Protein AF-0000000083950748 (afdb_homodimer)

Radius of gyration: 31.18 Å; Cα contacts (8 Å, |Δi|>4): 547; chains: 2; bounding box: 60×79×88 Å

Sequence (422 aa):
MTDAKAKLNPPFDEQIIREYLLDNPEFFCRHPELLLAMRLPHGERGTVSLVERRQELLRSRVQQLEEEITALLGMASRNEKIFRFNTQLSLKLLDCEDMGELRQVLCAELKEAFNFSHVRLITVHDIDSELSAIWRKRLQHGYYFGRLTKEESKRLFGSEVGSVSLARLSEQNGQVIFAIASADVTHFHPEMDNMLLDQLRQLLDHLLPKLMTDAKAKLNPPFDEQIIREYLLDNPEFFCRHPELLLAMRLPHGERGTVSLVERRQELLRSRVQQLEEEITALLGMASRNEKIFRFNTQLSLKLLDCEDMGELRQVLCAELKEAFNFSHVRLITVHDIDSELSAIWRKRLQHGYYFGRLTKEESKRLFGSEVGSVSLARLSEQNGQVIFAIASADVTHFHPEMDNMLLDQLRQLLDHLLPKL

Foldseek 3Di:
DPPCPPPPPPDVVVVVVVVVCVVPVCVCVVVVVCVLVDDDDQPDDDVSVVVNVVSVVVNVVVVVVVVVVVVVVVVVVVVVVLQVLLVVLLVVLVPDDDDVRNQVSVFVSCCVPPVWPDWDKDADDPVPPLSVCCCVPQCVVFKHKAADDQVNCCVVPVGHFQIKIWGFADCVLPTIITIITHNHNPPTDRVDDCVSVVVVRVSCNVCHVVD/DPPCPPPPPPPVPVVVVVVVCVVPVCVCVVVVVVQQVDDDPDDDGGNVVVVVVVVVVVVVVVVVVVVVVVVVVVVVVVVVVLQVLLVVLLVVLVPDDDPVRNQVSVFVSCCVPPVWPDWDKAADDPVPPLSVCCCVPQCVVFKHKAADDQVNCCVVPVGHFQIKIWGFADCVLPTIITIITHNHNPPTDRVDDCVSVVVVRVSCNVCHVVD

Structure (mmCIF, N/CA/C/O backbone):
data_AF-0000000083950748-model_v1
#
loop_
_entity.id
_entity.type
_entity.pdbx_description
1 polymer 'DUF484 domain-containing protein'
#
loop_
_atom_site.group_PDB
_atom_site.id
_atom_site.type_symbol
_atom_site.label_atom_id
_atom_site.label_alt_id
_atom_site.label_comp_id
_atom_site.label_asym_id
_atom_site.label_entity_id
_atom_site.label_seq_id
_atom_site.pdbx_PDB_ins_code
_atom_site.Cartn_x
_atom_site.Cartn_y
_atom_site.Cartn_z
_atom_site.occupancy
_atom_site.B_iso_or_equiv
_atom_site.auth_seq_id
_atom_site.auth_comp_id
_atom_site.auth_asym_id
_atom_site.auth_atom_id
_atom_site.pdbx_PDB_model_num
ATOM 1 N N . MET A 1 1 ? -29.422 10.805 31.781 1 26.92 1 MET A N 1
ATOM 2 C CA . MET A 1 1 ? -28.25 11.219 32.562 1 26.92 1 MET A CA 1
ATOM 3 C C . MET A 1 1 ? -27.578 12.43 31.938 1 26.92 1 MET A C 1
ATOM 5 O O . MET A 1 1 ? -27.125 12.367 30.797 1 26.92 1 MET A O 1
ATOM 9 N N . THR A 1 2 ? -28.062 13.758 32.25 1 29.84 2 THR A N 1
ATOM 10 C CA . THR A 1 2 ? -27.828 15.133 31.844 1 29.84 2 THR A CA 1
ATOM 11 C C . THR A 1 2 ? -26.344 15.492 31.969 1 29.84 2 THR A C 1
ATOM 13 O O . THR A 1 2 ? -25.781 15.469 33.062 1 29.84 2 THR A O 1
ATOM 16 N N . ASP A 1 3 ? -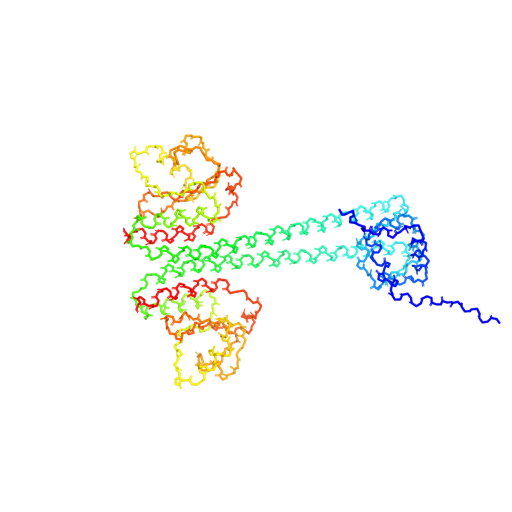25.469 15.055 31.125 1 33.56 3 ASP A N 1
ATOM 17 C CA . ASP A 1 3 ? -24.016 15.094 31.188 1 33.56 3 ASP A CA 1
ATOM 18 C C . ASP A 1 3 ? -23.516 16.516 31.469 1 33.56 3 ASP A C 1
ATOM 20 O O . ASP A 1 3 ? -23.766 17.438 30.703 1 33.56 3 ASP A O 1
ATOM 24 N N . ALA A 1 4 ? -23.453 16.906 32.75 1 35.28 4 ALA A N 1
ATOM 25 C CA . ALA A 1 4 ? -23.031 18.078 33.531 1 35.28 4 ALA A CA 1
ATOM 26 C C . ALA A 1 4 ? -21.672 18.578 33.062 1 35.28 4 ALA A C 1
ATOM 28 O O . ALA A 1 4 ? -20.641 18.156 33.594 1 35.28 4 ALA A O 1
ATOM 29 N N . LYS A 1 5 ? -21.391 18.609 31.891 1 39.53 5 LYS A N 1
ATOM 30 C CA . LYS A 1 5 ? -20.234 19.422 31.578 1 39.53 5 LYS A CA 1
ATOM 31 C C . LYS A 1 5 ? -20.297 20.781 32.281 1 39.53 5 LYS A C 1
ATOM 33 O O . LYS A 1 5 ? -21.219 21.562 32.031 1 39.53 5 LYS A O 1
ATOM 38 N N . ALA A 1 6 ? -19.984 20.984 33.469 1 39.38 6 ALA A N 1
ATOM 39 C CA . ALA A 1 6 ? -19.812 22.156 34.344 1 39.38 6 ALA A CA 1
ATOM 40 C C . ALA A 1 6 ? -19.25 23.344 33.562 1 39.38 6 ALA A C 1
ATOM 42 O O . ALA A 1 6 ? -18.109 23.297 33.125 1 39.38 6 ALA A O 1
ATOM 43 N N . LYS A 1 7 ? -19.984 24.078 32.938 1 38.91 7 LYS A N 1
ATOM 44 C CA . LYS A 1 7 ? -19.828 25.391 32.344 1 38.91 7 LYS A CA 1
ATOM 45 C C . LYS A 1 7 ? -19.109 26.359 33.281 1 38.91 7 LYS A C 1
ATOM 47 O O . LYS A 1 7 ? -19.672 26.734 34.312 1 38.91 7 LYS A O 1
ATOM 52 N N . LEU A 1 8 ? -17.797 26.219 33.594 1 39.53 8 LEU A N 1
ATOM 53 C CA . LEU A 1 8 ? -17.188 27.297 34.344 1 39.53 8 LEU A CA 1
ATOM 54 C C . LEU A 1 8 ? -17.859 28.641 34.031 1 39.53 8 LEU A C 1
ATOM 56 O O . LEU A 1 8 ? -18.094 28.953 32.875 1 39.53 8 LEU A O 1
ATOM 60 N N . ASN A 1 9 ? -18.719 29.172 34.781 1 42.97 9 ASN A N 1
ATOM 61 C CA . ASN A 1 9 ? -19.422 30.453 34.75 1 42.97 9 ASN A CA 1
ATOM 62 C C . ASN A 1 9 ? -18.531 31.578 34.219 1 42.97 9 ASN A C 1
ATOM 64 O O . ASN A 1 9 ? -17.5 31.891 34.812 1 42.97 9 ASN A O 1
ATOM 68 N N . PRO A 1 10 ? -18.562 32.125 32.969 1 44.28 10 PRO A N 1
ATOM 69 C CA . PRO A 1 10 ? -17.781 32.875 32 1 44.28 10 PRO A CA 1
ATOM 70 C C . PRO A 1 10 ? -17.219 34.188 32.562 1 44.28 10 PRO A C 1
ATOM 72 O O . PRO A 1 10 ? -16.297 34.75 32 1 44.28 10 PRO A O 1
ATOM 75 N N . PRO A 1 11 ? -18.125 34.875 33.406 1 47.94 11 PRO A N 1
ATOM 76 C CA . PRO A 1 11 ? -17.781 36.312 33.562 1 47.94 11 PRO A CA 1
ATOM 77 C C . PRO A 1 11 ? -16.469 36.531 34.312 1 47.94 11 PRO A C 1
ATOM 79 O O . PRO A 1 11 ? -15.695 37.406 33.938 1 47.94 11 PRO A O 1
ATOM 82 N N . PHE A 1 12 ? -16.438 36.031 35.469 1 50.5 12 PHE A N 1
ATOM 83 C CA . PHE A 1 12 ? -15.336 36.156 36.438 1 50.5 12 PHE A CA 1
ATOM 84 C C . PHE A 1 12 ? -14.031 35.688 35.812 1 50.5 12 PHE A C 1
ATOM 86 O O . PHE A 1 12 ? -12.969 36.281 36.062 1 50.5 12 PHE A O 1
ATOM 93 N N . ASP A 1 13 ? -14.195 34.906 34.75 1 65.25 13 ASP A N 1
ATOM 94 C CA . ASP A 1 13 ? -13.055 34.156 34.219 1 65.25 13 ASP A CA 1
ATOM 95 C C . ASP A 1 13 ? -12.305 35 33.188 1 65.25 13 ASP A C 1
ATOM 97 O O . ASP A 1 13 ? -11.07 35.031 33.188 1 65.25 13 ASP A O 1
ATOM 101 N N . GLU A 1 14 ? -13.047 35.812 32.594 1 72.25 14 GLU A N 1
ATOM 102 C CA . GLU A 1 14 ? -12.383 36.594 31.547 1 72.25 14 GLU A CA 1
ATOM 103 C C . GLU A 1 14 ? -11.547 37.719 32.156 1 72.25 14 GLU A C 1
ATOM 105 O O . GLU A 1 14 ? -10.461 38.031 31.656 1 72.25 14 GLU A O 1
ATOM 110 N N . GLN A 1 15 ? -12.188 38.25 33.312 1 72 15 GLN A N 1
ATOM 111 C CA . GLN A 1 15 ? -11.469 39.344 33.969 1 72 15 GLN A CA 1
ATOM 112 C C . GLN A 1 15 ? -10.18 38.844 34.594 1 72 15 GLN A C 1
ATOM 114 O O . GLN A 1 15 ? -9.156 39.531 34.562 1 72 15 GLN A O 1
ATOM 119 N N . ILE A 1 16 ? -10.266 37.719 35.094 1 74.81 16 ILE A N 1
ATOM 120 C CA . ILE A 1 16 ? -9.078 37.125 35.719 1 74.81 16 ILE A CA 1
ATOM 121 C C . ILE A 1 16 ? -8.023 36.875 34.625 1 74.81 16 ILE A C 1
ATOM 123 O O . ILE A 1 16 ? -6.84 37.125 34.844 1 74.81 16 ILE A O 1
ATOM 127 N N . ILE A 1 17 ? -8.469 36.406 33.469 1 79.06 17 ILE A N 1
ATOM 128 C CA . ILE A 1 17 ? -7.555 36.125 32.375 1 79.06 17 ILE A CA 1
ATOM 129 C C . ILE A 1 17 ? -6.949 37.438 31.859 1 79.06 17 ILE A C 1
ATOM 131 O O . ILE A 1 17 ? -5.746 37.5 31.609 1 79.06 17 ILE A O 1
ATOM 135 N N . ARG A 1 18 ? -7.871 38.406 31.734 1 75.38 18 ARG A N 1
ATOM 136 C CA . ARG A 1 18 ? -7.398 39.688 31.297 1 75.38 18 ARG A CA 1
ATOM 137 C C . ARG A 1 18 ? -6.297 40.219 32.219 1 75.38 18 ARG A C 1
ATOM 139 O O . ARG A 1 18 ? -5.238 40.656 31.75 1 75.38 18 ARG A O 1
ATOM 146 N N . GLU A 1 19 ? -6.469 40.188 33.562 1 74.62 19 GLU A N 1
ATOM 147 C CA . GLU A 1 19 ? -5.508 40.688 34.562 1 74.62 19 GLU A CA 1
ATOM 148 C C . GLU A 1 19 ? -4.219 39.875 34.531 1 74.62 19 GLU A C 1
ATOM 150 O O . GLU A 1 19 ? -3.123 40.438 34.594 1 74.62 19 GLU A O 1
ATOM 155 N N . TYR A 1 20 ? -4.426 38.688 34.375 1 80.25 20 TYR A N 1
ATOM 156 C CA . TYR A 1 20 ? -3.254 37.844 34.312 1 80.25 20 TYR A CA 1
ATOM 157 C C . TYR A 1 20 ? -2.383 38.156 33.125 1 80.25 20 TYR A C 1
ATOM 159 O O . TYR A 1 20 ? -1.16 38.281 33.219 1 80.25 20 TYR A O 1
ATOM 167 N N . LEU A 1 21 ? -3.01 38.312 31.906 1 76.81 21 LEU A N 1
ATOM 168 C CA . LEU A 1 21 ? -2.26 38.594 30.688 1 76.81 21 LEU A CA 1
ATOM 169 C C . LEU A 1 21 ? -1.592 39.969 30.75 1 76.81 21 LEU A C 1
ATOM 171 O O . LEU A 1 21 ? -0.496 40.156 30.219 1 76.81 21 LEU A O 1
ATOM 175 N N . LEU A 1 22 ? -2.26 40.875 31.453 1 70.56 22 LEU A N 1
ATOM 176 C CA . LEU A 1 22 ? -1.671 42.219 31.641 1 70.56 22 LEU A CA 1
ATOM 177 C C . LEU A 1 22 ? -0.431 42.125 32.531 1 70.56 22 LEU A C 1
ATOM 179 O O . LEU A 1 22 ? 0.548 42.844 32.281 1 70.56 22 LEU A O 1
ATOM 183 N N . ASP A 1 23 ? -0.513 41.125 33.5 1 74.06 23 ASP A N 1
ATOM 184 C CA . ASP A 1 23 ? 0.587 40.969 34.438 1 74.06 23 ASP A CA 1
ATOM 185 C C . ASP A 1 23 ? 1.697 40.094 33.844 1 74.06 23 ASP A C 1
ATOM 187 O O . ASP A 1 23 ? 2.826 40.125 34.344 1 74.06 23 ASP A O 1
ATOM 191 N N . ASN A 1 24 ? 1.333 39.406 32.812 1 76 24 ASN A N 1
ATOM 192 C CA . ASN A 1 24 ? 2.275 38.469 32.188 1 76 24 ASN A CA 1
ATOM 193 C C . ASN A 1 24 ? 2.359 38.688 30.672 1 76 24 ASN A C 1
ATOM 195 O O . ASN A 1 24 ? 1.954 37.844 29.891 1 76 24 ASN A O 1
ATOM 199 N N . PRO A 1 25 ? 2.967 39.812 30.234 1 68.56 25 PRO A N 1
ATOM 200 C CA . PRO A 1 25 ? 2.988 40.188 28.812 1 68.56 25 PRO A CA 1
ATOM 201 C C . PRO A 1 25 ? 3.768 39.188 27.953 1 68.56 25 PRO A C 1
ATOM 203 O O . PRO A 1 25 ? 3.58 39.125 26.734 1 68.56 25 PRO A O 1
ATOM 206 N N . GLU A 1 26 ? 4.637 38.375 28.531 1 69.62 26 GLU A N 1
ATOM 207 C CA . GLU A 1 26 ? 5.461 37.438 27.781 1 69.62 26 GLU A CA 1
ATOM 208 C C . GLU A 1 26 ? 4.754 36.094 27.625 1 69.62 26 GLU A C 1
ATOM 210 O O . GLU A 1 26 ? 5.344 35.125 27.125 1 69.62 26 GLU A O 1
ATOM 215 N N . PHE A 1 27 ? 3.52 36.062 28.016 1 74.75 27 PHE A N 1
ATOM 216 C CA . PHE A 1 27 ? 2.76 34.812 27.969 1 74.75 27 PHE A CA 1
ATOM 217 C C . PHE A 1 27 ? 2.832 34.188 26.594 1 74.75 27 PHE A C 1
ATOM 219 O O . PHE A 1 27 ? 3.074 32.969 26.469 1 74.75 27 PHE A O 1
ATOM 226 N N . PHE A 1 28 ? 2.75 35 25.656 1 71 28 PHE A N 1
ATOM 227 C CA . PHE A 1 28 ? 2.688 34.438 24.297 1 71 28 PHE A CA 1
ATOM 228 C C . PHE A 1 28 ? 4.082 34.094 23.781 1 71 28 PHE A C 1
ATOM 230 O O . PHE A 1 28 ? 4.23 33.375 22.812 1 71 28 PHE A O 1
ATOM 237 N N . CYS A 1 29 ? 5.012 34.688 24.438 1 67.69 29 CYS A N 1
ATOM 238 C CA . CYS A 1 29 ? 6.363 34.219 24.156 1 67.69 29 CYS A CA 1
ATOM 239 C C . CYS A 1 29 ? 6.555 32.781 24.594 1 67.69 29 CYS A C 1
ATOM 241 O O . CYS A 1 29 ? 7.277 32 23.953 1 67.69 29 CYS A O 1
ATOM 243 N N . ARG A 1 30 ? 5.781 32.438 25.672 1 75 30 ARG A N 1
ATOM 244 C CA . ARG A 1 30 ? 5.902 31.094 26.234 1 75 30 ARG A CA 1
ATOM 245 C C . ARG A 1 30 ? 4.949 30.141 25.531 1 75 30 ARG A C 1
ATOM 247 O O . ARG A 1 30 ? 5.191 28.922 25.5 1 75 30 ARG A O 1
ATOM 254 N N . HIS A 1 31 ? 3.836 30.75 24.984 1 74.5 31 HIS A N 1
ATOM 255 C CA . HIS A 1 31 ? 2.842 29.906 24.312 1 74.5 31 HIS A CA 1
ATOM 256 C C . HIS A 1 31 ? 2.52 30.453 22.922 1 74.5 31 HIS A C 1
ATOM 258 O O . HIS A 1 31 ? 1.378 30.828 22.656 1 74.5 31 HIS A O 1
ATOM 264 N N . PRO A 1 32 ? 3.512 30.453 22.047 1 69.25 32 PRO A N 1
ATOM 265 C CA . PRO A 1 32 ? 3.318 31.047 20.719 1 69.25 32 PRO A CA 1
ATOM 266 C C . PRO A 1 32 ? 2.244 30.344 19.906 1 69.25 32 PRO A C 1
ATOM 268 O O . PRO A 1 32 ? 1.606 30.969 19.047 1 69.25 32 PRO A O 1
ATOM 271 N N . GLU A 1 33 ? 1.953 29.094 20.234 1 70.06 33 GLU A N 1
ATOM 272 C CA . GLU A 1 33 ? 0.99 28.312 19.469 1 70.06 33 GLU A CA 1
ATOM 273 C C . GLU A 1 33 ? -0.422 28.875 19.625 1 70.06 33 GLU A C 1
ATOM 275 O O . GLU A 1 33 ? -1.277 28.656 18.766 1 70.06 33 GLU A O 1
ATOM 280 N N . LEU A 1 34 ? -0.626 29.562 20.719 1 68.94 34 LEU A N 1
ATOM 281 C CA . LEU A 1 34 ? -1.95 30.125 20.969 1 68.94 34 LEU A CA 1
ATOM 282 C C . LEU A 1 34 ? -2.254 31.25 19.984 1 68.94 34 LEU A C 1
ATOM 284 O O . LEU A 1 34 ? -3.42 31.531 19.719 1 68.94 34 LEU A O 1
ATOM 288 N N . LEU A 1 35 ? -1.238 31.891 19.469 1 66.31 35 LEU A N 1
ATOM 289 C CA . LEU A 1 35 ? -1.433 32.969 18.516 1 66.31 35 LEU A CA 1
ATOM 290 C C . LEU A 1 35 ? -2.1 32.469 17.234 1 66.31 35 LEU A C 1
ATOM 292 O O . LEU A 1 35 ? -2.836 33.188 16.578 1 66.31 35 LEU A O 1
ATOM 296 N N . LEU A 1 36 ? -1.868 31.266 17.062 1 64.25 36 LEU A N 1
ATOM 297 C CA . LEU A 1 36 ? -2.445 30.656 15.875 1 64.25 36 LEU A CA 1
ATOM 298 C C . LEU A 1 36 ? -3.955 30.5 16.016 1 64.25 36 LEU A C 1
ATOM 300 O O . LEU A 1 36 ? -4.688 30.562 15.031 1 64.25 36 LEU A O 1
ATOM 304 N N . ALA A 1 37 ? -4.281 30.453 17.312 1 63.62 37 ALA A N 1
ATOM 305 C CA . ALA A 1 37 ? -5.691 30.156 17.578 1 63.62 37 ALA A CA 1
ATOM 306 C C . ALA A 1 37 ? -6.477 31.438 17.828 1 63.62 37 ALA A C 1
ATOM 308 O O . ALA A 1 37 ? -7.703 31.453 17.703 1 63.62 37 ALA A O 1
ATOM 309 N N . MET A 1 38 ? -5.879 32.531 18.109 1 62.75 38 MET A N 1
ATOM 310 C CA . MET A 1 38 ? -6.547 33.75 18.578 1 62.75 38 MET A CA 1
ATOM 311 C C . MET A 1 38 ? -7.008 34.594 17.391 1 62.75 38 MET A C 1
ATOM 313 O O . MET A 1 38 ? -6.363 34.594 16.344 1 62.75 38 MET A O 1
ATOM 317 N N . ARG A 1 39 ? -8.172 35.188 17.531 1 61.44 39 ARG A N 1
ATOM 318 C CA . ARG A 1 39 ? -8.648 36.188 16.578 1 61.44 39 ARG A CA 1
ATOM 319 C C . ARG A 1 39 ? -8.312 37.594 17.062 1 61.44 39 ARG A C 1
ATOM 321 O O . ARG A 1 39 ? -8.656 37.969 18.188 1 61.44 39 ARG A O 1
ATOM 328 N N . LEU A 1 40 ? -7.379 38.312 16.453 1 59.91 40 LEU A N 1
ATOM 329 C CA . LEU A 1 40 ? -6.945 39.656 16.875 1 59.91 40 LEU A CA 1
ATOM 330 C C . LEU A 1 40 ? -7.707 40.719 16.109 1 59.91 40 LEU A C 1
ATOM 332 O O . LEU A 1 40 ? -7.949 40.594 14.906 1 59.91 40 LEU A O 1
ATOM 336 N N . PRO A 1 41 ? -8.445 41.688 17 1 50.38 41 PRO A N 1
ATOM 337 C CA . PRO A 1 41 ? -9.109 42.812 16.344 1 50.38 41 PRO A CA 1
ATOM 338 C C . PRO A 1 41 ? -8.148 43.656 15.523 1 50.38 41 PRO A C 1
ATOM 340 O O . PRO A 1 41 ? -6.977 43.812 15.883 1 50.38 41 PRO A O 1
ATOM 343 N N . HIS A 1 42 ? -8.281 43.719 14.234 1 49.03 42 HIS A N 1
ATOM 344 C CA . HIS A 1 42 ? -7.531 44.531 13.289 1 49.03 42 HIS A CA 1
ATOM 345 C C . HIS A 1 42 ? -7.684 46.031 13.594 1 49.03 42 HIS A C 1
ATOM 347 O O . HIS A 1 42 ? -8.766 46.469 13.984 1 49.03 42 HIS A O 1
ATOM 353 N N . GLY A 1 43 ? -6.703 46.625 14.156 1 43.31 43 GLY A N 1
ATOM 354 C CA . GLY A 1 43 ? -6.762 48.094 14.273 1 43.31 43 GLY A CA 1
ATOM 355 C C . GLY A 1 43 ? -7.328 48.75 13.039 1 43.31 43 GLY A C 1
ATOM 356 O O . GLY A 1 43 ? -7.941 48.125 12.195 1 43.31 43 GLY A O 1
ATOM 357 N N . GLU A 1 44 ? -6.531 49.969 12.625 1 44.84 44 GLU A N 1
ATOM 358 C CA . GLU A 1 44 ? -6.93 51 11.664 1 44.84 44 GLU A CA 1
ATOM 359 C C . GLU A 1 44 ? -7.191 50.406 10.289 1 44.84 44 GLU A C 1
ATOM 361 O O . GLU A 1 44 ? -6.656 49.344 9.961 1 44.84 44 GLU A O 1
ATOM 366 N N . ARG A 1 45 ? -7.902 51.188 9.289 1 46.84 45 ARG A N 1
ATOM 367 C CA . ARG A 1 45 ? -8.75 50.969 8.125 1 46.84 45 ARG A CA 1
ATOM 368 C C . ARG A 1 45 ? -8.07 50.031 7.125 1 46.84 45 ARG A C 1
ATOM 370 O O . ARG A 1 45 ? -8.656 49.062 6.684 1 46.84 45 ARG A O 1
ATOM 377 N N . GLY A 1 46 ? -7.008 50.5 6.309 1 45.81 46 GLY A N 1
ATOM 378 C CA . GLY A 1 46 ? -6.516 49.969 5.055 1 45.81 46 GLY A CA 1
ATOM 379 C C . GLY A 1 46 ? -5.586 48.781 5.242 1 45.81 46 GLY A C 1
ATOM 380 O O . GLY A 1 46 ? -5.793 47.719 4.645 1 45.81 46 GLY A O 1
ATOM 381 N N . THR A 1 47 ? -4.492 48.969 5.805 1 46.03 47 THR A N 1
ATOM 382 C CA . THR A 1 47 ? -3.416 48 5.984 1 46.03 47 THR A CA 1
ATOM 383 C C . THR A 1 47 ? -3.887 46.812 6.828 1 46.03 47 THR A C 1
ATOM 385 O O . THR A 1 47 ? -3.496 45.656 6.578 1 46.03 47 THR A O 1
ATOM 388 N N . VAL A 1 48 ? -4.664 47.094 7.766 1 52.12 48 VAL A N 1
ATOM 389 C CA . VAL A 1 48 ? -5.152 46.094 8.703 1 52.12 48 VAL A CA 1
ATOM 390 C C . VAL A 1 48 ? -5.996 45.062 7.957 1 52.12 48 VAL A C 1
ATOM 392 O O . VAL A 1 48 ? -5.879 43.844 8.211 1 52.12 48 VAL A O 1
ATOM 395 N N . SER A 1 49 ? -6.691 45.812 6.91 1 57.34 49 SER A N 1
ATOM 396 C CA . SER A 1 49 ? -7.547 44.938 6.113 1 57.34 49 SER A CA 1
ATOM 397 C C . SER A 1 49 ? -6.719 43.906 5.344 1 57.34 49 SER A C 1
ATOM 399 O O . SER A 1 49 ? -7.07 42.75 5.301 1 57.34 49 SER A O 1
ATOM 401 N N . LEU A 1 50 ? -5.512 44.375 5.086 1 58.16 50 LEU A N 1
ATOM 402 C CA . LEU A 1 50 ? -4.668 43.5 4.289 1 58.16 50 LEU A CA 1
ATOM 403 C C . LEU A 1 50 ? -4.078 42.375 5.148 1 58.16 50 LEU A C 1
ATOM 405 O O . LEU A 1 50 ? -4.016 41.219 4.723 1 58.16 50 LEU A O 1
ATOM 409 N N . VAL A 1 51 ? -3.699 42.812 6.32 1 63.56 51 VAL A N 1
ATOM 410 C CA . VAL A 1 51 ? -3.072 41.844 7.219 1 63.56 51 VAL A CA 1
ATOM 411 C C . VAL A 1 51 ? -4.098 40.812 7.66 1 63.56 51 VAL A C 1
ATOM 413 O O . VAL A 1 51 ? -3.795 39.594 7.719 1 63.56 51 VAL A O 1
ATOM 416 N N . GLU A 1 52 ? -5.191 41.25 7.891 1 67.69 52 GLU A N 1
ATOM 417 C CA . GLU A 1 52 ? -6.281 40.375 8.281 1 67.69 52 GLU A CA 1
ATOM 418 C C . GLU A 1 52 ? -6.652 39.406 7.145 1 67.69 52 GLU A C 1
ATOM 420 O O . GLU A 1 52 ? -6.891 38.219 7.379 1 67.69 52 GLU A O 1
ATOM 425 N N . ARG A 1 53 ? -6.641 40 6.031 1 68.5 53 ARG A N 1
ATOM 426 C CA . ARG A 1 53 ? -6.973 39.188 4.867 1 68.5 53 ARG A CA 1
ATOM 427 C C . ARG A 1 53 ? -5.906 38.125 4.625 1 68.5 53 ARG A C 1
ATOM 429 O O . ARG A 1 53 ? -6.23 36.969 4.309 1 68.5 53 ARG A O 1
ATOM 436 N N . ARG A 1 54 ? -4.688 38.5 4.852 1 70.62 54 ARG A N 1
ATOM 437 C CA . ARG A 1 54 ? -3.598 37.531 4.684 1 70.62 54 ARG A CA 1
ATOM 438 C C . ARG A 1 54 ? -3.674 36.438 5.73 1 70.62 54 ARG A C 1
ATOM 440 O O . ARG A 1 54 ? -3.434 35.281 5.422 1 70.62 54 ARG A O 1
ATOM 447 N N . GLN A 1 55 ? -4.09 36.812 6.945 1 77.75 55 GLN A N 1
ATOM 448 C CA . GLN A 1 55 ? -4.215 35.812 8.008 1 77.75 55 GLN A CA 1
ATOM 449 C C . GLN A 1 55 ? -5.344 34.844 7.715 1 77.75 55 GLN A C 1
ATOM 451 O O . GLN A 1 55 ? -5.203 33.656 7.945 1 77.75 55 GLN A O 1
ATOM 456 N N . GLU A 1 56 ? -6.332 35.438 7.246 1 79.81 56 GLU A N 1
ATOM 457 C CA . GLU A 1 56 ? -7.461 34.594 6.895 1 79.81 56 GLU A CA 1
ATOM 458 C C . GLU A 1 56 ? -7.094 33.625 5.773 1 79.81 56 GLU A C 1
ATOM 460 O O . GLU A 1 56 ? -7.473 32.438 5.812 1 79.81 56 GLU A O 1
ATOM 465 N N . LEU A 1 57 ? -6.328 34.125 4.902 1 78.31 57 LEU A N 1
ATOM 466 C CA . LEU A 1 57 ? -5.891 33.312 3.791 1 78.31 57 LEU A CA 1
ATOM 467 C C . LEU A 1 57 ? -4.957 32.188 4.273 1 78.31 57 LEU A C 1
ATOM 469 O O . LEU A 1 57 ? -5.066 31.047 3.838 1 78.31 57 LEU A O 1
ATOM 473 N N . LEU A 1 58 ? -4.137 32.531 5.191 1 82.38 58 LEU A N 1
ATOM 474 C CA . LEU A 1 58 ? -3.207 31.547 5.73 1 82.38 58 LEU A CA 1
ATOM 475 C C . LEU A 1 58 ? -3.945 30.484 6.539 1 82.38 58 LEU A C 1
ATOM 477 O O . LEU A 1 58 ? -3.621 29.297 6.457 1 82.38 58 LEU A O 1
ATOM 481 N N . ARG A 1 59 ? -4.906 30.844 7.281 1 85.31 59 ARG A N 1
ATOM 482 C CA . ARG A 1 59 ? -5.707 29.891 8.055 1 85.31 59 ARG A CA 1
ATOM 483 C C . ARG A 1 59 ? -6.453 28.938 7.137 1 85.31 59 ARG A C 1
ATOM 485 O O . ARG A 1 59 ? -6.5 27.719 7.398 1 85.31 59 ARG A O 1
ATOM 492 N N . SER A 1 60 ? -6.949 29.531 6.164 1 87.12 60 SER A N 1
ATOM 493 C CA . SER A 1 60 ? -7.652 28.703 5.188 1 87.12 60 SER A CA 1
ATOM 494 C C . SER A 1 60 ? -6.711 27.703 4.539 1 87.12 60 SER A C 1
ATOM 496 O O . SER A 1 60 ? -7.086 26.547 4.328 1 87.12 60 SER A O 1
ATOM 498 N N . ARG A 1 61 ? -5.586 28.172 4.242 1 88.5 61 ARG A N 1
ATOM 499 C CA . ARG A 1 61 ? -4.594 27.281 3.637 1 88.5 61 ARG A CA 1
ATOM 500 C C . ARG A 1 61 ? -4.211 26.156 4.59 1 88.5 61 ARG A C 1
ATOM 502 O O . ARG A 1 61 ? -4.074 25 4.172 1 88.5 61 ARG A O 1
ATOM 509 N N . VAL A 1 62 ? -4.008 26.469 5.824 1 92.06 62 VAL A N 1
ATOM 510 C CA . VAL A 1 62 ? -3.695 25.469 6.84 1 92.06 62 VAL A CA 1
ATOM 511 C C . VAL A 1 62 ? -4.812 24.438 6.898 1 92.06 62 VAL A C 1
ATOM 513 O O . VAL A 1 62 ? -4.547 23.234 6.887 1 92.06 62 VAL A O 1
ATOM 516 N N . GLN A 1 63 ? -5.996 24.906 6.918 1 94.5 63 GLN A N 1
ATOM 517 C CA . GLN A 1 63 ? -7.141 24 6.969 1 94.5 63 GLN A CA 1
ATOM 518 C C . GLN A 1 63 ? -7.184 23.094 5.742 1 94.5 63 GLN A C 1
ATOM 520 O O . GLN A 1 63 ? -7.418 21.891 5.863 1 94.5 63 GLN A O 1
ATOM 525 N N . GLN A 1 64 ? -6.941 23.641 4.672 1 94.31 64 GLN A N 1
ATOM 526 C CA . GLN A 1 64 ? -6.938 22.891 3.422 1 94.31 64 GLN A CA 1
ATOM 527 C C . GLN A 1 64 ? -5.859 21.812 3.436 1 94.31 64 GLN A C 1
ATOM 529 O O . GLN A 1 64 ? -6.113 20.672 3.045 1 94.31 64 GLN A O 1
ATOM 534 N N . LEU A 1 65 ? -4.707 22.188 3.857 1 94.75 65 LEU A N 1
ATOM 535 C CA . LEU A 1 65 ? -3.59 21.25 3.887 1 94.75 65 LEU A CA 1
ATOM 536 C C . LEU A 1 65 ? -3.846 20.141 4.895 1 94.75 65 LEU A C 1
ATOM 538 O O . LEU A 1 65 ? -3.514 18.984 4.641 1 94.75 65 LEU A O 1
ATOM 542 N N . GLU A 1 66 ? -4.469 20.422 5.973 1 96.19 66 GLU A N 1
ATOM 543 C CA . GLU A 1 66 ? -4.82 19.406 6.965 1 96.19 66 GLU A CA 1
ATOM 544 C C . GLU A 1 66 ? -5.844 18.422 6.414 1 96.19 66 GLU A C 1
ATOM 546 O O . GLU A 1 66 ? -5.754 17.219 6.668 1 96.19 66 GLU A O 1
ATOM 551 N N . GLU A 1 67 ? -6.754 18.953 5.715 1 95.94 67 GLU A N 1
ATOM 552 C CA . GLU A 1 67 ? -7.742 18.078 5.074 1 95.94 67 GLU A CA 1
ATOM 553 C C . GLU A 1 67 ? -7.086 17.172 4.043 1 95.94 67 GLU A C 1
ATOM 555 O O . GLU A 1 67 ? -7.43 15.984 3.943 1 95.94 67 GLU A O 1
ATOM 560 N N . GLU A 1 68 ? -6.207 17.734 3.338 1 94.56 68 GLU A N 1
ATOM 561 C CA . GLU A 1 68 ? -5.488 16.953 2.334 1 94.56 68 GLU A CA 1
ATOM 562 C C . GLU A 1 68 ? -4.68 15.836 2.98 1 94.56 68 GLU A C 1
ATOM 564 O O . GLU A 1 68 ? -4.66 14.711 2.479 1 94.56 68 GLU A O 1
ATOM 569 N N . ILE A 1 69 ? -4.039 16.125 4.043 1 96.5 69 ILE A N 1
ATOM 570 C CA . ILE A 1 69 ? -3.266 15.125 4.762 1 96.5 69 ILE A CA 1
ATOM 571 C C . ILE A 1 69 ? -4.191 14.016 5.266 1 96.5 69 ILE A C 1
ATOM 573 O O . ILE A 1 69 ? -3.883 12.836 5.137 1 96.5 69 ILE A O 1
ATOM 577 N N . THR A 1 70 ? -5.305 14.43 5.789 1 95.69 70 THR A N 1
ATOM 578 C CA . THR A 1 70 ? -6.277 13.461 6.285 1 95.69 70 THR A CA 1
ATOM 579 C C . THR A 1 70 ? -6.746 12.547 5.156 1 95.69 70 THR A C 1
ATOM 581 O O . THR A 1 70 ? -6.84 11.328 5.34 1 95.69 70 THR A O 1
ATOM 584 N N . ALA A 1 71 ? -6.957 13.172 4.07 1 93.12 71 ALA A N 1
ATOM 585 C CA . ALA A 1 71 ? -7.391 12.398 2.91 1 93.12 71 ALA A CA 1
ATOM 586 C C . ALA A 1 71 ? -6.301 11.43 2.463 1 93.12 71 ALA A C 1
ATOM 588 O O . ALA A 1 71 ? -6.582 10.266 2.16 1 93.12 71 ALA A O 1
ATOM 589 N N . LEU A 1 72 ? -5.109 11.883 2.447 1 93.56 72 LEU A N 1
ATOM 590 C CA . LEU A 1 72 ? -3.98 11.055 2.031 1 93.56 72 LEU A CA 1
ATOM 591 C C . LEU A 1 72 ? -3.771 9.891 2.996 1 93.56 72 LEU A C 1
ATOM 593 O O . LEU A 1 72 ? -3.531 8.758 2.57 1 93.56 72 LEU A O 1
ATOM 597 N N . LEU A 1 73 ? -3.881 10.18 4.246 1 94.19 73 LEU A N 1
ATOM 598 C CA . LEU A 1 73 ? -3.729 9.133 5.25 1 94.19 73 LEU A CA 1
ATOM 599 C C . LEU A 1 73 ? -4.855 8.109 5.145 1 94.19 73 LEU A C 1
ATOM 601 O O . LEU A 1 73 ? -4.629 6.914 5.312 1 94.19 73 LEU A O 1
ATOM 605 N N . GLY A 1 74 ? -6.055 8.602 4.934 1 92.81 74 GLY A N 1
ATOM 606 C CA . GLY A 1 74 ? -7.176 7.707 4.707 1 92.81 74 GLY A CA 1
ATOM 607 C C . GLY A 1 74 ? -6.977 6.789 3.516 1 92.81 74 GLY A C 1
ATOM 608 O O . GLY A 1 74 ? -7.242 5.59 3.6 1 92.81 74 GLY A O 1
ATOM 609 N N . MET A 1 75 ? -6.488 7.277 2.457 1 90.25 75 MET A N 1
ATOM 610 C CA . MET A 1 75 ? -6.207 6.5 1.253 1 90.25 75 MET A CA 1
ATOM 611 C C . MET A 1 75 ? -5.125 5.457 1.519 1 90.25 75 MET A C 1
ATOM 613 O O . MET A 1 75 ? -5.246 4.309 1.092 1 90.25 75 MET A O 1
ATOM 617 N N . ALA A 1 76 ? -4.125 5.91 2.176 1 90.88 76 ALA A N 1
ATOM 618 C CA . ALA A 1 76 ? -3.031 5 2.51 1 90.88 76 ALA A CA 1
ATOM 619 C C . ALA A 1 76 ? -3.533 3.822 3.342 1 90.88 76 ALA A C 1
ATOM 621 O O . ALA A 1 76 ? -3.164 2.674 3.088 1 90.88 76 ALA A O 1
ATOM 622 N N . SER A 1 77 ? -4.348 4.113 4.285 1 92.06 77 SER A N 1
ATOM 623 C CA . SER A 1 77 ? -4.91 3.084 5.148 1 92.06 77 SER A CA 1
ATOM 624 C C . SER A 1 77 ? -5.789 2.119 4.359 1 92.06 77 SER A C 1
ATOM 626 O O . SER A 1 77 ? -5.707 0.903 4.543 1 92.06 77 SER A O 1
ATOM 628 N N . ARG A 1 78 ? -6.566 2.615 3.553 1 90.44 78 ARG A N 1
ATOM 629 C CA . ARG A 1 78 ? -7.43 1.788 2.713 1 90.44 78 ARG A CA 1
ATOM 630 C C . ARG A 1 78 ? -6.605 0.899 1.789 1 90.44 78 ARG A C 1
ATOM 632 O O . ARG A 1 78 ? -6.887 -0.293 1.65 1 90.44 78 ARG A O 1
ATOM 639 N N . ASN A 1 79 ? -5.617 1.474 1.187 1 90.06 79 ASN A N 1
ATOM 640 C CA . ASN A 1 79 ? -4.738 0.711 0.307 1 90.06 79 ASN A CA 1
ATOM 641 C C . ASN A 1 79 ? -4.051 -0.43 1.053 1 90.06 79 ASN A C 1
ATOM 643 O O . ASN A 1 79 ? -3.902 -1.528 0.514 1 90.06 79 ASN A O 1
ATOM 647 N N . GLU A 1 80 ? -3.678 -0.11 2.229 1 90.5 80 GLU A N 1
ATOM 648 C CA . GLU A 1 80 ? -3.037 -1.136 3.047 1 90.5 80 GLU A CA 1
ATOM 649 C C . GLU A 1 80 ? -3.986 -2.301 3.314 1 90.5 80 GLU A C 1
ATOM 651 O O . GLU A 1 80 ? -3.588 -3.463 3.234 1 90.5 80 GLU A O 1
ATOM 656 N N . LYS A 1 81 ? -5.152 -2.02 3.617 1 93.06 81 LYS A N 1
ATOM 657 C CA . LYS A 1 81 ? -6.152 -3.047 3.881 1 93.06 81 LYS A CA 1
ATOM 658 C C . LYS A 1 81 ? -6.395 -3.91 2.645 1 93.06 81 LYS A C 1
ATOM 660 O O . LYS A 1 81 ? -6.445 -5.137 2.74 1 93.06 81 LYS A O 1
ATOM 665 N N . ILE A 1 82 ? -6.551 -3.305 1.539 1 93.19 82 ILE A N 1
ATOM 666 C CA . ILE A 1 82 ? -6.781 -4.023 0.291 1 93.19 82 ILE A CA 1
ATOM 667 C C . ILE A 1 82 ? -5.574 -4.902 -0.03 1 93.19 82 ILE A C 1
ATOM 669 O O . ILE A 1 82 ? -5.73 -6.062 -0.423 1 93.19 82 ILE A O 1
ATOM 673 N N . PHE A 1 83 ? -4.465 -4.355 0.216 1 92.69 83 PHE A N 1
ATOM 674 C CA . PHE A 1 83 ? -3.229 -5.086 -0.037 1 92.69 83 PHE A CA 1
ATOM 675 C C . PHE A 1 83 ? -3.166 -6.352 0.811 1 92.69 83 PHE A C 1
ATOM 677 O O . PHE A 1 83 ? -2.859 -7.43 0.302 1 92.69 83 PHE A O 1
ATOM 684 N N . ARG A 1 84 ? -3.371 -6.223 2.021 1 92.5 84 ARG A N 1
ATOM 685 C CA . ARG A 1 84 ? -3.342 -7.367 2.924 1 92.5 84 ARG A CA 1
ATOM 686 C C . ARG A 1 84 ? -4.379 -8.414 2.518 1 92.5 84 ARG A C 1
ATOM 688 O O . ARG A 1 84 ? -4.086 -9.609 2.492 1 92.5 84 ARG A O 1
ATOM 695 N N . PHE A 1 85 ? -5.531 -7.965 2.23 1 96.19 85 PHE A N 1
ATOM 696 C CA . PHE A 1 85 ? -6.586 -8.859 1.774 1 96.19 85 PHE A CA 1
ATOM 697 C C . PHE A 1 85 ? -6.16 -9.602 0.513 1 96.19 85 PHE A C 1
ATOM 699 O O . PHE A 1 85 ? -6.297 -10.828 0.429 1 96.19 85 PHE A O 1
ATOM 706 N N . ASN A 1 86 ? -5.629 -8.812 -0.472 1 95.62 86 ASN A N 1
ATOM 707 C CA . ASN A 1 86 ? -5.211 -9.406 -1.737 1 95.62 86 ASN A CA 1
ATOM 708 C C . ASN A 1 86 ? -4.137 -10.469 -1.529 1 95.62 86 ASN A C 1
ATOM 710 O O . ASN A 1 86 ? -4.133 -11.492 -2.217 1 95.62 86 ASN A O 1
ATOM 714 N N . THR A 1 87 ? -3.305 -10.188 -0.626 1 93.44 87 THR A N 1
ATOM 715 C CA . THR A 1 87 ? -2.242 -11.141 -0.331 1 93.44 87 THR A CA 1
ATOM 716 C C . THR A 1 87 ? -2.824 -12.453 0.189 1 93.44 87 THR A C 1
ATOM 718 O O . THR A 1 87 ? -2.479 -13.531 -0.302 1 93.44 87 THR A O 1
ATOM 721 N N . GLN A 1 88 ? -3.73 -12.344 1.098 1 95.81 88 GLN A N 1
ATOM 722 C CA . GLN A 1 88 ? -4.359 -13.531 1.659 1 95.81 88 GLN A CA 1
ATOM 723 C C . GLN A 1 88 ? -5.199 -14.258 0.612 1 95.81 88 GLN A C 1
ATOM 725 O O . GLN A 1 88 ? -5.18 -15.484 0.534 1 95.81 88 GLN A O 1
ATOM 730 N N . LEU A 1 89 ? -5.898 -13.523 -0.123 1 97.06 89 LEU A N 1
ATOM 731 C CA . LEU A 1 89 ? -6.707 -14.109 -1.188 1 97.06 89 LEU A CA 1
ATOM 732 C C . LEU A 1 89 ? -5.828 -14.852 -2.191 1 97.06 89 LEU A C 1
ATOM 734 O O . LEU A 1 89 ? -6.176 -15.953 -2.633 1 97.06 89 LEU A O 1
ATOM 738 N N . SER A 1 90 ? -4.746 -14.242 -2.533 1 96.44 90 SER A N 1
ATOM 739 C CA . SER A 1 90 ? -3.82 -14.852 -3.482 1 96.44 90 SER A CA 1
ATOM 740 C C . SER A 1 90 ? -3.359 -16.219 -3.002 1 96.44 90 SER A C 1
ATOM 742 O O . SER A 1 90 ? -3.303 -17.172 -3.785 1 96.44 90 SER A O 1
ATOM 744 N N . LEU A 1 91 ? -3.068 -16.359 -1.774 1 95.12 91 LEU A N 1
ATOM 745 C CA . LEU A 1 91 ? -2.615 -17.625 -1.218 1 95.12 91 LEU A CA 1
ATOM 746 C C . LEU A 1 91 ? -3.725 -18.672 -1.273 1 95.12 91 LEU A C 1
ATOM 748 O O . LEU A 1 91 ? -3.469 -19.828 -1.576 1 95.12 91 LEU A O 1
ATOM 752 N N . LYS A 1 92 ? -4.918 -18.266 -1.003 1 96.75 92 LYS A N 1
ATOM 753 C CA . LYS A 1 92 ? -6.055 -19.172 -1.085 1 96.75 92 LYS A CA 1
ATOM 754 C C . LYS A 1 92 ? -6.281 -19.641 -2.518 1 96.75 92 LYS A C 1
ATOM 756 O O . LYS A 1 92 ? -6.582 -20.812 -2.752 1 96.75 92 LYS A O 1
ATOM 761 N N . LEU A 1 93 ? -6.133 -18.703 -3.432 1 96.62 93 LEU A N 1
ATOM 762 C CA . LEU A 1 93 ? -6.332 -19.031 -4.84 1 96.62 93 LEU A CA 1
ATOM 763 C C . LEU A 1 93 ? -5.277 -20.016 -5.324 1 96.62 93 LEU A C 1
ATOM 765 O O . LEU A 1 93 ? -5.57 -20.906 -6.137 1 96.62 93 LEU A O 1
ATOM 769 N N . LEU A 1 94 ? -4.121 -19.906 -4.801 1 94.5 94 LEU A N 1
ATOM 770 C CA . LEU A 1 94 ? -3.021 -20.781 -5.184 1 94.5 94 LEU A CA 1
ATOM 771 C C . LEU A 1 94 ? -3.285 -22.219 -4.73 1 94.5 94 LEU A C 1
ATOM 773 O O . LEU A 1 94 ? -2.746 -23.172 -5.305 1 94.5 94 LEU A O 1
ATOM 777 N N . ASP A 1 95 ? -4.129 -22.375 -3.779 1 94.06 95 ASP A N 1
ATOM 778 C CA . ASP A 1 95 ? -4.402 -23.688 -3.215 1 94.06 95 ASP A CA 1
ATOM 779 C C . ASP A 1 95 ? -5.586 -24.359 -3.912 1 94.06 95 ASP A C 1
ATOM 781 O O . ASP A 1 95 ? -5.895 -25.516 -3.652 1 94.06 95 ASP A O 1
ATOM 785 N N . CYS A 1 96 ? -6.188 -23.609 -4.73 1 95.38 96 CYS A N 1
ATOM 786 C CA . CYS A 1 96 ? -7.352 -24.156 -5.414 1 95.38 96 CYS A CA 1
ATOM 787 C C . CYS A 1 96 ? -6.941 -25.234 -6.41 1 95.38 96 CYS A C 1
ATOM 789 O O . CYS A 1 96 ? -5.922 -25.094 -7.094 1 95.38 96 CYS A O 1
ATOM 791 N N . GLU A 1 97 ? -7.801 -26.266 -6.574 1 93.69 97 GLU A N 1
ATOM 792 C CA . GLU A 1 97 ? -7.441 -27.438 -7.371 1 93.69 97 GLU A CA 1
ATOM 793 C C . GLU A 1 97 ? -8.047 -27.375 -8.766 1 93.69 97 GLU A C 1
ATOM 795 O O . GLU A 1 97 ? -7.574 -28.031 -9.695 1 93.69 97 GLU A O 1
ATOM 800 N N . ASP A 1 98 ? -9.141 -26.625 -8.859 1 93.94 98 ASP A N 1
ATOM 801 C CA . ASP A 1 98 ? -9.797 -26.516 -10.164 1 93.94 98 ASP A CA 1
ATOM 802 C C . ASP A 1 98 ? -10.5 -25.172 -10.312 1 93.94 98 ASP A C 1
ATOM 804 O O . ASP A 1 98 ? -10.555 -24.375 -9.367 1 93.94 98 ASP A O 1
ATOM 808 N N . MET A 1 99 ? -11.016 -24.984 -11.469 1 91.31 99 MET A N 1
ATOM 809 C CA . MET A 1 99 ? -11.617 -23.719 -11.844 1 91.31 99 MET A CA 1
ATOM 810 C C . MET A 1 99 ? -12.852 -23.422 -10.992 1 91.31 99 MET A C 1
ATOM 812 O O . MET A 1 99 ? -13.117 -22.281 -10.641 1 91.31 99 MET A O 1
ATOM 816 N N . GLY A 1 100 ? -13.57 -24.5 -10.789 1 94.06 100 GLY A N 1
ATOM 817 C CA . GLY A 1 100 ? -14.75 -24.312 -9.961 1 94.06 100 GLY A CA 1
ATOM 818 C C . GLY A 1 100 ? -14.438 -23.812 -8.57 1 94.06 100 GLY A C 1
ATOM 819 O O . GLY A 1 100 ? -15.062 -22.859 -8.086 1 94.06 100 GLY A O 1
ATOM 820 N N . GLU A 1 101 ? -13.492 -24.406 -7.957 1 96 101 GLU A N 1
ATOM 821 C CA . GLU A 1 101 ? -13.055 -23.984 -6.629 1 96 101 GLU A CA 1
ATOM 822 C C . GLU A 1 101 ? -12.5 -22.562 -6.648 1 96 101 GLU A C 1
ATOM 824 O O . GLU A 1 101 ? -12.766 -21.766 -5.746 1 96 101 GLU A O 1
ATOM 829 N N . LEU A 1 102 ? -11.695 -22.297 -7.621 1 96.31 102 LEU A N 1
ATOM 830 C CA . LEU A 1 102 ? -11.109 -20.969 -7.758 1 96.31 102 LEU A CA 1
ATOM 831 C C . LEU A 1 102 ? -12.195 -19.906 -7.836 1 96.31 102 LEU A C 1
ATOM 833 O O . LEU A 1 102 ? -12.125 -18.891 -7.133 1 96.31 102 LEU A O 1
ATOM 837 N N . ARG A 1 103 ? -13.164 -20.141 -8.641 1 95.19 103 ARG A N 1
ATOM 838 C CA . ARG A 1 103 ? -14.266 -19.188 -8.805 1 95.19 103 ARG A CA 1
ATOM 839 C C . ARG A 1 103 ? -15.016 -19 -7.488 1 95.19 103 ARG A C 1
ATOM 841 O O . ARG A 1 103 ? -15.383 -17.875 -7.137 1 95.19 103 ARG A O 1
ATOM 848 N N . GLN A 1 104 ? -15.234 -20.047 -6.867 1 96.75 104 GLN A N 1
ATOM 849 C CA . GLN A 1 104 ? -15.969 -20 -5.609 1 96.75 104 GLN A CA 1
ATOM 850 C C . GLN A 1 104 ? -15.219 -19.188 -4.559 1 96.75 104 GLN A C 1
ATOM 852 O O . GLN A 1 104 ? -15.797 -18.328 -3.9 1 96.75 104 GLN A O 1
ATOM 857 N N . VAL A 1 105 ? -13.945 -19.484 -4.418 1 97.38 105 VAL A N 1
ATOM 858 C CA . VAL A 1 105 ? -13.117 -18.781 -3.443 1 97.38 105 VAL A CA 1
ATOM 859 C C . VAL A 1 105 ? -13.039 -17.297 -3.805 1 97.38 105 VAL A C 1
ATOM 861 O O . VAL A 1 105 ? -13.219 -16.422 -2.945 1 97.38 105 VAL A O 1
ATOM 864 N N . LEU A 1 106 ? -12.789 -17.031 -5.031 1 97.19 106 LEU A N 1
ATOM 865 C CA . LEU A 1 106 ? -12.695 -15.664 -5.527 1 97.19 106 LEU A CA 1
ATOM 866 C C . LEU A 1 106 ? -13.961 -14.883 -5.215 1 97.19 106 LEU A C 1
ATOM 868 O O . LEU A 1 106 ? -13.898 -13.789 -4.645 1 97.19 106 LEU A O 1
ATOM 872 N N . CYS A 1 107 ? -15.086 -15.438 -5.527 1 96.81 107 CYS A N 1
ATOM 873 C CA . CYS A 1 107 ? -16.391 -14.805 -5.328 1 96.81 107 CYS A CA 1
ATOM 874 C C . CYS A 1 107 ? -16.688 -14.625 -3.844 1 96.81 107 CYS A C 1
ATOM 876 O O . CYS A 1 107 ? -17.031 -13.531 -3.402 1 96.81 107 CYS A O 1
ATOM 878 N N . ALA A 1 108 ? -16.516 -15.664 -3.137 1 97.38 108 ALA A N 1
ATOM 879 C CA . ALA A 1 108 ? -16.859 -15.641 -1.716 1 97.38 108 ALA A CA 1
ATOM 880 C C . ALA A 1 108 ? -15.992 -14.633 -0.958 1 97.38 108 ALA A C 1
ATOM 882 O O . ALA A 1 108 ? -16.516 -13.828 -0.187 1 97.38 108 ALA A O 1
ATOM 883 N N . GLU A 1 109 ? -14.711 -14.656 -1.203 1 97.44 109 GLU A N 1
ATOM 884 C CA . GLU A 1 109 ? -13.789 -13.797 -0.468 1 97.44 109 GLU A CA 1
ATOM 885 C C . GLU A 1 109 ? -14.023 -12.328 -0.792 1 97.44 109 GLU A C 1
ATOM 887 O O . GLU A 1 109 ? -14.062 -11.484 0.108 1 97.44 109 GLU A O 1
ATOM 892 N N . LEU A 1 110 ? -14.172 -11.977 -2.002 1 97 110 LEU A N 1
ATOM 893 C CA . LEU A 1 110 ? -14.352 -10.586 -2.412 1 97 110 LEU A CA 1
ATOM 894 C C . LEU A 1 110 ? -15.695 -10.055 -1.944 1 97 110 LEU A C 1
ATOM 896 O O . LEU A 1 110 ? -15.789 -8.914 -1.487 1 97 110 LEU A O 1
ATOM 900 N N . LYS A 1 111 ? -16.688 -10.852 -2.055 1 96.88 111 LYS A N 1
ATOM 901 C CA . LYS A 1 111 ? -18 -10.43 -1.595 1 96.88 111 LYS A CA 1
ATOM 902 C C . LYS A 1 111 ? -18.016 -10.188 -0.088 1 96.88 111 LYS A C 1
ATOM 904 O O . LYS A 1 111 ? -18.562 -9.195 0.385 1 96.88 111 LYS A O 1
ATOM 909 N N . GLU A 1 112 ? -17.406 -11.055 0.573 1 95.88 112 GLU A N 1
ATOM 910 C CA . GLU A 1 112 ? -17.375 -10.961 2.029 1 95.88 112 GLU A CA 1
ATOM 911 C C . GLU A 1 112 ? -16.562 -9.766 2.494 1 95.88 112 GLU A C 1
ATOM 913 O O . GLU A 1 112 ? -16.984 -9.023 3.389 1 95.88 112 GLU A O 1
ATOM 918 N N . ALA A 1 113 ? -15.477 -9.5 1.899 1 95 113 ALA A N 1
ATOM 919 C CA . ALA A 1 113 ? -14.547 -8.477 2.367 1 95 113 ALA A CA 1
ATOM 920 C C . ALA A 1 113 ? -15.031 -7.078 1.981 1 95 113 ALA A C 1
ATOM 922 O O . ALA A 1 113 ? -14.852 -6.125 2.742 1 95 113 ALA A O 1
ATOM 923 N N . PHE A 1 114 ? -15.672 -6.906 0.837 1 94.62 114 PHE A N 1
ATOM 924 C CA . PHE A 1 114 ? -15.93 -5.562 0.338 1 94.62 114 PHE A CA 1
ATOM 925 C C . PHE A 1 114 ? -17.422 -5.375 0.033 1 94.62 114 PHE A C 1
ATOM 927 O O . PHE A 1 114 ? -17.828 -4.328 -0.47 1 94.62 114 PHE A O 1
ATOM 934 N N . ASN A 1 115 ? -18.188 -6.379 0.244 1 94.62 115 ASN A N 1
ATOM 935 C CA . ASN A 1 115 ? -19.625 -6.348 0.042 1 94.62 115 ASN A CA 1
ATOM 936 C C . ASN A 1 115 ? -19.984 -6.102 -1.421 1 94.62 115 ASN A C 1
ATOM 938 O O . ASN A 1 115 ? -20.859 -5.285 -1.721 1 94.62 115 ASN A O 1
ATOM 942 N N . PHE A 1 116 ? -19.281 -6.723 -2.23 1 96.88 116 PHE A N 1
ATOM 943 C CA . PHE A 1 116 ? -19.594 -6.637 -3.65 1 96.88 116 PHE A CA 1
ATOM 944 C C . PHE A 1 116 ? -20.844 -7.441 -3.98 1 96.88 116 PHE A C 1
ATOM 946 O O . PHE A 1 116 ? -21.062 -8.523 -3.424 1 96.88 116 PHE A O 1
ATOM 953 N N . SER A 1 117 ? -21.656 -6.949 -4.859 1 96.69 117 SER A N 1
ATOM 954 C CA . SER A 1 117 ? -22.891 -7.633 -5.234 1 96.69 117 SER A CA 1
ATOM 955 C C . SER A 1 117 ? -22.609 -8.82 -6.156 1 96.69 117 SER A C 1
ATOM 957 O O . SER A 1 117 ? -23.234 -9.867 -6.039 1 96.69 117 SER A O 1
ATOM 959 N N . HIS A 1 118 ? -21.656 -8.641 -7.094 1 97.38 118 HIS A N 1
ATOM 960 C CA . HIS A 1 118 ? -21.328 -9.688 -8.047 1 97.38 118 HIS A CA 1
ATOM 961 C C . HIS A 1 118 ? -19.828 -9.758 -8.281 1 97.38 118 HIS A C 1
ATOM 963 O O . HIS A 1 118 ? -19.141 -8.734 -8.281 1 97.38 118 HIS A O 1
ATOM 969 N N . VAL A 1 119 ? -19.344 -10.898 -8.414 1 97.56 119 VAL A N 1
ATOM 970 C CA . VAL A 1 119 ? -17.984 -11.203 -8.875 1 97.56 119 VAL A CA 1
ATOM 971 C C . VAL A 1 119 ? -18.031 -12.328 -9.914 1 97.56 119 VAL A C 1
ATOM 973 O O . VAL A 1 119 ? -18.547 -13.414 -9.633 1 97.56 119 VAL A O 1
ATOM 976 N N . ARG A 1 120 ? -17.5 -12.047 -11.125 1 95.5 120 ARG A N 1
ATOM 977 C CA . ARG A 1 120 ? -17.641 -13.039 -12.188 1 95.5 120 ARG A CA 1
ATOM 978 C C . ARG A 1 120 ? -16.406 -13.078 -13.078 1 95.5 120 ARG A C 1
ATOM 980 O O . ARG A 1 120 ? -15.75 -12.055 -13.281 1 95.5 120 ARG A O 1
ATOM 987 N N . LEU A 1 121 ? -16.109 -14.242 -13.508 1 94.31 121 LEU A N 1
ATOM 988 C CA . LEU A 1 121 ? -15.195 -14.461 -14.625 1 94.31 121 LEU A CA 1
ATOM 989 C C . LEU A 1 121 ? -15.977 -14.852 -15.883 1 94.31 121 LEU A C 1
ATOM 991 O O . LEU A 1 121 ? -16.531 -15.945 -15.953 1 94.31 121 LEU A O 1
ATOM 995 N N . ILE A 1 122 ? -15.906 -13.945 -16.844 1 92.62 122 ILE A N 1
ATOM 996 C CA . ILE A 1 122 ? -16.781 -14.133 -18 1 92.62 122 ILE A CA 1
ATOM 997 C C . ILE A 1 122 ? -15.953 -14.375 -19.25 1 92.62 122 ILE A C 1
ATOM 999 O O . ILE A 1 122 ? -15.109 -13.547 -19.609 1 92.62 122 ILE A O 1
ATOM 1003 N N . THR A 1 123 ? -16.234 -15.445 -19.875 1 89.44 123 THR A N 1
ATOM 1004 C CA . THR A 1 123 ? -15.586 -15.727 -21.156 1 89.44 123 THR A CA 1
ATOM 1005 C C . THR A 1 123 ? -16.328 -15.047 -22.297 1 89.44 123 THR A C 1
ATOM 1007 O O . THR A 1 123 ? -17.547 -15.18 -22.438 1 89.44 123 THR A O 1
ATOM 1010 N N . VAL A 1 124 ? -15.539 -14.344 -23.016 1 88.06 124 VAL A N 1
ATOM 1011 C CA . VAL A 1 124 ? -16.125 -13.625 -24.141 1 88.06 124 VAL A CA 1
ATOM 1012 C C . VAL A 1 124 ? -15.977 -14.445 -25.422 1 88.06 124 VAL A C 1
ATOM 1014 O O . VAL A 1 124 ? -14.859 -14.758 -25.844 1 88.06 124 VAL A O 1
ATOM 1017 N N . HIS A 1 125 ? -17.109 -14.867 -25.922 1 83.5 125 HIS A N 1
ATOM 1018 C CA . HIS A 1 125 ? -17.125 -15.547 -27.219 1 83.5 125 HIS A CA 1
ATOM 1019 C C . HIS A 1 125 ? -17.547 -14.602 -28.328 1 83.5 125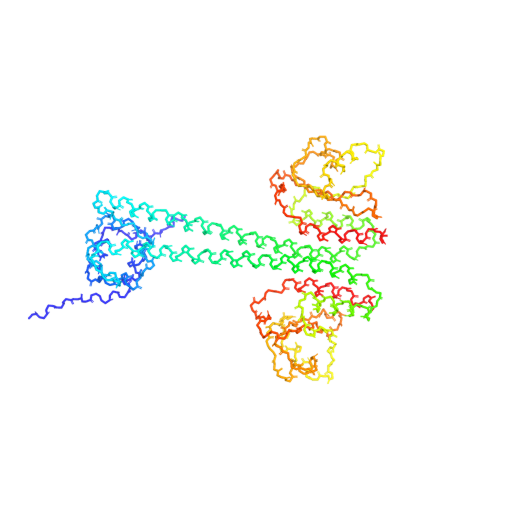 HIS A C 1
ATOM 1021 O O . HIS A 1 125 ? -18.391 -13.727 -28.125 1 83.5 125 HIS A O 1
ATOM 1027 N N . ASP A 1 126 ? -16.969 -14.859 -29.438 1 76 126 ASP A N 1
ATOM 1028 C CA . ASP A 1 126 ? -17.219 -13.992 -30.578 1 76 126 ASP A CA 1
ATOM 1029 C C . ASP A 1 126 ? -18.703 -14.031 -30.969 1 76 126 ASP A C 1
ATOM 1031 O O . ASP A 1 126 ? -19.234 -13.047 -31.5 1 76 126 ASP A O 1
ATOM 1035 N N . ILE A 1 127 ? -19.281 -15.07 -30.703 1 77.88 127 ILE A N 1
ATOM 1036 C CA . ILE A 1 127 ? -20.672 -15.234 -31.125 1 77.88 127 ILE A CA 1
ATOM 1037 C C . ILE A 1 127 ? -21.578 -14.352 -30.281 1 77.88 127 ILE A C 1
ATOM 1039 O O . ILE A 1 127 ? -22.656 -13.953 -30.719 1 77.88 127 ILE A O 1
ATOM 1043 N N . ASP A 1 128 ? -21.078 -14 -29.172 1 82 128 ASP A N 1
ATOM 1044 C CA . ASP A 1 128 ? -21.828 -13.102 -28.297 1 82 128 ASP A CA 1
ATOM 1045 C C . ASP A 1 128 ? -21.5 -11.641 -28.609 1 82 128 ASP A C 1
ATOM 1047 O O . ASP A 1 128 ? -20.547 -11.086 -28.078 1 82 128 ASP A O 1
ATOM 1051 N N . SER A 1 129 ? -22.344 -11.023 -29.359 1 83.75 129 SER A N 1
ATOM 1052 C CA . SER A 1 129 ? -22.094 -9.688 -29.891 1 83.75 129 SER A CA 1
ATOM 1053 C C . SER A 1 129 ? -22.047 -8.656 -28.766 1 83.75 129 SER A C 1
ATOM 1055 O O . SER A 1 129 ? -21.219 -7.738 -28.797 1 83.75 129 SER A O 1
ATOM 1057 N N . GLU A 1 130 ? -22.891 -8.797 -27.859 1 86.69 130 GLU A N 1
ATOM 1058 C CA . GLU A 1 130 ? -22.969 -7.832 -26.766 1 86.69 130 GLU A CA 1
ATOM 1059 C C . GLU A 1 130 ? -21.703 -7.875 -25.906 1 86.69 130 GLU A C 1
ATOM 1061 O O . GLU A 1 130 ? -21.109 -6.836 -25.609 1 86.69 130 GLU A O 1
ATOM 1066 N N . LEU A 1 131 ? -21.328 -9 -25.562 1 88.38 131 LEU A N 1
ATOM 1067 C CA . LEU A 1 131 ? -20.125 -9.164 -24.75 1 88.38 131 LEU A CA 1
ATOM 1068 C C . LEU A 1 131 ? -18.891 -8.719 -25.516 1 88.38 131 LEU A C 1
ATOM 1070 O O . LEU A 1 131 ? -17.984 -8.117 -24.938 1 88.38 131 LEU A O 1
ATOM 1074 N N . SER A 1 132 ? -18.938 -9.016 -26.75 1 87.81 132 SER A N 1
ATOM 1075 C CA . SER A 1 132 ? -17.828 -8.594 -27.594 1 87.81 132 SER A CA 1
ATOM 1076 C C . SER A 1 132 ? -17.719 -7.078 -27.672 1 87.81 132 SER A C 1
ATOM 1078 O O . SER A 1 132 ? -16.625 -6.52 -27.703 1 87.81 132 SER A O 1
ATOM 1080 N N . ALA A 1 133 ? -18.844 -6.492 -27.719 1 89.19 133 ALA A N 1
ATOM 1081 C CA . ALA A 1 133 ? -18.875 -5.031 -27.75 1 89.19 133 ALA A CA 1
ATOM 1082 C C . ALA A 1 133 ? -18.312 -4.445 -26.453 1 89.19 133 ALA A C 1
ATOM 1084 O O . ALA A 1 133 ? -17.547 -3.477 -26.484 1 89.19 133 ALA A O 1
ATOM 1085 N N . ILE A 1 134 ? -18.734 -4.965 -25.406 1 89.12 134 ILE A N 1
ATOM 1086 C CA . ILE A 1 134 ? -18.234 -4.516 -24.109 1 89.12 134 ILE A CA 1
ATOM 1087 C C . ILE A 1 134 ? -16.719 -4.68 -24.047 1 89.12 134 ILE A C 1
ATOM 1089 O O . ILE A 1 134 ? -16.016 -3.766 -23.625 1 89.12 134 ILE A O 1
ATOM 1093 N N . TRP A 1 135 ? -16.25 -5.77 -24.484 1 86.31 135 TRP A N 1
ATOM 1094 C CA . TRP A 1 135 ? -14.828 -6.094 -24.531 1 86.31 135 TRP A CA 1
ATOM 1095 C C . TRP A 1 135 ? -14.062 -5.059 -25.344 1 86.31 135 TRP A C 1
ATOM 1097 O O . TRP A 1 135 ? -13.039 -4.535 -24.875 1 86.31 135 TRP A O 1
ATOM 1107 N N . ARG A 1 136 ? -14.578 -4.715 -26.406 1 86.88 136 ARG A N 1
ATOM 1108 C CA . ARG A 1 136 ? -13.891 -3.828 -27.328 1 86.88 136 ARG A CA 1
ATOM 1109 C C . ARG A 1 136 ? -14.008 -2.373 -26.891 1 86.88 136 ARG A C 1
ATOM 1111 O O . ARG A 1 136 ? -13.039 -1.611 -26.969 1 86.88 136 ARG A O 1
ATOM 1118 N N . LYS A 1 137 ? -15.109 -2.02 -26.422 1 90.5 137 LYS A N 1
ATOM 1119 C CA . LYS A 1 137 ? -15.375 -0.612 -26.125 1 90.5 137 LYS A CA 1
ATOM 1120 C C . LYS A 1 137 ? -14.898 -0.24 -24.719 1 90.5 137 LYS A C 1
ATOM 1122 O O . LYS A 1 137 ? -14.18 0.746 -24.547 1 90.5 137 LYS A O 1
ATOM 1127 N N . ARG A 1 138 ? -15.289 -0.989 -23.766 1 91.56 138 ARG A N 1
ATOM 1128 C CA . ARG A 1 138 ? -15.016 -0.653 -22.375 1 91.56 138 ARG A CA 1
ATOM 1129 C C . ARG A 1 138 ? -13.602 -1.068 -21.969 1 91.56 138 ARG A C 1
ATOM 1131 O O . ARG A 1 138 ? -12.977 -0.425 -21.125 1 91.56 138 ARG A O 1
ATOM 1138 N N . LEU A 1 139 ? -13.102 -2.119 -22.578 1 92.81 139 LEU A N 1
ATOM 1139 C CA . LEU A 1 139 ? -11.844 -2.689 -22.109 1 92.81 139 LEU A CA 1
ATOM 1140 C C . LEU A 1 139 ? -10.734 -2.479 -23.125 1 92.81 139 LEU A C 1
ATOM 1142 O O . LEU A 1 139 ? -9.797 -3.281 -23.203 1 92.81 139 LEU A O 1
ATOM 1146 N N . GLN A 1 140 ? -10.891 -1.459 -23.859 1 87.56 140 GLN A N 1
ATOM 1147 C CA . GLN A 1 140 ? -9.859 -1.131 -24.844 1 87.56 140 GLN A CA 1
ATOM 1148 C C . GLN A 1 140 ? -8.508 -0.933 -24.172 1 87.56 140 GLN A C 1
ATOM 1150 O O . GLN A 1 140 ? -7.473 -1.314 -24.734 1 87.56 140 GLN A O 1
ATOM 1155 N N . HIS A 1 141 ? -8.57 -0.403 -22.953 1 87.81 141 HIS A N 1
ATOM 1156 C CA . HIS A 1 141 ? -7.328 -0.11 -22.266 1 87.81 141 HIS A CA 1
ATOM 1157 C C . HIS A 1 141 ? -7.062 -1.128 -21.156 1 87.81 141 HIS A C 1
ATOM 1159 O O . HIS A 1 141 ? -6.207 -0.908 -20.297 1 87.81 141 HIS A O 1
ATOM 1165 N N . GLY A 1 142 ? -7.828 -2.135 -21.109 1 91.69 142 GLY A N 1
ATOM 1166 C CA . GLY A 1 142 ? -7.566 -3.244 -20.203 1 91.69 142 GLY A CA 1
ATOM 1167 C C . GLY A 1 142 ? -8.445 -3.223 -18.969 1 91.69 142 GLY A C 1
ATOM 1168 O O . GLY A 1 142 ? -8.797 -4.273 -18.438 1 91.69 142 GLY A O 1
ATOM 1169 N N . TYR A 1 143 ? -8.734 -1.91 -18.547 1 95 143 TYR A N 1
ATOM 1170 C CA . TYR A 1 143 ? -9.539 -1.764 -17.344 1 95 143 TYR A CA 1
ATOM 1171 C C . TYR A 1 143 ? -10.672 -0.766 -17.562 1 95 143 TYR A C 1
ATOM 1173 O O . TYR A 1 143 ? -10.555 0.143 -18.391 1 95 143 TYR A O 1
ATOM 1181 N N . TYR A 1 144 ? -11.711 -0.966 -16.844 1 96.25 144 TYR A N 1
ATOM 1182 C CA . TYR A 1 144 ? -12.805 -0.001 -16.812 1 96.25 144 TYR A CA 1
ATOM 1183 C C . TYR A 1 144 ? -13.406 0.095 -15.422 1 96.25 144 TYR A C 1
ATOM 1185 O O . TYR A 1 144 ? -13.719 -0.924 -14.797 1 96.25 144 TYR A O 1
ATOM 1193 N N . PHE A 1 145 ? -13.477 1.312 -14.953 1 96.75 145 PHE A N 1
ATOM 1194 C CA . PHE A 1 145 ? -14.141 1.592 -13.688 1 96.75 145 PHE A CA 1
ATOM 1195 C C . PHE A 1 145 ? -15.281 2.588 -13.883 1 96.75 145 PHE A C 1
ATOM 1197 O O . PHE A 1 145 ? -15.078 3.66 -14.461 1 96.75 145 PHE A O 1
ATOM 1204 N N . GLY A 1 146 ? -16.438 2.242 -13.391 1 95.94 146 GLY A N 1
ATOM 1205 C CA . GLY A 1 146 ? -17.547 3.188 -13.461 1 95.94 146 GLY A CA 1
ATOM 1206 C C . GLY A 1 146 ? -18.891 2.518 -13.625 1 95.94 146 GLY A C 1
ATOM 1207 O O . GLY A 1 146 ? -19.078 1.373 -13.211 1 95.94 146 GLY A O 1
ATOM 1208 N N . ARG A 1 147 ? -19.766 3.291 -14.18 1 96.12 147 ARG A N 1
ATOM 1209 C CA . ARG A 1 147 ? -21.141 2.82 -14.344 1 96.12 147 ARG A CA 1
ATOM 1210 C C . ARG A 1 147 ? -21.359 2.23 -15.734 1 96.12 147 ARG A C 1
ATOM 1212 O O . ARG A 1 147 ? -20.625 2.566 -16.672 1 96.12 147 ARG A O 1
ATOM 1219 N N . LEU A 1 148 ? -22.234 1.317 -15.797 1 95.56 148 LEU A N 1
ATOM 1220 C CA . LEU A 1 148 ? -22.625 0.705 -17.062 1 95.56 148 LEU A CA 1
ATOM 1221 C C . LEU A 1 148 ? -24.062 1.071 -17.422 1 95.56 148 LEU A C 1
ATOM 1223 O O . LEU A 1 148 ? -24.812 1.562 -16.578 1 95.56 148 LEU A O 1
ATOM 1227 N N . THR A 1 149 ? -24.312 0.893 -18.719 1 94.44 149 THR A N 1
ATOM 1228 C CA . THR A 1 149 ? -25.719 0.994 -19.109 1 94.44 149 THR A CA 1
ATOM 1229 C C . THR A 1 149 ? -26.516 -0.168 -18.531 1 94.44 149 THR A C 1
ATOM 1231 O O . THR A 1 149 ? -25.953 -1.177 -18.109 1 94.44 149 THR A O 1
ATOM 1234 N N . LYS A 1 150 ? -27.859 -0.006 -18.516 1 94.94 150 LYS A N 1
ATOM 1235 C CA . LYS A 1 150 ? -28.75 -1.071 -18.047 1 94.94 150 LYS A CA 1
ATOM 1236 C C . LYS A 1 150 ? -28.547 -2.35 -18.859 1 94.94 150 LYS A C 1
ATOM 1238 O O . LYS A 1 150 ? -28.516 -3.447 -18.297 1 94.94 150 LYS A O 1
ATOM 1243 N N . GLU A 1 151 ? -28.359 -2.252 -20.109 1 93.94 151 GLU A N 1
ATOM 1244 C CA . GLU A 1 151 ? -28.188 -3.387 -21.016 1 93.94 151 GLU A CA 1
ATOM 1245 C C . GLU A 1 151 ? -26.875 -4.121 -20.734 1 93.94 151 GLU A C 1
ATOM 1247 O O . GLU A 1 151 ? -26.859 -5.352 -20.641 1 93.94 151 GLU A O 1
ATOM 1252 N N . GLU A 1 152 ? -25.828 -3.357 -20.562 1 94.69 152 GLU A N 1
ATOM 1253 C CA . GLU A 1 152 ? -24.516 -3.945 -20.281 1 94.69 152 GLU A CA 1
ATOM 1254 C C . GLU A 1 152 ? -24.516 -4.664 -18.938 1 94.69 152 GLU A C 1
ATOM 1256 O O . GLU A 1 152 ? -23.969 -5.762 -18.812 1 94.69 152 GLU A O 1
ATOM 1261 N N . SER A 1 153 ? -25.141 -4.027 -17.969 1 95.62 153 SER A N 1
ATOM 1262 C CA . SER A 1 153 ? -25.219 -4.594 -16.625 1 95.62 153 SER A CA 1
ATOM 1263 C C . SER A 1 153 ? -25.969 -5.922 -16.625 1 95.62 153 SER A C 1
ATOM 1265 O O . SER A 1 153 ? -25.531 -6.891 -16 1 95.62 153 SER A O 1
ATOM 1267 N N . LYS A 1 154 ? -27.047 -5.969 -17.312 1 94.25 154 LYS A N 1
ATOM 1268 C CA . LYS A 1 154 ? -27.844 -7.18 -17.391 1 94.25 154 LYS A CA 1
ATOM 1269 C C . LYS A 1 154 ? -27.094 -8.305 -18.094 1 94.25 154 LYS A C 1
ATOM 1271 O O . LYS A 1 154 ? -27.203 -9.469 -17.719 1 94.25 154 LYS A O 1
ATOM 1276 N N . ARG A 1 155 ? -26.375 -7.965 -19.047 1 93.38 155 ARG A N 1
ATOM 1277 C CA . ARG A 1 155 ? -25.641 -8.969 -19.797 1 93.38 155 ARG A CA 1
ATOM 1278 C C . ARG A 1 155 ? -24.5 -9.555 -18.969 1 93.38 155 ARG A C 1
ATOM 1280 O O . ARG A 1 155 ? -24.234 -10.758 -19.031 1 93.38 155 ARG A O 1
ATOM 1287 N N . LEU A 1 156 ? -23.844 -8.656 -18.234 1 94.44 156 LEU A N 1
ATOM 1288 C CA . LEU A 1 156 ? -22.656 -9.086 -17.484 1 94.44 156 LEU A CA 1
ATOM 1289 C C . LEU A 1 156 ? -23.062 -9.75 -16.172 1 94.44 156 LEU A C 1
ATOM 1291 O O . LEU A 1 156 ? -22.438 -10.727 -15.75 1 94.44 156 LEU A O 1
ATOM 1295 N N . PHE A 1 157 ? -24.125 -9.25 -15.578 1 95.69 157 PHE A N 1
ATOM 1296 C CA . PHE A 1 157 ? -24.375 -9.648 -14.195 1 95.69 157 PHE A CA 1
ATOM 1297 C C . PHE A 1 157 ? -25.781 -10.203 -14.023 1 95.69 157 PHE A C 1
ATOM 1299 O O . PHE A 1 157 ? -26.109 -10.734 -12.969 1 95.69 157 PHE A O 1
ATOM 1306 N N . GLY A 1 158 ? -26.594 -10.094 -15 1 94.44 158 GLY A N 1
ATOM 1307 C CA . GLY A 1 158 ? -27.953 -10.594 -14.93 1 94.44 158 GLY A CA 1
ATOM 1308 C C . GLY A 1 158 ? -28.906 -9.633 -14.234 1 94.44 158 GLY A C 1
ATOM 1309 O O . GLY A 1 158 ? -30.094 -9.914 -14.109 1 94.44 158 GLY A O 1
ATOM 1310 N N . SER A 1 159 ? -28.391 -8.5 -13.75 1 94.75 159 SER A N 1
ATOM 1311 C CA . SER A 1 159 ? -29.172 -7.477 -13.07 1 94.75 159 SER A CA 1
ATOM 1312 C C . SER A 1 159 ? -28.5 -6.109 -13.148 1 94.75 159 SER A C 1
ATOM 1314 O O . SER A 1 159 ? -27.391 -5.992 -13.656 1 94.75 159 SER A O 1
ATOM 1316 N N . GLU A 1 160 ? -29.281 -5.172 -12.75 1 94.75 160 GLU A N 1
ATOM 1317 C CA . GLU A 1 160 ? -28.688 -3.846 -12.656 1 94.75 160 GLU A CA 1
ATOM 1318 C C . GLU A 1 160 ? -27.734 -3.76 -11.469 1 94.75 160 GLU A C 1
ATOM 1320 O O . GLU A 1 160 ? -27.984 -4.355 -10.414 1 94.75 160 GLU A O 1
ATOM 1325 N N . VAL A 1 161 ? -26.625 -2.975 -11.727 1 96.5 161 VAL A N 1
ATOM 1326 C CA . VAL A 1 161 ? -25.625 -2.812 -10.688 1 96.5 161 VAL A CA 1
ATOM 1327 C C . VAL A 1 161 ? -25.25 -1.337 -10.547 1 96.5 161 VAL A C 1
ATOM 1329 O O . VAL A 1 161 ? -25.609 -0.52 -11.398 1 96.5 161 VAL A O 1
ATOM 1332 N N . GLY A 1 162 ? -24.656 -0.979 -9.508 1 96.25 162 GLY A N 1
ATOM 1333 C CA . GLY A 1 162 ? -24.281 0.405 -9.281 1 96.25 162 GLY A CA 1
ATOM 1334 C C . GLY A 1 162 ? -23.047 0.827 -10.07 1 96.25 162 GLY A C 1
ATOM 1335 O O . GLY A 1 162 ? -23.172 1.538 -11.07 1 96.25 162 GLY A O 1
ATOM 1336 N N . SER A 1 163 ? -21.969 0.42 -9.664 1 97.5 163 SER A N 1
ATOM 1337 C CA . SER A 1 163 ? -20.703 0.65 -10.367 1 97.5 163 SER A CA 1
ATOM 1338 C C . SER A 1 163 ? -19.922 -0.646 -10.531 1 97.5 163 SER A C 1
ATOM 1340 O O . SER A 1 163 ? -20.156 -1.618 -9.812 1 97.5 163 SER A O 1
ATOM 1342 N N . VAL A 1 164 ? -18.984 -0.617 -11.523 1 97.56 164 VAL A N 1
ATOM 1343 C CA . VAL A 1 164 ? -18.344 -1.887 -11.82 1 97.56 164 VAL A CA 1
ATOM 1344 C C . VAL A 1 164 ? -16.844 -1.667 -12.008 1 97.56 164 VAL A C 1
ATOM 1346 O O . VAL A 1 164 ? -16.406 -0.547 -12.281 1 97.56 164 VAL A O 1
ATOM 1349 N N . SER A 1 165 ? -16.125 -2.701 -11.711 1 97.69 165 SER A N 1
ATOM 1350 C CA . SER A 1 165 ? -14.727 -2.865 -12.117 1 97.69 165 SER A CA 1
ATOM 1351 C C . SER A 1 165 ? -14.578 -3.99 -13.141 1 97.69 165 SER A C 1
ATOM 1353 O O . SER A 1 165 ? -14.93 -5.137 -12.859 1 97.69 165 SER A O 1
ATOM 1355 N N . LEU A 1 166 ? -14.133 -3.68 -14.344 1 96.81 166 LEU A N 1
ATOM 1356 C CA . LEU A 1 166 ? -13.875 -4.66 -15.391 1 96.81 166 LEU A CA 1
ATOM 1357 C C . LEU A 1 166 ? -12.383 -4.719 -15.727 1 96.81 166 LEU A C 1
ATOM 1359 O O . LEU A 1 166 ? -11.734 -3.678 -15.836 1 96.81 166 LEU A O 1
ATOM 1363 N N . ALA A 1 167 ? -11.898 -5.898 -15.836 1 96.12 167 ALA A N 1
ATOM 1364 C CA . ALA A 1 167 ? -10.508 -6.09 -16.219 1 96.12 167 ALA A CA 1
ATOM 1365 C C . ALA A 1 167 ? -10.375 -7.203 -17.25 1 96.12 167 ALA A C 1
ATOM 1367 O O . ALA A 1 167 ? -11.023 -8.242 -17.141 1 96.12 167 ALA A O 1
ATOM 1368 N N . ARG A 1 168 ? -9.555 -6.965 -18.219 1 93.19 168 ARG A N 1
ATOM 1369 C CA . ARG A 1 168 ? -9.242 -7.969 -19.234 1 93.19 168 ARG A CA 1
ATOM 1370 C C . ARG A 1 168 ? -8.172 -8.938 -18.75 1 93.19 168 ARG A C 1
ATOM 1372 O O . ARG A 1 168 ? -7.129 -8.516 -18.25 1 93.19 168 ARG A O 1
ATOM 1379 N N . LEU A 1 169 ? -8.469 -10.203 -18.828 1 91.94 169 LEU A N 1
ATOM 1380 C CA . LEU A 1 169 ? -7.41 -11.172 -18.578 1 91.94 169 LEU A CA 1
ATOM 1381 C C . LEU A 1 169 ? -6.59 -11.43 -19.844 1 91.94 169 LEU A C 1
ATOM 1383 O O . LEU A 1 169 ? -7.004 -11.062 -20.938 1 91.94 169 LEU A O 1
ATOM 1387 N N . SER A 1 170 ? -5.395 -11.945 -19.703 1 80.94 170 SER A N 1
ATOM 1388 C CA . SER A 1 170 ? -4.457 -12.125 -20.797 1 80.94 170 SER A CA 1
ATOM 1389 C C . SER A 1 170 ? -5.066 -12.969 -21.906 1 80.94 170 SER A C 1
ATOM 1391 O O . SER A 1 170 ? -5.945 -13.797 -21.656 1 80.94 170 SER A O 1
ATOM 1393 N N . GLU A 1 171 ? -4.551 -12.688 -23.062 1 71.31 171 GLU A N 1
ATOM 1394 C CA . GLU A 1 171 ? -5.035 -13.336 -24.281 1 71.31 171 GLU A CA 1
ATOM 1395 C C . GLU A 1 171 ? -4.75 -14.836 -24.266 1 71.31 171 GLU A C 1
ATOM 1397 O O . GLU A 1 171 ? -5.441 -15.609 -24.938 1 71.31 171 GLU A O 1
ATOM 1402 N N . GLN A 1 172 ? -3.754 -15.141 -23.5 1 71.81 172 GLN A N 1
ATOM 1403 C CA . GLN A 1 172 ? -3.455 -16.562 -23.422 1 71.81 172 GLN A CA 1
ATOM 1404 C C . GLN A 1 172 ? -4.633 -17.344 -22.828 1 71.81 172 GLN A C 1
ATOM 1406 O O . GLN A 1 172 ? -4.758 -18.547 -23.047 1 71.81 172 GLN A O 1
ATOM 1411 N N . ASN A 1 173 ? -5.438 -16.672 -22.203 1 71.75 173 ASN A N 1
ATOM 1412 C CA . ASN A 1 173 ? -6.59 -17.297 -21.562 1 71.75 173 ASN A CA 1
ATOM 1413 C C . ASN A 1 173 ? -7.859 -17.109 -22.391 1 71.75 173 ASN A C 1
ATOM 1415 O O . ASN A 1 173 ? -8.953 -17.453 -21.938 1 71.75 173 ASN A O 1
ATOM 1419 N N . GLY A 1 174 ? -7.609 -16.656 -23.531 1 75.81 174 GLY A N 1
ATOM 1420 C CA . GLY A 1 174 ? -8.781 -16.25 -24.281 1 75.81 174 GLY A CA 1
ATOM 1421 C C . GLY A 1 174 ? -9.297 -14.875 -23.891 1 75.81 174 GLY A C 1
ATOM 1422 O O . GLY A 1 174 ? -8.562 -14.078 -23.312 1 75.81 174 GLY A O 1
ATOM 1423 N N . GLN A 1 175 ? -10.477 -14.672 -24.375 1 84.69 175 GLN A N 1
ATOM 1424 C CA . GLN A 1 175 ? -11.102 -13.398 -24.016 1 84.69 175 GLN A CA 1
ATOM 1425 C C . GLN A 1 175 ? -11.953 -13.539 -22.75 1 84.69 175 GLN A C 1
ATOM 1427 O O . GLN A 1 175 ? -13.102 -13.992 -22.812 1 84.69 175 GLN A O 1
ATOM 1432 N N . VAL A 1 176 ? -11.32 -13.273 -21.578 1 91.75 176 VAL A N 1
ATOM 1433 C CA . VAL A 1 176 ? -12.016 -13.414 -20.297 1 91.75 176 VAL A CA 1
ATOM 1434 C C . VAL A 1 176 ? -12.078 -12.062 -19.594 1 91.75 176 VAL A C 1
ATOM 1436 O O . VAL A 1 176 ? -11.078 -11.344 -19.531 1 91.75 176 VAL A O 1
ATOM 1439 N N . ILE A 1 177 ? -13.242 -11.75 -19.109 1 94.44 177 ILE A N 1
ATOM 1440 C CA . ILE A 1 177 ? -13.453 -10.523 -18.359 1 94.44 177 ILE A CA 1
ATOM 1441 C C . ILE A 1 177 ? -13.57 -10.852 -16.875 1 94.44 177 ILE A C 1
ATOM 1443 O O . ILE A 1 177 ? -14.359 -11.711 -16.469 1 94.44 177 ILE A O 1
ATOM 1447 N N . PHE A 1 178 ? -12.695 -10.242 -16.062 1 96.44 178 PHE A N 1
ATOM 1448 C CA . PHE A 1 178 ? -12.859 -10.227 -14.609 1 96.44 178 PHE A CA 1
ATOM 1449 C C . PHE A 1 178 ? -13.742 -9.07 -14.172 1 96.44 178 PHE A C 1
ATOM 1451 O O . PHE A 1 178 ? -13.32 -7.914 -14.18 1 96.44 178 PHE A O 1
ATOM 1458 N N . ALA A 1 179 ? -15.008 -9.43 -13.766 1 97.25 179 ALA A N 1
ATOM 1459 C CA . ALA A 1 179 ? -16.016 -8.406 -13.523 1 97.25 179 ALA A CA 1
ATOM 1460 C C . ALA A 1 179 ? -16.453 -8.391 -12.055 1 97.25 179 ALA A C 1
ATOM 1462 O O . ALA A 1 179 ? -16.828 -9.43 -11.508 1 97.25 179 ALA A O 1
ATOM 1463 N N . ILE A 1 180 ? -16.359 -7.23 -11.484 1 97.88 180 ILE A N 1
ATOM 1464 C CA . ILE A 1 180 ? -16.812 -7.008 -10.117 1 97.88 180 ILE A CA 1
ATOM 1465 C C . ILE A 1 180 ? -17.844 -5.879 -10.094 1 97.88 180 ILE A C 1
ATOM 1467 O O . ILE A 1 180 ? -17.641 -4.84 -10.727 1 97.88 180 ILE A O 1
ATOM 1471 N N . ALA A 1 181 ? -18.906 -6.098 -9.383 1 97.81 181 ALA A N 1
ATOM 1472 C CA . ALA A 1 181 ? -19.953 -5.074 -9.297 1 97.81 181 ALA A CA 1
ATOM 1473 C C . ALA A 1 181 ? -20.234 -4.707 -7.844 1 97.81 181 ALA A C 1
ATOM 1475 O O . ALA A 1 181 ? -20.219 -5.57 -6.965 1 97.81 181 ALA A O 1
ATOM 1476 N N . SER A 1 182 ? -20.484 -3.461 -7.645 1 97.25 182 SER A N 1
ATOM 1477 C CA . SER A 1 182 ? -20.953 -2.941 -6.367 1 97.25 182 SER A CA 1
ATOM 1478 C C . SER A 1 182 ? -22.344 -2.322 -6.504 1 97.25 182 SER A C 1
ATOM 1480 O O . SER A 1 182 ? -22.688 -1.776 -7.555 1 97.25 182 SER A O 1
ATOM 1482 N N . ALA A 1 183 ? -23.109 -2.389 -5.438 1 95.5 183 ALA A N 1
ATOM 1483 C CA . ALA A 1 183 ? -24.406 -1.726 -5.426 1 95.5 183 ALA A CA 1
ATOM 1484 C C . ALA A 1 183 ? -24.25 -0.211 -5.328 1 95.5 183 ALA A C 1
ATOM 1486 O O . ALA A 1 183 ? -25.125 0.541 -5.758 1 95.5 183 ALA A O 1
ATOM 1487 N N . ASP A 1 184 ? -23.188 0.198 -4.809 1 95.31 184 ASP A N 1
ATOM 1488 C CA . ASP A 1 184 ? -22.891 1.618 -4.652 1 95.31 184 ASP A CA 1
ATOM 1489 C C . ASP A 1 184 ? -22.375 2.217 -5.965 1 95.31 184 ASP A C 1
ATOM 1491 O O . ASP A 1 184 ? -21.312 1.839 -6.457 1 95.31 184 ASP A O 1
ATOM 1495 N N . VAL A 1 185 ? -23.031 3.268 -6.449 1 94 185 VAL A N 1
ATOM 1496 C CA . VAL A 1 185 ? -22.75 3.885 -7.742 1 94 185 VAL A CA 1
ATOM 1497 C C . VAL A 1 185 ? -21.422 4.637 -7.668 1 94 185 VAL A C 1
ATOM 1499 O O . VAL A 1 185 ? -20.812 4.945 -8.703 1 94 185 VAL A O 1
ATOM 1502 N N . THR A 1 186 ? -20.984 4.859 -6.453 1 92.5 186 THR A N 1
ATOM 1503 C CA . THR A 1 186 ? -19.797 5.699 -6.301 1 92.5 186 THR A CA 1
ATOM 1504 C C . THR A 1 186 ? -18.594 4.863 -5.879 1 92.5 186 THR A C 1
ATOM 1506 O O . THR A 1 186 ? -17.484 5.391 -5.738 1 92.5 186 THR A O 1
ATOM 1509 N N . HIS A 1 187 ? -18.766 3.625 -5.75 1 93.62 187 HIS A N 1
ATOM 1510 C CA . HIS A 1 187 ? -17.672 2.789 -5.262 1 93.62 187 HIS A CA 1
ATOM 1511 C C . HIS A 1 187 ? -16.516 2.746 -6.258 1 93.62 187 HIS A C 1
ATOM 1513 O O . HIS A 1 187 ? -15.375 3.047 -5.906 1 93.62 187 HIS A O 1
ATOM 1519 N N . PHE A 1 188 ? -16.844 2.334 -7.477 1 95.19 188 PHE A N 1
ATOM 1520 C CA . PHE A 1 188 ? -15.852 2.338 -8.539 1 95.19 188 PHE A CA 1
ATOM 1521 C C . PHE A 1 188 ? -15.953 3.602 -9.383 1 95.19 188 PHE A C 1
ATOM 1523 O O . PHE A 1 188 ? -17.016 3.904 -9.922 1 95.19 188 PHE A O 1
ATOM 1530 N N . HIS A 1 189 ? -14.875 4.262 -9.508 1 92.94 189 HIS A N 1
ATOM 1531 C CA . HIS A 1 189 ? -14.859 5.508 -10.273 1 92.94 189 HIS A CA 1
ATOM 1532 C C . HIS A 1 189 ? -13.672 5.559 -11.219 1 92.94 189 HIS A C 1
ATOM 1534 O O . HIS A 1 189 ? -12.625 4.961 -10.945 1 92.94 189 HIS A O 1
ATOM 1540 N N . PRO A 1 190 ? -13.828 6.293 -12.266 1 90.81 190 PRO A N 1
ATOM 1541 C CA . PRO A 1 190 ? -12.82 6.281 -13.336 1 90.81 190 PRO A CA 1
ATOM 1542 C C . PRO A 1 190 ? -11.445 6.73 -12.852 1 90.81 190 PRO A C 1
ATOM 1544 O O . PRO A 1 190 ? -10.43 6.363 -13.445 1 90.81 190 PRO A O 1
ATOM 1547 N N . GLU A 1 191 ? -11.406 7.453 -11.82 1 87.12 191 GLU A N 1
ATOM 1548 C CA . GLU A 1 191 ? -10.133 7.988 -11.352 1 87.12 191 GLU A CA 1
ATOM 1549 C C . GLU A 1 191 ? -9.414 6.988 -10.453 1 87.12 191 GLU A C 1
ATOM 1551 O O . GLU A 1 191 ? -8.281 7.23 -10.031 1 87.12 191 GLU A O 1
ATOM 1556 N N . MET A 1 192 ? -10.008 5.883 -10.227 1 88.31 192 MET A N 1
ATOM 1557 C CA . MET A 1 192 ? -9.406 4.871 -9.359 1 88.31 192 MET A CA 1
ATOM 1558 C C . MET A 1 192 ? -8.195 4.23 -10.023 1 88.31 192 MET A C 1
ATOM 1560 O O . MET A 1 192 ? -8.188 4.039 -11.242 1 88.31 192 MET A O 1
ATOM 1564 N N . ASP A 1 193 ? -7.242 4 -9.156 1 87.75 193 ASP A N 1
ATOM 1565 C CA . ASP A 1 193 ? -6.051 3.289 -9.609 1 87.75 193 ASP A CA 1
ATOM 1566 C C . ASP A 1 193 ? -6.305 1.785 -9.68 1 87.75 193 ASP A C 1
ATOM 1568 O O . ASP A 1 193 ? -7.012 1.231 -8.836 1 87.75 193 ASP A O 1
ATOM 1572 N N . ASN A 1 194 ? -5.699 1.122 -10.625 1 91.69 194 ASN A N 1
ATOM 1573 C CA . ASN A 1 194 ? -5.945 -0.303 -10.82 1 91.69 194 ASN A CA 1
ATOM 1574 C C . ASN A 1 194 ? -4.801 -1.149 -10.273 1 91.69 194 ASN A C 1
ATOM 1576 O O . ASN A 1 194 ? -4.766 -2.363 -10.477 1 91.69 194 ASN A O 1
ATOM 1580 N N . MET A 1 195 ? -3.998 -0.586 -9.586 1 88.88 195 MET A N 1
ATOM 1581 C CA . MET A 1 195 ? -2.789 -1.275 -9.148 1 88.88 195 MET A CA 1
ATOM 1582 C C . MET A 1 195 ? -3.137 -2.494 -8.305 1 88.88 195 MET A C 1
ATOM 1584 O O . MET A 1 195 ? -2.611 -3.586 -8.531 1 88.88 195 MET A O 1
ATOM 1588 N N . LEU A 1 196 ? -3.996 -2.275 -7.402 1 88.94 196 LEU A N 1
ATOM 1589 C CA . LEU A 1 196 ? -4.32 -3.348 -6.469 1 88.94 196 LEU A CA 1
ATOM 1590 C C . LEU A 1 196 ? -5.152 -4.43 -7.152 1 88.94 196 LEU A C 1
ATOM 1592 O O . LEU A 1 196 ? -4.992 -5.617 -6.859 1 88.94 196 LEU A O 1
ATOM 1596 N N . LEU A 1 197 ? -5.941 -4.031 -8.078 1 93.19 197 LEU A N 1
ATOM 1597 C CA . LEU A 1 197 ? -6.684 -4.992 -8.883 1 93.19 197 LEU A CA 1
ATOM 1598 C C . LEU A 1 197 ? -5.754 -5.742 -9.828 1 93.19 197 LEU A C 1
ATOM 1600 O O . LEU A 1 197 ? -5.965 -6.926 -10.102 1 93.19 197 LEU A O 1
ATOM 1604 N N . ASP A 1 198 ? -4.809 -5.059 -10.289 1 93.62 198 ASP A N 1
ATOM 1605 C CA . ASP A 1 198 ? -3.883 -5.625 -11.266 1 93.62 198 ASP A CA 1
ATOM 1606 C C . ASP A 1 198 ? -3.127 -6.812 -10.68 1 93.62 198 ASP A C 1
ATOM 1608 O O . ASP A 1 198 ? -2.801 -7.762 -11.398 1 93.62 198 ASP A O 1
ATOM 1612 N N . GLN A 1 199 ? -2.861 -6.73 -9.461 1 93.12 199 GLN A N 1
ATOM 1613 C CA . GLN A 1 199 ? -2.201 -7.855 -8.805 1 93.12 199 GLN A CA 1
ATOM 1614 C C . GLN A 1 199 ? -3.047 -9.125 -8.898 1 93.12 199 GLN A C 1
ATOM 1616 O O . GLN A 1 199 ? -2.537 -10.188 -9.25 1 93.12 199 GLN A O 1
ATOM 1621 N N . LEU A 1 200 ? -4.258 -9.031 -8.609 1 94.62 200 LEU A N 1
ATOM 1622 C CA . LEU A 1 200 ? -5.16 -10.18 -8.672 1 94.62 200 LEU A CA 1
ATOM 1623 C C . LEU A 1 200 ? -5.332 -10.656 -10.109 1 94.62 200 LEU A C 1
ATOM 1625 O O . LEU A 1 200 ? -5.355 -11.859 -10.375 1 94.62 200 LEU A O 1
ATOM 1629 N N . ARG A 1 201 ? -5.484 -9.672 -10.953 1 94.44 201 ARG A N 1
ATOM 1630 C CA . ARG A 1 201 ? -5.633 -9.984 -12.367 1 94.44 201 ARG A CA 1
ATOM 1631 C C . ARG A 1 201 ? -4.457 -10.805 -12.875 1 94.44 201 ARG A C 1
ATOM 1633 O O . ARG A 1 201 ? -4.648 -11.82 -13.555 1 94.44 201 ARG A O 1
ATOM 1640 N N . GLN A 1 202 ? -3.289 -10.438 -12.617 1 93.56 202 GLN A N 1
ATOM 1641 C CA . GLN A 1 202 ? -2.082 -11.125 -13.078 1 93.56 202 GLN A CA 1
ATOM 1642 C C . GLN A 1 202 ? -1.996 -12.531 -12.492 1 93.56 202 GLN A C 1
ATOM 1644 O O . GLN A 1 202 ? -1.578 -13.469 -13.172 1 93.56 202 GLN A O 1
ATOM 1649 N N . LEU A 1 203 ? -2.34 -12.609 -11.25 1 94.75 203 LEU A N 1
ATOM 1650 C CA . LEU A 1 203 ? -2.35 -13.938 -10.633 1 94.75 203 LEU A CA 1
ATOM 1651 C C . LEU A 1 203 ? -3.348 -14.852 -11.328 1 94.75 203 LEU A C 1
ATOM 1653 O O . LEU A 1 203 ? -3.035 -16.016 -11.625 1 94.75 203 LEU A O 1
ATOM 1657 N N . LEU A 1 204 ? -4.508 -14.344 -11.602 1 94.25 204 LEU A N 1
ATOM 1658 C CA . LEU A 1 204 ? -5.527 -15.117 -12.297 1 94.25 204 LEU A CA 1
ATOM 1659 C C . LEU A 1 204 ? -5.035 -15.547 -13.672 1 94.25 204 LEU A C 1
ATOM 1661 O O . LEU A 1 204 ? -5.25 -16.688 -14.094 1 94.25 204 LEU A O 1
ATOM 1665 N N . ASP A 1 205 ? -4.359 -14.609 -14.297 1 92.69 205 ASP A N 1
ATOM 1666 C CA . ASP A 1 205 ? -3.779 -14.906 -15.602 1 92.69 205 ASP A CA 1
ATOM 1667 C C . ASP A 1 205 ? -2.801 -16.078 -15.516 1 92.69 205 ASP A C 1
ATOM 1669 O O . ASP A 1 205 ? -2.709 -16.891 -16.438 1 92.69 205 ASP A O 1
ATOM 1673 N N . HIS A 1 206 ? -2.168 -16.141 -14.469 1 91.38 206 HIS A N 1
ATOM 1674 C CA . HIS A 1 206 ? -1.152 -17.172 -14.273 1 91.38 206 HIS A CA 1
ATOM 1675 C C . HIS A 1 206 ? -1.786 -18.5 -13.898 1 91.38 206 HIS A C 1
ATOM 1677 O O . HIS A 1 206 ? -1.306 -19.562 -14.32 1 91.38 206 HIS A O 1
ATOM 1683 N N . LEU A 1 207 ? -2.873 -18.484 -13.188 1 91.81 207 LEU A N 1
ATOM 1684 C CA . LEU A 1 207 ? -3.453 -19.703 -12.609 1 91.81 207 LEU A CA 1
ATOM 1685 C C . LEU A 1 207 ? -4.422 -20.359 -13.586 1 91.81 207 LEU A C 1
ATOM 1687 O O . LEU A 1 207 ? -4.516 -21.578 -13.641 1 91.81 207 LEU A O 1
ATOM 1691 N N . LEU A 1 208 ? -5.09 -19.641 -14.383 1 89.62 208 LEU A N 1
ATOM 1692 C CA . LEU A 1 208 ? -6.223 -20.125 -15.164 1 89.62 208 LEU A CA 1
ATOM 1693 C C . LEU A 1 208 ? -5.77 -21.172 -16.188 1 89.62 208 LEU A C 1
ATOM 1695 O O . LEU A 1 208 ? -6.41 -22.203 -16.344 1 89.62 208 LEU A O 1
ATOM 1699 N N . PRO A 1 209 ? -4.652 -20.922 -16.859 1 86.5 209 PRO A N 1
ATOM 1700 C CA . PRO A 1 209 ? -4.215 -21.922 -17.844 1 86.5 209 PRO A CA 1
ATOM 1701 C C . PRO A 1 209 ? -3.82 -23.25 -17.188 1 86.5 209 PRO A C 1
ATOM 1703 O O . PRO A 1 209 ? -3.748 -24.281 -17.875 1 86.5 209 PRO A O 1
ATOM 1706 N N . LYS A 1 210 ? -3.549 -23.281 -15.922 1 83.12 210 LYS A N 1
ATOM 1707 C CA . LYS A 1 210 ? -3.053 -24.469 -15.227 1 83.12 210 LYS A CA 1
ATOM 1708 C C . LYS A 1 210 ? -4.199 -25.266 -14.609 1 83.12 210 LYS A C 1
ATOM 1710 O O . LYS A 1 210 ? -3.994 -26.375 -14.117 1 83.12 210 LYS A O 1
ATOM 1715 N N . LEU A 1 211 ? -5.316 -24.641 -14.594 1 81.44 211 LEU A N 1
ATOM 1716 C CA . LEU A 1 211 ? -6.469 -25.297 -13.984 1 81.44 211 LEU A CA 1
ATOM 1717 C C . LEU A 1 211 ? -7.395 -25.859 -15.047 1 81.44 211 LEU A C 1
ATOM 1719 O O . LEU A 1 211 ? -7.445 -25.359 -16.172 1 81.44 211 LEU A O 1
ATOM 1723 N N . MET B 1 1 ? 3.188 48 57.156 1 27.38 1 MET B N 1
ATOM 1724 C CA . MET B 1 1 ? 2.023 47.281 56.656 1 27.38 1 MET B CA 1
ATOM 1725 C C . MET B 1 1 ? 2.309 46.625 55.312 1 27.38 1 MET B C 1
ATOM 1727 O O . MET B 1 1 ? 2.469 47.312 54.312 1 27.38 1 MET B O 1
ATOM 1731 N N . THR B 1 2 ? 3.158 45.562 55.281 1 32.28 2 THR B N 1
ATOM 1732 C CA . THR B 1 2 ? 3.76 44.688 54.281 1 32.28 2 THR B CA 1
ATOM 1733 C C . THR B 1 2 ? 2.699 44.188 53.312 1 32.28 2 THR B C 1
ATOM 1735 O O . THR B 1 2 ? 1.787 43.438 53.719 1 32.28 2 THR B O 1
ATOM 1738 N N . ASP B 1 3 ? 2.184 44.969 52.406 1 32.81 3 ASP B N 1
ATOM 1739 C CA . ASP B 1 3 ? 1.112 44.75 51.438 1 32.81 3 ASP B CA 1
ATOM 1740 C C . ASP B 1 3 ? 1.318 43.438 50.688 1 32.81 3 ASP B C 1
ATOM 1742 O O . ASP B 1 3 ? 2.322 43.25 50 1 32.81 3 ASP B O 1
ATOM 1746 N N . ALA B 1 4 ? 1.067 42.312 51.344 1 36.59 4 ALA B N 1
ATOM 1747 C CA . ALA B 1 4 ? 0.959 40.938 50.906 1 36.59 4 ALA B CA 1
ATOM 1748 C C . ALA B 1 4 ? 0.245 40.844 49.562 1 36.59 4 ALA B C 1
ATOM 1750 O O . ALA B 1 4 ? -0.985 40.75 49.531 1 36.59 4 ALA B O 1
ATOM 1751 N N . LYS B 1 5 ? 0.67 41.562 48.688 1 39.84 5 LYS B N 1
ATOM 1752 C CA . LYS B 1 5 ? 0.167 41.281 47.375 1 39.84 5 LYS B CA 1
ATOM 1753 C C . LYS B 1 5 ? 0.241 39.781 47.062 1 39.84 5 LYS B C 1
ATOM 1755 O O . LYS B 1 5 ? 1.327 39.188 47.062 1 39.84 5 LYS B O 1
ATOM 1760 N N . ALA B 1 6 ? -0.603 38.969 47.5 1 39.38 6 ALA B N 1
ATOM 1761 C CA . ALA B 1 6 ? -0.843 37.562 47.281 1 39.38 6 ALA B CA 1
ATOM 1762 C C . ALA B 1 6 ? -0.513 37.188 45.812 1 39.38 6 ALA B C 1
ATOM 1764 O O . ALA B 1 6 ? -1.209 37.594 44.906 1 39.38 6 ALA B O 1
ATOM 1765 N N . LYS B 1 7 ? 0.704 37.031 45.562 1 40.19 7 LYS B N 1
ATOM 1766 C CA . LYS B 1 7 ? 1.262 36.469 44.312 1 40.19 7 LYS B CA 1
ATOM 1767 C C . LYS B 1 7 ? 0.52 35.219 43.906 1 40.19 7 LYS B C 1
ATOM 1769 O O . LYS B 1 7 ? 0.609 34.188 44.594 1 40.19 7 LYS B O 1
ATOM 1774 N N . LEU B 1 8 ? -0.788 35.219 43.562 1 39.53 8 LEU B N 1
ATOM 1775 C CA . LEU B 1 8 ? -1.422 34 43.062 1 39.53 8 LEU B CA 1
ATOM 1776 C C . LEU B 1 8 ? -0.427 33.188 42.25 1 39.53 8 LEU B C 1
ATOM 1778 O O . LEU B 1 8 ? 0.177 33.656 41.312 1 39.53 8 LEU B O 1
ATOM 1782 N N . ASN B 1 9 ? 0.431 32.406 42.844 1 43.66 9 ASN B N 1
ATOM 1783 C CA . ASN B 1 9 ? 1.337 31.359 42.344 1 43.66 9 ASN B CA 1
ATOM 1784 C C . ASN B 1 9 ? 0.707 30.547 41.219 1 43.66 9 ASN B C 1
ATOM 1786 O O . ASN B 1 9 ? 0.03 29.547 41.469 1 43.66 9 ASN B O 1
ATOM 1790 N N . PRO B 1 10 ? -0.051 31.078 40.125 1 45.81 10 PRO B N 1
ATOM 1791 C CA . PRO B 1 10 ? -1.025 30.562 39.156 1 45.81 10 PRO B CA 1
ATOM 1792 C C . PRO B 1 10 ? -0.436 29.5 38.25 1 45.81 10 PRO B C 1
ATOM 1794 O O . PRO B 1 10 ? 0.043 29.828 37.156 1 45.81 10 PRO B O 1
ATOM 1797 N N . PRO B 1 11 ? 0.504 28.672 38.688 1 48.47 11 PRO B N 1
ATOM 1798 C CA . PRO B 1 11 ? 0.829 27.625 37.688 1 48.47 11 PRO B CA 1
ATOM 1799 C C . PRO B 1 11 ? -0.406 27.094 36.969 1 48.47 11 PRO B C 1
ATOM 1801 O O . PRO B 1 11 ? -0.357 26.812 35.781 1 48.47 11 PRO B O 1
ATOM 1804 N N . PHE B 1 12 ? -1.289 26.547 37.812 1 50.88 12 PHE B N 1
ATOM 1805 C CA . PHE B 1 12 ? -2.602 26.062 37.375 1 50.88 12 PHE B CA 1
ATOM 1806 C C . PHE B 1 12 ? -3.27 27.062 36.438 1 50.88 12 PHE B C 1
ATOM 1808 O O . PHE B 1 12 ? -3.99 26.672 35.531 1 50.88 12 PHE B O 1
ATOM 1815 N N . ASP B 1 13 ? -2.639 28.312 36.5 1 63.81 13 ASP B N 1
ATOM 1816 C CA . ASP B 1 13 ? -3.34 29.453 35.906 1 63.81 13 ASP B CA 1
ATOM 1817 C C . ASP B 1 13 ? -3.006 29.578 34.406 1 63.81 13 ASP B C 1
ATOM 1819 O O . ASP B 1 13 ? -3.893 29.812 33.594 1 63.81 13 ASP B O 1
ATOM 1823 N N . GLU B 1 14 ? -1.765 29.203 34.156 1 72 14 GLU B N 1
ATOM 1824 C CA . GLU B 1 14 ? -1.406 29.422 32.75 1 72 14 GLU B CA 1
ATOM 1825 C C . GLU B 1 14 ? -2.061 28.391 31.844 1 72 14 GLU B C 1
ATOM 1827 O O . GLU B 1 14 ? -2.492 28.719 30.734 1 72 14 GLU B O 1
ATOM 1832 N N . GLN B 1 15 ? -2.043 27.172 32.531 1 76.69 15 GLN B N 1
ATOM 1833 C CA . GLN B 1 15 ? -2.67 26.125 31.719 1 76.69 15 GLN B CA 1
ATOM 1834 C C . GLN B 1 15 ? -4.164 26.375 31.562 1 76.69 15 GLN B C 1
ATOM 1836 O O . GLN B 1 15 ? -4.723 26.125 30.484 1 76.69 15 GLN B O 1
ATOM 1841 N N . ILE B 1 16 ? -4.742 26.828 32.562 1 74.38 16 ILE B N 1
ATOM 1842 C CA . ILE B 1 16 ? -6.164 27.156 32.5 1 74.38 16 ILE B CA 1
ATOM 1843 C C . ILE B 1 16 ? -6.391 28.297 31.516 1 74.38 16 ILE B C 1
ATOM 1845 O O . ILE B 1 16 ? -7.344 28.266 30.734 1 74.38 16 ILE B O 1
ATOM 1849 N N . ILE B 1 17 ? -5.48 29.266 31.484 1 77 17 ILE B N 1
ATOM 1850 C CA . ILE B 1 17 ? -5.594 30.406 30.578 1 77 17 ILE B CA 1
ATOM 1851 C C . ILE B 1 17 ? -5.387 29.938 29.141 1 77 17 ILE B C 1
ATOM 1853 O O . ILE B 1 17 ? -6.129 30.344 28.25 1 77 17 ILE B O 1
ATOM 1857 N N . ARG B 1 18 ? -4.391 29.109 29 1 80 18 ARG B N 1
ATOM 1858 C CA . ARG B 1 18 ? -4.137 28.547 27.672 1 80 18 ARG B CA 1
ATOM 1859 C C . ARG B 1 18 ? -5.387 27.859 27.125 1 80 18 ARG B C 1
ATOM 1861 O O . ARG B 1 18 ? -5.793 28.125 26 1 80 18 ARG B O 1
ATOM 1868 N N . GLU B 1 19 ? -5.984 27.016 27.938 1 79.44 19 GLU B N 1
ATOM 1869 C CA . GLU B 1 19 ? -7.168 26.281 27.5 1 79.44 19 GLU B CA 1
ATOM 1870 C C . GLU B 1 19 ? -8.336 27.219 27.234 1 79.44 19 GLU B C 1
ATOM 1872 O O . GLU B 1 19 ? -9.07 27.047 26.266 1 79.44 19 GLU B O 1
ATOM 1877 N N . TYR B 1 20 ? -8.531 28.156 28.109 1 79.31 20 TYR B N 1
ATOM 1878 C CA . TYR B 1 20 ? -9.602 29.141 27.922 1 79.31 20 TYR B CA 1
ATOM 1879 C C . TYR B 1 20 ? -9.445 29.875 26.594 1 79.31 20 TYR B C 1
ATOM 1881 O O . TYR B 1 20 ? -10.406 30.062 25.859 1 79.31 20 TYR B O 1
ATOM 1889 N N . LEU B 1 21 ? -8.18 30.328 26.344 1 77.06 21 LEU B N 1
ATOM 1890 C CA . LEU B 1 21 ? -7.926 31.125 25.141 1 77.06 21 LEU B CA 1
ATOM 1891 C C . LEU B 1 21 ? -8.117 30.266 23.891 1 77.06 21 LEU B C 1
ATOM 1893 O O . LEU B 1 21 ? -8.586 30.766 22.859 1 77.06 21 LEU B O 1
ATOM 1897 N N . LEU B 1 22 ? -7.828 29 24.031 1 78.69 22 LEU B N 1
ATOM 1898 C CA . LEU B 1 22 ? -8.055 28.094 22.906 1 78.69 22 LEU B CA 1
ATOM 1899 C C . LEU B 1 22 ? -9.539 27.922 22.641 1 78.69 22 LEU B C 1
ATOM 1901 O O . LEU B 1 22 ? -9.961 27.812 21.484 1 78.69 22 LEU B O 1
ATOM 1905 N N . ASP B 1 23 ? -10.281 28.047 23.75 1 78 23 ASP B N 1
ATOM 1906 C CA . ASP B 1 23 ? -11.719 27.859 23.656 1 78 23 ASP B CA 1
ATOM 1907 C C . ASP B 1 23 ? -12.422 29.172 23.281 1 78 23 ASP B C 1
ATOM 1909 O O . ASP B 1 23 ? -13.57 29.156 22.844 1 78 23 ASP B O 1
ATOM 1913 N N . ASN B 1 24 ? -11.711 30.281 23.469 1 77.38 24 ASN B N 1
ATOM 1914 C CA . ASN B 1 24 ? -12.289 31.594 23.203 1 77.38 24 ASN B CA 1
ATOM 1915 C C . ASN B 1 24 ? -11.406 32.438 22.281 1 77.38 24 ASN B C 1
ATOM 1917 O O . ASN B 1 24 ? -10.875 33.469 22.688 1 77.38 24 ASN B O 1
ATOM 1921 N N . PRO B 1 25 ? -11.352 32.094 20.984 1 74.38 25 PRO B N 1
ATOM 1922 C CA . PRO B 1 25 ? -10.438 32.75 20.062 1 74.38 25 PRO B CA 1
ATOM 1923 C C . PRO B 1 25 ? -10.75 34.219 19.859 1 74.38 25 PRO B C 1
ATOM 1925 O O . PRO B 1 25 ? -9.88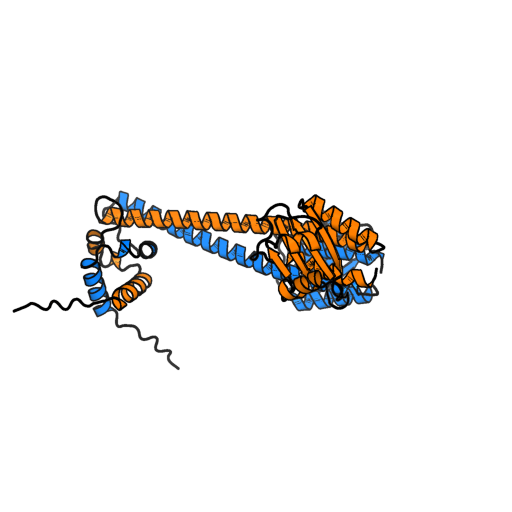3 35 19.438 1 74.38 25 PRO B O 1
ATOM 1928 N N . GLU B 1 26 ? -11.961 34.625 20.172 1 73.69 26 GLU B N 1
ATOM 1929 C CA . GLU B 1 26 ? -12.359 36.031 19.969 1 73.69 26 GLU B CA 1
ATOM 1930 C C . GLU B 1 26 ? -12.016 36.875 21.188 1 73.69 26 GLU B C 1
ATOM 1932 O O . GLU B 1 26 ? -12.375 38.062 21.234 1 73.69 26 GLU B O 1
ATOM 1937 N N . PHE B 1 27 ? -11.328 36.281 22.125 1 74.12 27 PHE B N 1
ATOM 1938 C CA . PHE B 1 27 ? -11.016 37 23.359 1 74.12 27 PHE B CA 1
ATOM 1939 C C . PHE B 1 27 ? -10.406 38.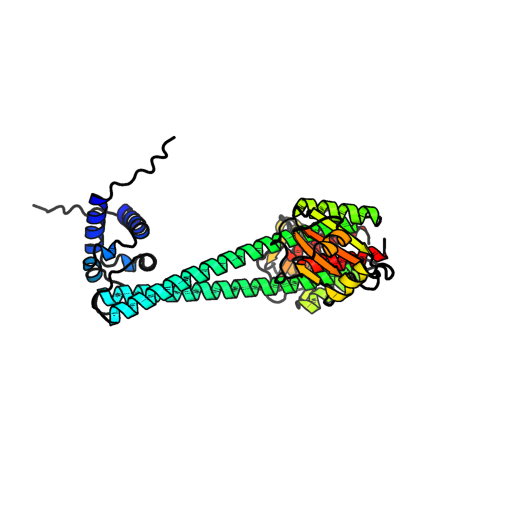344 23.078 1 74.12 27 PHE B C 1
ATOM 1941 O O . PHE B 1 27 ? -10.812 39.375 23.672 1 74.12 27 PHE B O 1
ATOM 1948 N N . PHE B 1 28 ? -9.508 38.438 22.125 1 70.56 28 PHE B N 1
ATOM 1949 C CA . PHE B 1 28 ? -8.789 39.656 21.875 1 70.56 28 PHE B CA 1
ATOM 1950 C C . PHE B 1 28 ? -9.641 40.625 21.047 1 70.56 28 PHE B C 1
ATOM 1952 O O . PHE B 1 28 ? -9.359 41.844 21 1 70.56 28 PHE B O 1
ATOM 1959 N N . CYS B 1 29 ? -10.578 40.062 20.391 1 70.19 29 CYS B N 1
ATOM 1960 C CA . CYS B 1 29 ? -11.547 40.969 19.781 1 70.19 29 CYS B CA 1
ATOM 1961 C C . CYS B 1 29 ? -12.336 41.719 20.828 1 70.19 29 CYS B C 1
ATOM 1963 O O . CYS B 1 29 ? -12.688 42.906 20.641 1 70.19 29 CYS B O 1
ATOM 1965 N N . ARG B 1 30 ? -12.555 41 21.938 1 73.94 30 ARG B N 1
ATOM 1966 C CA . ARG B 1 30 ? -13.32 41.625 23.016 1 73.94 30 ARG B CA 1
ATOM 1967 C C . ARG B 1 30 ? -12.422 42.469 23.891 1 73.94 30 ARG B C 1
ATOM 1969 O O . ARG B 1 30 ? -12.898 43.406 24.547 1 73.94 30 ARG B O 1
ATOM 1976 N N . HIS B 1 31 ? -11.086 42.125 23.922 1 70.25 31 HIS B N 1
ATOM 1977 C CA . HIS B 1 31 ? -10.133 42.844 24.75 1 70.25 31 HIS B CA 1
ATOM 1978 C C . HIS B 1 31 ? -8.922 43.281 23.922 1 70.25 31 HIS B C 1
ATOM 1980 O O . HIS B 1 31 ? -7.797 42.875 24.203 1 70.25 31 HIS B O 1
ATOM 1986 N N . PRO B 1 32 ? -9.195 44.219 22.906 1 62.19 32 PRO B N 1
ATOM 1987 C CA . PRO B 1 32 ? -8.125 44.562 21.984 1 62.19 32 PRO B CA 1
ATOM 1988 C C . PRO B 1 32 ? -6.961 45.281 22.672 1 62.19 32 PRO B C 1
ATOM 1990 O O . PRO B 1 32 ? -5.824 45.219 22.203 1 62.19 32 PRO B O 1
ATOM 1993 N N . GLU B 1 33 ? -7.211 45.938 23.781 1 62.19 33 GLU B N 1
ATOM 1994 C CA . GLU B 1 33 ? -6.195 46.719 24.5 1 62.19 33 GLU B CA 1
ATOM 1995 C C . GLU B 1 33 ? -5.07 45.812 25 1 62.19 33 GLU B C 1
ATOM 1997 O O . GLU B 1 33 ? -3.951 46.281 25.234 1 62.19 33 GLU B O 1
ATOM 2002 N N . LEU B 1 34 ? -5.477 44.531 25.219 1 64 34 LEU B N 1
ATOM 2003 C CA . LEU B 1 34 ? -4.469 43.625 25.734 1 64 34 LEU B CA 1
ATOM 2004 C C . LEU B 1 34 ? -3.383 43.375 24.703 1 64 34 LEU B C 1
ATOM 2006 O O . LEU B 1 34 ? -2.248 43.031 25.047 1 64 34 LEU B O 1
ATOM 2010 N N . LEU B 1 35 ? -3.727 43.531 23.484 1 61.31 35 LEU B N 1
ATOM 2011 C CA . LEU B 1 35 ? -2.764 43.344 22.406 1 61.31 35 LEU B CA 1
ATOM 2012 C C . LEU B 1 35 ? -1.61 44.312 22.516 1 61.31 35 LEU B C 1
ATOM 2014 O O . LEU B 1 35 ? -0.474 44 22.156 1 61.31 35 LEU B O 1
ATOM 2018 N N . LEU B 1 36 ? -1.964 45.469 22.984 1 52.84 36 LEU B N 1
ATOM 2019 C CA . LEU B 1 36 ? -0.967 46.531 23.141 1 52.84 36 LEU B CA 1
ATOM 2020 C C . LEU B 1 36 ? -0.009 46.219 24.281 1 52.84 36 LEU B C 1
ATOM 2022 O O . LEU B 1 36 ? 1.141 46.656 24.281 1 52.84 36 LEU B O 1
ATOM 2026 N N . ALA B 1 37 ? -0.544 45.375 25.219 1 56.31 37 ALA B N 1
ATOM 2027 C CA . ALA B 1 37 ? 0.248 45.125 26.422 1 56.31 37 ALA B CA 1
ATOM 2028 C C . ALA B 1 37 ? 1.081 43.844 26.266 1 56.31 37 ALA B C 1
ATOM 2030 O O . ALA B 1 37 ? 2.049 43.656 27 1 56.31 37 ALA B O 1
ATOM 2031 N N . MET B 1 38 ? 0.782 42.969 25.375 1 57.81 38 MET B N 1
ATOM 2032 C CA . MET B 1 38 ? 1.44 41.656 25.281 1 57.81 38 MET B CA 1
ATOM 2033 C C . MET B 1 38 ? 2.764 41.781 24.531 1 57.81 38 MET B C 1
ATOM 2035 O O . MET B 1 38 ? 2.861 42.531 23.547 1 57.81 38 MET B O 1
ATOM 2039 N N . ARG B 1 39 ? 3.926 41.375 25.234 1 51.88 39 ARG B N 1
ATOM 2040 C CA . ARG B 1 39 ? 5.242 41.312 24.609 1 51.88 39 ARG B CA 1
ATOM 2041 C C . ARG B 1 39 ? 5.414 40.062 23.781 1 51.88 39 ARG B C 1
ATOM 2043 O O . ARG B 1 39 ? 5.078 38.969 24.25 1 51.88 39 ARG B O 1
ATOM 2050 N N . LEU B 1 40 ? 5.398 40.188 22.547 1 50.62 40 LEU B N 1
ATOM 2051 C CA . LEU B 1 40 ? 5.676 39.062 21.672 1 50.62 40 LEU B CA 1
ATOM 2052 C C . LEU B 1 40 ? 7.168 38.938 21.375 1 50.62 40 LEU B C 1
ATOM 2054 O O . LEU B 1 40 ? 7.871 39.969 21.359 1 50.62 40 LEU B O 1
ATOM 2058 N N . PRO B 1 41 ? 7.965 37.812 21.578 1 44.25 41 PRO B N 1
ATOM 2059 C CA . PRO B 1 41 ? 9.414 37.781 21.406 1 44.25 41 PRO B CA 1
ATOM 2060 C C . PRO B 1 41 ? 9.922 38.812 20.406 1 44.25 41 PRO B C 1
ATOM 2062 O O . PRO B 1 41 ? 11.055 39.281 20.531 1 44.25 41 PRO B O 1
ATOM 2065 N N . HIS B 1 42 ? 9.797 38.688 19.172 1 46.12 42 HIS B N 1
ATOM 2066 C CA . HIS B 1 42 ? 10.664 39.531 18.359 1 46.12 42 HIS B CA 1
ATOM 2067 C C . HIS B 1 42 ? 10.43 41 18.688 1 46.12 42 HIS B C 1
ATOM 2069 O O . HIS B 1 42 ? 9.398 41.375 19.266 1 46.12 42 HIS B O 1
ATOM 2075 N N . GLY B 1 43 ? 11 42.031 17.906 1 41.44 43 GLY B N 1
ATOM 2076 C CA . GLY B 1 43 ? 11.422 43.406 18.078 1 41.44 43 GLY B CA 1
ATOM 2077 C C . GLY B 1 43 ? 10.281 44.344 18.469 1 41.44 43 GLY B C 1
ATOM 2078 O O . GLY B 1 43 ? 9.75 44.25 19.578 1 41.44 43 GLY B O 1
ATOM 2079 N N . GLU B 1 44 ? 9.852 45.375 17.438 1 43.34 44 GLU B N 1
ATOM 2080 C CA . GLU B 1 44 ? 9.398 46.719 17.641 1 43.34 44 GLU B CA 1
ATOM 2081 C C . GLU B 1 44 ? 8.016 46.75 18.281 1 43.34 44 GLU B C 1
ATOM 2083 O O . GLU B 1 44 ? 7.398 45.719 18.5 1 43.34 44 GLU B O 1
ATOM 2088 N N . ARG B 1 45 ? 6.984 47.75 17.703 1 46.75 45 ARG B N 1
ATOM 2089 C CA . ARG B 1 45 ? 5.734 48.281 18.219 1 46.75 45 ARG B CA 1
ATOM 2090 C C . ARG B 1 45 ? 4.707 47.156 18.422 1 46.75 45 ARG B C 1
ATOM 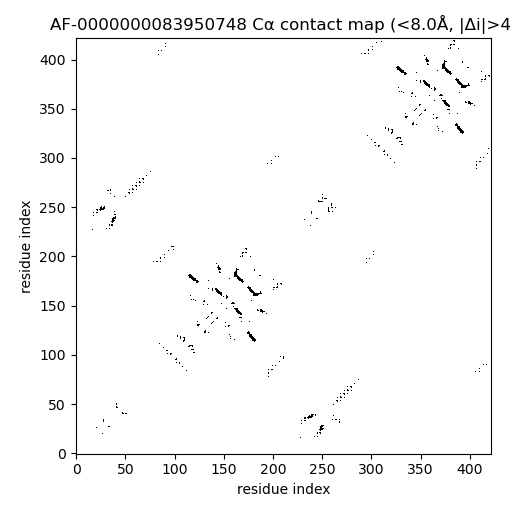2092 O O . ARG B 1 45 ? 4.758 46.125 17.734 1 46.75 45 ARG B O 1
ATOM 2099 N N . GLY B 1 46 ? 3.746 47.156 19.422 1 45 46 GLY B N 1
ATOM 2100 C CA . GLY B 1 46 ? 2.828 46.312 20.141 1 45 46 GLY B CA 1
ATOM 2101 C C . GLY B 1 46 ? 2.012 45.406 19.219 1 45 46 GLY B C 1
ATOM 2102 O O . GLY B 1 46 ? 2.258 44.188 19.141 1 45 46 GLY B O 1
ATOM 2103 N N . THR B 1 47 ? 0.802 45.906 18.875 1 49.81 47 THR B N 1
ATOM 2104 C CA . THR B 1 47 ? -0.264 45.219 18.141 1 49.81 47 THR B CA 1
ATOM 2105 C C . THR B 1 47 ? 0.258 44.656 16.812 1 49.81 47 THR B C 1
ATOM 2107 O O . THR B 1 47 ? -0.099 43.562 16.422 1 49.81 47 THR B O 1
ATOM 2110 N N . VAL B 1 48 ? 1.001 45.5 16.125 1 55.59 48 VAL B N 1
ATOM 2111 C CA . VAL B 1 48 ? 1.506 45.156 14.805 1 55.59 48 VAL B CA 1
ATOM 2112 C C . VAL B 1 48 ? 2.387 43.906 14.906 1 55.59 48 VAL B C 1
ATOM 2114 O O . VAL B 1 48 ? 2.336 43.031 14.047 1 55.59 48 VAL B O 1
ATOM 2117 N N . SER B 1 49 ? 2.793 43.75 16.281 1 61.28 49 SER B N 1
ATOM 2118 C CA . SER B 1 49 ? 3.766 42.656 16.469 1 61.28 49 SER B CA 1
ATOM 2119 C C . SER B 1 49 ? 3.078 41.312 16.625 1 61.28 49 SER B C 1
ATOM 2121 O O . SER B 1 49 ? 3.504 40.312 16.031 1 61.28 49 SER B O 1
ATOM 2123 N N . LEU B 1 50 ? 1.861 41.375 17.172 1 62.69 50 LEU B N 1
ATOM 2124 C CA . LEU B 1 50 ? 1.156 40.125 17.375 1 62.69 50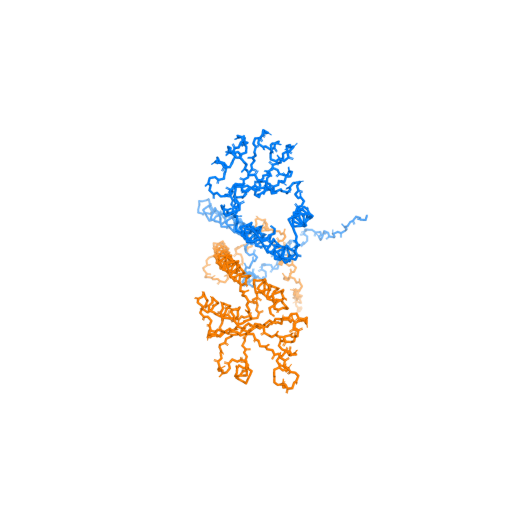 LEU B CA 1
ATOM 2125 C C . LEU B 1 50 ? 0.649 39.531 16.062 1 62.69 50 LEU B C 1
ATOM 2127 O O . LEU B 1 50 ? 0.723 38.344 15.836 1 62.69 50 LEU B O 1
ATOM 2131 N N . VAL B 1 51 ? 0.202 40.5 15.336 1 66.38 51 VAL B N 1
ATOM 2132 C CA . VAL B 1 51 ? -0.356 40.094 14.055 1 66.38 51 VAL B CA 1
ATOM 2133 C C . VAL B 1 51 ? 0.749 39.531 13.164 1 66.38 51 VAL B C 1
ATOM 2135 O O . VAL B 1 51 ? 0.55 38.5 12.492 1 66.38 51 VAL B O 1
ATOM 2138 N N . GLU B 1 52 ? 1.794 40.125 13.234 1 69.25 52 GLU B N 1
ATOM 2139 C CA . GLU B 1 52 ? 2.934 39.688 12.445 1 69.25 52 GLU B CA 1
ATOM 2140 C C . GLU B 1 52 ? 3.438 38.312 12.914 1 69.25 52 GLU B C 1
ATOM 2142 O O . GLU B 1 52 ? 3.775 37.469 12.102 1 69.25 52 GLU B O 1
ATOM 2147 N N . ARG B 1 53 ? 3.406 38.094 14.148 1 73.56 53 ARG B N 1
ATOM 2148 C CA . ARG B 1 53 ? 3.865 36.812 14.703 1 73.56 53 ARG B CA 1
ATOM 2149 C C . ARG B 1 53 ? 2.906 35.688 14.352 1 73.56 53 ARG B C 1
ATOM 2151 O O . ARG B 1 53 ? 3.338 34.594 14.031 1 73.56 53 ARG B O 1
ATOM 2158 N N . ARG B 1 54 ? 1.688 36 14.445 1 73.44 54 ARG B N 1
ATOM 2159 C CA . ARG B 1 54 ? 0.697 35 14.062 1 73.44 54 ARG B CA 1
ATOM 2160 C C . ARG B 1 54 ? 0.85 34.625 12.594 1 73.44 54 ARG B C 1
ATOM 2162 O O . ARG B 1 54 ? 0.724 33.438 12.242 1 73.44 54 ARG B O 1
ATOM 2169 N N . GLN B 1 55 ? 1.126 35.656 11.867 1 75 55 GLN B N 1
ATOM 2170 C CA . GLN B 1 55 ? 1.31 35.406 10.445 1 75 55 GLN B CA 1
ATOM 2171 C C . GLN B 1 55 ? 2.531 34.5 10.203 1 75 55 GLN B C 1
ATOM 2173 O O . GLN B 1 55 ? 2.496 33.594 9.367 1 75 55 GLN B O 1
ATOM 2178 N N . GLU B 1 56 ? 3.494 34.781 10.977 1 80.69 56 GLU B N 1
ATOM 2179 C CA . GLU B 1 56 ? 4.707 34 10.844 1 80.69 56 GLU B CA 1
ATOM 2180 C C . GLU B 1 56 ? 4.457 32.562 11.273 1 80.69 56 GLU B C 1
ATOM 2182 O O . GLU B 1 56 ? 4.938 31.609 10.633 1 80.69 56 GLU B O 1
ATOM 2187 N N . LEU B 1 57 ? 3.711 32.406 12.344 1 82.69 57 LEU B N 1
ATOM 2188 C CA . LEU B 1 57 ? 3.389 31.062 12.828 1 82.69 57 LEU B CA 1
ATOM 2189 C C . LEU B 1 57 ? 2.531 30.312 11.82 1 82.69 57 LEU B C 1
ATOM 2191 O O . LEU B 1 57 ? 2.748 29.125 11.578 1 82.69 57 LEU B O 1
ATOM 2195 N N . LEU B 1 58 ? 1.63 31.031 11.234 1 82.5 58 LEU B N 1
ATOM 2196 C CA . LEU B 1 58 ? 0.774 30.422 10.227 1 82.5 58 LEU B CA 1
ATOM 2197 C C . LEU B 1 58 ? 1.583 30 9 1 82.5 58 LEU B C 1
ATOM 2199 O O . LEU B 1 58 ? 1.362 28.938 8.438 1 82.5 58 LEU B O 1
ATOM 2203 N N . ARG B 1 59 ? 2.467 30.797 8.609 1 81.75 59 ARG B N 1
ATOM 2204 C CA . ARG B 1 59 ? 3.324 30.484 7.469 1 81.75 59 ARG B CA 1
ATOM 2205 C C . ARG B 1 59 ? 4.172 29.25 7.75 1 81.75 59 ARG B C 1
ATOM 2207 O O . ARG B 1 59 ? 4.324 28.375 6.887 1 81.75 59 ARG B O 1
ATOM 2214 N N . SER B 1 60 ? 4.664 29.25 8.922 1 89.81 60 SER B N 1
ATOM 2215 C CA . SER B 1 60 ? 5.465 28.094 9.32 1 89.81 60 SER B CA 1
ATOM 2216 C C . SER B 1 60 ? 4.633 26.812 9.305 1 89.81 60 SER B C 1
ATOM 2218 O O . SER B 1 60 ? 5.109 25.766 8.867 1 89.81 60 SER B O 1
ATOM 2220 N N . ARG B 1 61 ? 3.463 26.938 9.805 1 91.56 61 ARG B N 1
ATOM 2221 C CA . ARG B 1 61 ? 2.568 25.781 9.812 1 91.56 61 ARG B CA 1
ATOM 2222 C C . ARG B 1 61 ? 2.254 25.312 8.398 1 91.56 61 ARG B C 1
ATOM 2224 O O . ARG B 1 61 ? 2.223 24.109 8.125 1 91.56 61 ARG B O 1
ATOM 2231 N N . VAL B 1 62 ? 1.978 26.25 7.562 1 88.06 62 VAL B N 1
ATOM 2232 C CA . VAL B 1 62 ? 1.727 25.938 6.16 1 88.06 62 VAL B CA 1
ATOM 2233 C C . VAL B 1 62 ? 2.926 25.188 5.578 1 88.06 62 VAL B C 1
ATOM 2235 O O . VAL B 1 62 ? 2.766 24.156 4.93 1 88.06 62 VAL B O 1
ATOM 2238 N N . GLN B 1 63 ? 4.07 25.719 5.875 1 91 63 GLN B N 1
ATOM 2239 C CA . GLN B 1 63 ? 5.289 25.094 5.363 1 91 63 GLN B CA 1
ATOM 2240 C C . GLN B 1 63 ? 5.449 23.672 5.898 1 91 63 GLN B C 1
ATOM 2242 O O . GLN B 1 63 ? 5.785 22.75 5.148 1 91 63 GLN B O 1
ATOM 2247 N N . GLN B 1 64 ? 5.203 23.5 7.113 1 96.19 64 GLN B N 1
ATOM 2248 C CA . GLN B 1 64 ? 5.301 22.188 7.746 1 96.19 64 GLN B CA 1
ATOM 2249 C C . GLN B 1 64 ? 4.324 21.203 7.121 1 96.19 64 GLN B C 1
ATOM 2251 O O . GLN B 1 64 ? 4.688 20.062 6.832 1 96.19 64 GLN B O 1
ATOM 2256 N N . LEU B 1 65 ? 3.119 21.641 6.961 1 95.19 65 LEU B N 1
ATOM 2257 C CA . LEU B 1 65 ? 2.092 20.766 6.398 1 95.19 65 LEU B CA 1
ATOM 2258 C C . LEU B 1 65 ? 2.412 20.422 4.949 1 95.19 65 LEU B C 1
ATOM 2260 O O . LEU B 1 65 ? 2.195 19.281 4.52 1 95.19 65 LEU B O 1
ATOM 2264 N N . GLU B 1 66 ? 2.977 21.328 4.234 1 92.88 66 GLU B N 1
ATOM 2265 C CA . GLU B 1 66 ? 3.387 21.062 2.855 1 92.88 66 GLU B CA 1
ATOM 2266 C C . GLU B 1 66 ? 4.512 20.031 2.801 1 92.88 66 GLU B C 1
ATOM 2268 O O . GLU B 1 66 ? 4.52 19.156 1.927 1 92.88 66 GLU B O 1
ATOM 2273 N N . GLU B 1 67 ? 5.387 20.156 3.707 1 94.38 67 GLU B N 1
ATOM 2274 C CA . GLU B 1 67 ? 6.469 19.188 3.785 1 94.38 67 GLU B CA 1
ATOM 2275 C C . GLU B 1 67 ? 5.938 17.797 4.129 1 94.38 67 GLU B C 1
ATOM 2277 O O . GLU B 1 67 ? 6.391 16.797 3.572 1 94.38 67 GLU B O 1
ATOM 2282 N N . GLU B 1 68 ? 5.023 17.797 5.031 1 95.25 68 GLU B N 1
ATOM 2283 C CA . GLU B 1 68 ? 4.414 16.531 5.422 1 95.25 68 GLU B CA 1
ATOM 2284 C C . GLU B 1 68 ? 3.693 15.883 4.246 1 95.25 68 GLU B C 1
ATOM 2286 O O . GLU B 1 68 ? 3.793 14.664 4.047 1 95.25 68 GLU B O 1
ATOM 2291 N N . ILE B 1 69 ? 2.977 16.641 3.492 1 95.06 69 ILE B N 1
ATOM 2292 C CA . ILE B 1 69 ? 2.271 16.125 2.32 1 95.06 69 ILE B CA 1
ATOM 2293 C C . ILE B 1 69 ? 3.279 15.57 1.314 1 95.06 69 ILE B C 1
ATOM 2295 O O . ILE B 1 69 ? 3.084 14.484 0.763 1 95.06 69 ILE B O 1
ATOM 2299 N N . THR B 1 70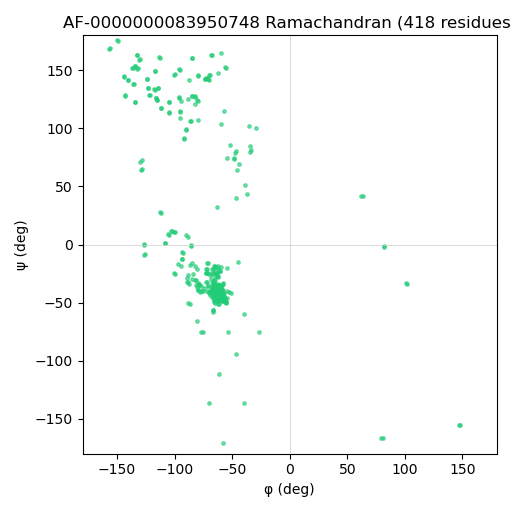 ? 4.34 16.312 1.144 1 93.62 70 THR B N 1
ATOM 2300 C CA . THR B 1 70 ? 5.383 15.875 0.222 1 93.62 70 THR B CA 1
ATOM 2301 C C . THR B 1 70 ? 5.969 14.531 0.665 1 93.62 70 THR B C 1
ATOM 2303 O O . THR B 1 70 ? 6.164 13.633 -0.153 1 93.62 70 THR B O 1
ATOM 2306 N N . ALA B 1 71 ? 6.148 14.484 1.947 1 93 71 ALA B N 1
ATOM 2307 C CA . ALA B 1 71 ? 6.684 13.242 2.498 1 93 71 ALA B CA 1
ATOM 2308 C C . ALA B 1 71 ? 5.707 12.086 2.305 1 93 71 ALA B C 1
ATOM 2310 O O . ALA B 1 71 ? 6.105 10.977 1.93 1 93 71 ALA B O 1
ATOM 2311 N N . LEU B 1 72 ? 4.469 12.32 2.537 1 93.38 72 LEU B N 1
ATOM 2312 C CA . LEU B 1 72 ? 3.438 11.297 2.4 1 93.38 72 LEU B CA 1
ATOM 2313 C C . LEU B 1 72 ? 3.309 10.844 0.949 1 93.38 72 LEU B C 1
ATOM 2315 O O . LEU B 1 72 ? 3.182 9.648 0.674 1 93.38 72 LEU B O 1
ATOM 2319 N N . LEU B 1 73 ? 3.357 11.789 0.066 1 92.81 73 LEU B N 1
ATOM 2320 C CA . LEU B 1 73 ? 3.273 11.461 -1.353 1 92.81 73 LEU B CA 1
ATOM 2321 C C . LEU B 1 73 ? 4.492 10.656 -1.797 1 92.81 73 LEU B C 1
ATOM 2323 O O . LEU B 1 73 ? 4.371 9.727 -2.602 1 92.81 73 LEU B O 1
ATOM 2327 N N . GLY B 1 74 ? 5.648 11.07 -1.299 1 91.69 74 GLY B N 1
ATOM 2328 C CA . GLY B 1 74 ? 6.852 10.305 -1.577 1 91.69 74 GLY B CA 1
ATOM 2329 C C . GLY B 1 74 ? 6.773 8.875 -1.094 1 91.69 74 GLY B C 1
ATOM 2330 O O . GLY B 1 74 ? 7.152 7.945 -1.816 1 91.69 74 GLY B O 1
ATOM 2331 N N . MET B 1 75 ? 6.273 8.641 0.055 1 90.19 75 MET B N 1
ATOM 2332 C CA . MET B 1 75 ? 6.098 7.309 0.624 1 90.19 75 MET B CA 1
ATOM 2333 C C . MET B 1 75 ? 5.109 6.492 -0.2 1 90.19 75 MET B C 1
ATOM 2335 O O . MET B 1 75 ? 5.348 5.316 -0.476 1 90.19 75 MET B O 1
ATOM 2339 N N . ALA B 1 76 ? 4.039 7.113 -0.538 1 90.31 76 ALA B N 1
ATOM 2340 C CA . ALA B 1 76 ? 3.029 6.438 -1.347 1 90.31 76 ALA B CA 1
ATOM 2341 C C . ALA B 1 76 ? 3.615 5.961 -2.674 1 90.31 76 ALA B C 1
ATOM 2343 O O . ALA B 1 76 ? 3.357 4.836 -3.104 1 90.31 76 ALA B O 1
ATOM 2344 N N . SER B 1 77 ? 4.379 6.812 -3.275 1 90.88 77 SER B N 1
ATOM 2345 C CA . SER B 1 77 ? 5.012 6.484 -4.551 1 90.88 77 SER B CA 1
ATOM 2346 C C . SER B 1 77 ? 5.996 5.332 -4.398 1 90.88 77 SER B C 1
ATOM 2348 O O . SER B 1 77 ? 6.02 4.414 -5.219 1 90.88 77 SER B O 1
ATOM 2350 N N . ARG B 1 78 ? 6.742 5.383 -3.408 1 90.06 78 ARG B N 1
ATOM 2351 C CA . ARG B 1 78 ? 7.699 4.316 -3.139 1 90.06 78 ARG B CA 1
ATOM 2352 C C . ARG B 1 78 ? 6.984 2.994 -2.873 1 90.06 78 ARG B C 1
ATOM 2354 O O . ARG B 1 78 ? 7.383 1.951 -3.402 1 90.06 78 ARG B O 1
ATOM 2361 N N . ASN B 1 79 ? 5.965 3.047 -2.09 1 89.81 79 ASN B N 1
ATOM 2362 C CA . ASN B 1 79 ? 5.188 1.848 -1.797 1 89.81 79 ASN B CA 1
ATOM 2363 C C . ASN B 1 79 ? 4.59 1.243 -3.064 1 89.81 79 ASN B C 1
ATOM 2365 O O . ASN B 1 79 ? 4.555 0.021 -3.217 1 89.81 79 ASN B O 1
ATOM 2369 N N . GLU B 1 80 ? 4.145 2.123 -3.885 1 90.12 80 GLU B N 1
ATOM 2370 C CA . GLU B 1 80 ? 3.58 1.658 -5.148 1 90.12 80 GLU B CA 1
ATOM 2371 C C . GLU B 1 80 ? 4.625 0.919 -5.98 1 90.12 80 GLU B C 1
ATOM 2373 O O . GLU B 1 80 ? 4.336 -0.131 -6.559 1 90.12 80 GLU B O 1
ATOM 2378 N N . LYS B 1 81 ? 5.758 1.418 -6.043 1 92.94 81 LYS B N 1
ATOM 2379 C CA . LYS B 1 81 ? 6.844 0.798 -6.801 1 92.94 81 LYS B CA 1
ATOM 2380 C C . LYS B 1 81 ? 7.191 -0.575 -6.23 1 92.94 81 LYS B C 1
ATOM 2382 O O . LYS B 1 81 ? 7.352 -1.541 -6.98 1 92.94 81 LYS B O 1
ATOM 2387 N N . ILE B 1 82 ? 7.32 -0.668 -4.965 1 93.06 82 ILE B N 1
ATOM 2388 C CA . ILE B 1 82 ? 7.652 -1.928 -4.309 1 93.06 82 ILE B CA 1
ATOM 2389 C C . ILE B 1 82 ? 6.539 -2.943 -4.551 1 93.06 82 ILE B C 1
ATOM 2391 O O . ILE B 1 82 ? 6.809 -4.109 -4.844 1 93.06 82 ILE B O 1
ATOM 2395 N N . PHE B 1 83 ? 5.363 -2.467 -4.504 1 92.69 83 PHE B N 1
ATOM 2396 C CA . PHE B 1 83 ? 4.207 -3.326 -4.723 1 92.69 83 PHE B CA 1
ATOM 2397 C C . PHE B 1 83 ? 4.234 -3.922 -6.125 1 92.69 83 PHE B C 1
ATOM 2399 O O . PHE B 1 83 ? 4.039 -5.129 -6.301 1 92.69 83 PHE B O 1
ATOM 2406 N N . ARG B 1 84 ? 4.398 -3.135 -7.062 1 92.69 84 ARG B N 1
ATOM 2407 C CA . ARG B 1 84 ? 4.449 -3.6 -8.445 1 92.69 84 ARG B CA 1
ATOM 2408 C C . ARG B 1 84 ? 5.586 -4.594 -8.648 1 92.69 84 ARG B C 1
ATOM 2410 O O . ARG B 1 84 ? 5.402 -5.633 -9.289 1 92.69 84 ARG B O 1
ATOM 2417 N N . PHE B 1 85 ? 6.711 -4.262 -8.125 1 96.12 85 PHE B N 1
ATOM 2418 C CA . PHE B 1 85 ? 7.852 -5.164 -8.203 1 96.12 85 PHE B CA 1
ATOM 2419 C C . PHE B 1 85 ? 7.523 -6.508 -7.562 1 96.12 85 PHE B C 1
ATOM 2421 O O . PHE B 1 85 ? 7.773 -7.562 -8.156 1 96.12 85 PHE B O 1
ATOM 2428 N N . ASN B 1 86 ? 6.949 -6.441 -6.328 1 95.5 86 ASN B N 1
ATOM 2429 C CA . ASN B 1 86 ? 6.617 -7.664 -5.602 1 95.5 86 ASN B CA 1
ATOM 2430 C C . ASN B 1 86 ? 5.637 -8.531 -6.387 1 95.5 86 ASN B C 1
ATOM 2432 O O . ASN B 1 86 ? 5.734 -9.758 -6.367 1 95.5 86 ASN B O 1
ATOM 2436 N N . THR B 1 87 ? 4.762 -7.875 -7.016 1 93.38 87 THR B N 1
ATOM 2437 C CA . THR B 1 87 ? 3.783 -8.609 -7.812 1 93.38 87 THR B CA 1
ATOM 2438 C C . THR B 1 87 ? 4.469 -9.367 -8.945 1 93.38 87 THR B C 1
ATOM 2440 O O . THR B 1 87 ? 4.23 -10.562 -9.133 1 93.38 87 THR B O 1
ATOM 2443 N N . GLN B 1 88 ? 5.34 -8.703 -9.625 1 95.88 88 GLN B N 1
ATOM 2444 C CA . GLN B 1 88 ? 6.059 -9.336 -10.727 1 95.88 88 GLN B CA 1
ATOM 2445 C C . GLN B 1 88 ? 6.988 -10.438 -10.219 1 95.88 88 GLN B C 1
ATOM 2447 O O . GLN B 1 88 ? 7.078 -11.5 -10.828 1 95.88 88 GLN B O 1
ATOM 2452 N N . LEU B 1 89 ? 7.625 -10.156 -9.18 1 97.06 89 LEU B N 1
ATOM 2453 C CA . LEU B 1 89 ? 8.508 -11.156 -8.586 1 97.06 89 LEU B CA 1
ATOM 2454 C C . LEU B 1 89 ? 7.727 -12.398 -8.172 1 97.06 89 LEU B C 1
ATOM 2456 O O . LEU B 1 89 ? 8.188 -13.523 -8.391 1 97.06 89 LEU B O 1
ATOM 2460 N N . SER B 1 90 ? 6.605 -12.18 -7.598 1 96.44 90 SER B N 1
ATOM 2461 C CA . SER B 1 90 ? 5.766 -13.289 -7.16 1 96.44 90 SER B CA 1
ATOM 2462 C C . SER B 1 90 ? 5.418 -14.211 -8.328 1 96.44 90 SER B C 1
ATOM 2464 O O . SER B 1 90 ? 5.473 -15.43 -8.188 1 96.44 90 SER B O 1
ATOM 2466 N N . LEU B 1 91 ? 5.109 -13.664 -9.43 1 95.31 91 LEU B N 1
ATOM 2467 C CA . LEU B 1 91 ? 4.762 -14.461 -10.602 1 95.31 91 LEU B CA 1
ATOM 2468 C C . LEU B 1 91 ? 5.961 -15.258 -11.094 1 95.31 91 LEU B C 1
ATOM 2470 O O . LEU B 1 91 ? 5.82 -16.422 -11.484 1 95.31 91 LEU B O 1
ATOM 2474 N N . LYS B 1 92 ? 7.102 -14.68 -11.062 1 96.81 92 LYS B N 1
ATOM 2475 C CA . LYS B 1 92 ? 8.32 -15.375 -11.461 1 96.81 92 LYS B CA 1
ATOM 2476 C C . LYS B 1 92 ? 8.625 -16.531 -10.516 1 96.81 92 LYS B C 1
ATOM 2478 O O . LYS B 1 92 ? 9.031 -17.609 -10.945 1 96.81 92 LYS B O 1
ATOM 2483 N N . LEU B 1 93 ? 8.414 -16.266 -9.242 1 96.69 93 LEU B N 1
ATOM 2484 C CA . LEU B 1 93 ? 8.68 -17.281 -8.234 1 96.69 93 LEU B CA 1
ATOM 2485 C C . LEU B 1 93 ? 7.727 -18.469 -8.398 1 96.69 93 LEU B C 1
ATOM 2487 O O . LEU B 1 93 ? 8.117 -19.609 -8.188 1 96.69 93 LEU B O 1
ATOM 2491 N N . LEU B 1 94 ? 6.551 -18.188 -8.797 1 94.56 94 LEU B N 1
ATOM 2492 C CA . LEU B 1 94 ? 5.543 -19.219 -8.992 1 94.56 94 LEU B CA 1
ATOM 2493 C C . LEU B 1 94 ? 5.922 -20.141 -10.148 1 94.56 94 LEU B C 1
ATOM 2495 O O . LEU B 1 94 ? 5.48 -21.281 -10.203 1 94.56 94 LEU B O 1
ATOM 2499 N N . ASP B 1 95 ? 6.766 -19.672 -11 1 94.12 95 ASP B N 1
ATOM 2500 C CA . ASP B 1 95 ? 7.141 -20.438 -12.188 1 94.12 95 ASP B CA 1
ATOM 2501 C C . ASP B 1 95 ? 8.398 -21.266 -11.938 1 94.12 95 ASP B C 1
ATOM 2503 O O . ASP B 1 95 ? 8.812 -22.062 -12.781 1 94.12 95 ASP B O 1
ATOM 2507 N N . CYS B 1 96 ? 8.938 -21.031 -10.828 1 95.38 96 CYS B N 1
ATOM 2508 C CA . CYS B 1 96 ? 10.164 -21.766 -10.523 1 95.38 96 CYS B CA 1
ATOM 2509 C C . CYS B 1 96 ? 9.875 -23.25 -10.281 1 95.38 96 CYS B C 1
ATOM 2511 O O . CYS B 1 96 ? 8.867 -23.594 -9.664 1 95.38 96 CYS B O 1
ATOM 2513 N N . GLU B 1 97 ? 10.836 -24.109 -10.695 1 93.81 97 GLU B N 1
ATOM 2514 C CA . GLU B 1 97 ? 10.602 -25.562 -10.68 1 93.81 97 GLU B CA 1
ATOM 2515 C C . GLU B 1 97 ? 11.242 -26.203 -9.453 1 93.81 97 GLU B C 1
ATOM 2517 O O . GLU B 1 97 ? 10.867 -27.312 -9.062 1 93.81 97 GLU B O 1
ATOM 2522 N N . ASP B 1 98 ? 12.273 -25.547 -8.945 1 94.12 98 ASP B N 1
ATOM 2523 C CA . ASP B 1 98 ? 12.953 -26.109 -7.781 1 94.12 98 ASP B CA 1
ATOM 2524 C C . ASP B 1 98 ? 13.531 -25 -6.895 1 94.12 98 ASP B C 1
ATOM 2526 O O . ASP B 1 98 ? 13.492 -23.828 -7.25 1 94.12 98 ASP B O 1
ATOM 2530 N N . MET B 1 99 ? 14.055 -25.453 -5.805 1 91.31 99 MET B N 1
ATOM 2531 C CA . MET B 1 99 ? 14.555 -24.531 -4.781 1 91.31 99 MET B CA 1
ATOM 2532 C C . MET B 1 99 ? 15.734 -23.719 -5.305 1 91.31 99 MET B C 1
ATOM 2534 O O . MET B 1 99 ? 15.883 -22.547 -4.961 1 91.31 99 MET B O 1
ATOM 2538 N N . GLY B 1 100 ? 16.531 -24.422 -6.047 1 94.31 100 GLY B N 1
ATOM 2539 C CA . GLY B 1 100 ? 17.672 -23.719 -6.609 1 94.31 100 GLY B CA 1
ATOM 2540 C C . GLY B 1 100 ? 17.281 -22.562 -7.508 1 94.31 100 GLY B C 1
ATOM 2541 O O . GLY B 1 100 ? 17.812 -21.469 -7.371 1 94.31 100 GLY B O 1
ATOM 2542 N N . GLU B 1 101 ? 16.375 -22.812 -8.367 1 96.06 101 GLU B N 1
ATOM 2543 C CA . GLU B 1 101 ? 15.875 -21.781 -9.266 1 96.06 101 GLU B CA 1
ATOM 2544 C C . GLU B 1 101 ? 15.188 -20.656 -8.484 1 96.06 101 GLU B C 1
ATOM 2546 O O . GLU B 1 101 ? 15.367 -19.484 -8.797 1 96.06 101 GLU B O 1
ATOM 2551 N N . LEU B 1 102 ? 14.398 -21.047 -7.535 1 96.31 102 LEU B N 1
ATOM 2552 C CA . LEU B 1 102 ? 13.695 -20.062 -6.711 1 96.31 102 LEU B CA 1
ATOM 2553 C C . LEU B 1 102 ? 14.68 -19.125 -6.035 1 96.31 102 LEU B C 1
ATOM 2555 O O . LEU B 1 102 ? 14.5 -17.906 -6.07 1 96.31 102 LEU B O 1
ATOM 2559 N N . ARG B 1 103 ? 15.688 -19.656 -5.449 1 95.25 103 ARG B N 1
ATOM 2560 C CA . ARG B 1 103 ? 16.703 -18.859 -4.77 1 95.25 103 ARG B CA 1
ATOM 2561 C C . ARG B 1 103 ? 17.406 -17.922 -5.742 1 95.25 103 ARG B C 1
ATOM 2563 O O . ARG B 1 103 ? 17.656 -16.75 -5.414 1 95.25 103 ARG B O 1
ATOM 2570 N N . GLN B 1 104 ? 17.688 -18.438 -6.84 1 96.81 104 GLN B N 1
ATOM 2571 C CA . GLN B 1 104 ? 18.391 -17.641 -7.844 1 96.81 104 GLN B CA 1
ATOM 2572 C C . GLN B 1 104 ? 17.531 -16.453 -8.297 1 96.81 104 GLN B C 1
ATOM 2574 O O . GLN B 1 104 ? 18.016 -15.328 -8.359 1 96.81 104 GLN B O 1
ATOM 2579 N N . VAL B 1 105 ? 16.297 -16.75 -8.609 1 97.44 105 VAL B N 1
ATOM 2580 C CA . VAL B 1 105 ? 15.383 -15.703 -9.07 1 97.44 105 VAL B CA 1
ATOM 2581 C C . VAL B 1 105 ? 15.18 -14.672 -7.953 1 97.44 105 VAL B C 1
ATOM 2583 O O . VAL B 1 105 ? 15.258 -13.469 -8.195 1 97.44 105 VAL B O 1
ATOM 2586 N N . LEU B 1 106 ? 14.938 -15.148 -6.801 1 97.25 106 LEU B N 1
ATOM 2587 C CA . LEU B 1 106 ? 14.734 -14.289 -5.637 1 97.25 106 LEU B CA 1
ATOM 2588 C C . LEU B 1 106 ? 15.922 -13.352 -5.438 1 97.25 106 LEU B C 1
ATOM 2590 O O . LEU B 1 106 ? 15.742 -12.141 -5.32 1 97.25 106 LEU B O 1
ATOM 2594 N N . CYS B 1 107 ? 17.094 -13.875 -5.434 1 96.88 107 CYS B N 1
ATOM 2595 C CA . CYS B 1 107 ? 18.328 -13.125 -5.215 1 96.88 107 CYS B CA 1
ATOM 2596 C C . CYS B 1 107 ? 18.562 -12.133 -6.348 1 96.88 107 CYS B C 1
ATOM 2598 O O . CYS B 1 107 ? 18.797 -10.953 -6.105 1 96.88 107 CYS B O 1
ATOM 2600 N N . ALA B 1 108 ? 18.469 -12.625 -7.527 1 97.44 108 ALA B N 1
ATOM 2601 C CA . ALA B 1 108 ? 18.781 -11.797 -8.695 1 97.44 108 ALA B CA 1
ATOM 2602 C C . ALA B 1 108 ? 17.812 -10.617 -8.797 1 97.44 108 ALA B C 1
ATOM 2604 O O . ALA B 1 108 ? 18.234 -9.477 -8.984 1 97.44 108 ALA B O 1
ATOM 2605 N N . GLU B 1 109 ? 16.547 -10.898 -8.641 1 97.5 109 GLU B N 1
ATOM 2606 C CA . GLU B 1 109 ? 15.523 -9.867 -8.812 1 97.5 109 GLU B CA 1
ATOM 2607 C C . GLU B 1 109 ? 15.641 -8.797 -7.727 1 97.5 109 GLU B C 1
ATOM 2609 O O . GLU B 1 109 ? 15.578 -7.602 -8.016 1 97.5 109 GLU B O 1
ATOM 2614 N N . LEU B 1 110 ? 15.789 -9.164 -6.52 1 97.06 110 LEU B N 1
ATOM 2615 C CA . LEU B 1 110 ? 15.852 -8.219 -5.41 1 97.06 110 LEU B CA 1
ATOM 2616 C C . LEU B 1 110 ? 17.141 -7.398 -5.465 1 97.06 110 LEU B C 1
ATOM 2618 O O . LEU B 1 110 ? 17.109 -6.191 -5.215 1 97.06 110 LEU B O 1
ATOM 2622 N N . LYS B 1 111 ? 18.188 -8.023 -5.785 1 96.94 111 LYS B N 1
ATOM 2623 C CA . LYS B 1 111 ? 19.453 -7.305 -5.898 1 96.94 111 LYS B CA 1
ATOM 2624 C C . LYS B 1 111 ? 19.391 -6.277 -7.027 1 96.94 111 LYS B C 1
ATOM 2626 O O . LYS B 1 111 ? 19.844 -5.141 -6.867 1 96.94 111 LYS B O 1
ATOM 2631 N N . GLU B 1 112 ? 18.844 -6.695 -8.078 1 96.06 112 GLU B N 1
ATOM 2632 C CA . GLU B 1 112 ? 18.781 -5.82 -9.25 1 96.06 112 GLU B CA 1
ATOM 2633 C C . GLU B 1 112 ? 17.844 -4.641 -9.008 1 96.06 112 GLU B C 1
ATOM 2635 O O . GLU B 1 112 ? 18.172 -3.502 -9.336 1 96.06 112 GLU B O 1
ATOM 2640 N N . ALA B 1 113 ? 16.766 -4.844 -8.391 1 95.12 113 ALA B N 1
ATOM 2641 C CA . ALA B 1 113 ? 15.727 -3.818 -8.242 1 95.12 113 ALA B CA 1
ATOM 2642 C C . ALA B 1 113 ? 16.094 -2.826 -7.145 1 95.12 113 ALA B C 1
ATOM 2644 O O . ALA B 1 113 ? 15.805 -1.632 -7.258 1 95.12 113 ALA B O 1
ATOM 2645 N N . PHE B 1 114 ? 16.75 -3.256 -6.074 1 94.69 114 PHE B N 1
ATOM 2646 C CA . PHE B 1 114 ? 16.891 -2.385 -4.914 1 94.69 114 PHE B CA 1
ATOM 2647 C C . PHE B 1 114 ? 18.359 -2.266 -4.512 1 94.69 114 PHE B C 1
ATOM 2649 O O . PHE B 1 114 ? 18.688 -1.632 -3.506 1 94.69 114 PHE B O 1
ATOM 2656 N N . ASN B 1 115 ? 19.203 -2.908 -5.227 1 94.69 115 ASN B N 1
ATOM 2657 C CA . ASN B 1 115 ? 20.641 -2.863 -5 1 94.69 115 ASN B CA 1
ATOM 2658 C C . ASN B 1 115 ? 21.016 -3.42 -3.627 1 94.69 115 ASN B C 1
ATOM 2660 O O . ASN B 1 115 ? 21.812 -2.822 -2.904 1 94.69 115 ASN B O 1
ATOM 2664 N N . PHE B 1 116 ? 20.391 -4.449 -3.307 1 97 116 PHE B N 1
ATOM 2665 C CA . PHE B 1 116 ? 20.734 -5.125 -2.061 1 97 116 PHE B CA 1
ATOM 2666 C C . PHE B 1 116 ? 22.062 -5.859 -2.189 1 97 116 PHE B C 1
ATOM 2668 O O . PHE B 1 116 ? 22.359 -6.434 -3.238 1 97 116 PHE B O 1
ATOM 2675 N N . SER B 1 117 ? 22.828 -5.852 -1.164 1 96.75 117 SER B N 1
ATOM 2676 C CA . SER B 1 117 ? 24.141 -6.516 -1.191 1 96.75 117 SER B CA 1
ATOM 2677 C C . SER B 1 117 ? 23.984 -8.031 -1.077 1 96.75 117 SER B C 1
ATOM 2679 O O . SER B 1 117 ? 24.719 -8.781 -1.726 1 96.75 117 SER B O 1
ATOM 2681 N N . HIS B 1 118 ? 23.047 -8.484 -0.226 1 97.44 118 HIS B N 1
ATOM 2682 C CA . HIS B 1 118 ? 22.844 -9.914 -0.011 1 97.44 118 HIS B CA 1
ATOM 2683 C C . HIS B 1 118 ? 21.344 -10.234 0.103 1 97.44 118 HIS B C 1
ATOM 2685 O O . HIS B 1 118 ? 20.578 -9.438 0.642 1 97.44 118 HIS B O 1
ATOM 2691 N N . VAL B 1 119 ? 20.969 -11.289 -0.419 1 97.62 119 VAL B N 1
ATOM 2692 C CA . VAL B 1 119 ? 19.672 -11.922 -0.236 1 97.62 119 VAL B CA 1
ATOM 2693 C C . VAL B 1 119 ? 19.844 -13.422 0.022 1 97.62 119 VAL B C 1
ATOM 2695 O O . VAL B 1 119 ? 20.453 -14.125 -0.79 1 97.62 119 VAL B O 1
ATOM 2698 N N . ARG B 1 120 ? 19.312 -13.891 1.166 1 95.56 120 ARG B N 1
ATOM 2699 C CA . ARG B 1 120 ? 19.578 -15.281 1.521 1 95.56 120 ARG B CA 1
ATOM 2700 C C . ARG B 1 120 ? 18.375 -15.922 2.207 1 95.56 120 ARG B C 1
ATOM 2702 O O . ARG B 1 120 ? 17.641 -15.242 2.922 1 95.56 120 ARG B O 1
ATOM 2709 N N . LEU B 1 121 ? 18.203 -17.141 1.922 1 94.44 121 LEU B N 1
ATOM 2710 C CA . LEU B 1 121 ? 17.344 -18.031 2.713 1 94.44 121 LEU B CA 1
ATOM 2711 C C . LEU B 1 121 ? 18.188 -18.969 3.57 1 94.44 121 LEU B C 1
ATOM 2713 O O . LEU B 1 121 ? 18.844 -19.859 3.047 1 94.44 121 LEU B O 1
ATOM 2717 N N . ILE B 1 122 ? 18.062 -18.734 4.867 1 92.75 122 ILE B N 1
ATOM 2718 C CA . ILE B 1 122 ? 18.984 -19.438 5.75 1 92.75 122 ILE B CA 1
ATOM 2719 C C . ILE B 1 122 ? 18.219 -20.406 6.648 1 92.75 122 ILE B C 1
ATOM 2721 O O . ILE B 1 122 ? 17.312 -19.984 7.383 1 92.75 122 ILE B O 1
ATOM 2725 N N . THR B 1 123 ? 18.609 -21.625 6.602 1 89.56 123 THR B N 1
ATOM 2726 C CA . THR B 1 123 ? 18.016 -22.609 7.5 1 89.56 123 THR B CA 1
ATOM 2727 C C . THR B 1 123 ? 18.719 -22.609 8.852 1 89.56 123 THR B C 1
ATOM 2729 O O . THR B 1 123 ? 19.953 -22.688 8.914 1 89.56 123 THR B O 1
ATOM 2732 N N . VAL B 1 124 ? 17.906 -22.484 9.82 1 88.19 124 VAL B N 1
ATOM 2733 C CA . VAL B 1 124 ? 18.469 -22.438 11.172 1 88.19 124 VAL B CA 1
ATOM 2734 C C . VAL B 1 124 ? 18.422 -23.844 11.781 1 88.19 124 VAL B C 1
ATOM 2736 O O . VAL B 1 124 ? 17.344 -24.422 11.93 1 88.19 124 VAL B O 1
ATOM 2739 N N . HIS B 1 125 ? 19.594 -24.344 12.008 1 83.62 125 HIS B N 1
ATOM 2740 C CA . HIS B 1 125 ? 19.703 -25.609 12.711 1 83.62 125 HIS B CA 1
ATOM 2741 C C . HIS B 1 125 ? 20.062 -25.406 14.172 1 83.62 125 HIS B C 1
ATOM 2743 O O . HIS B 1 125 ? 20.828 -24.484 14.508 1 83.62 125 HIS B O 1
ATOM 2749 N N . ASP B 1 126 ? 19.531 -26.281 14.945 1 75.88 126 ASP B N 1
ATOM 2750 C CA . ASP B 1 126 ? 19.75 -26.156 16.391 1 75.88 126 ASP B CA 1
ATOM 2751 C C . ASP B 1 126 ? 21.219 -26.281 16.734 1 75.88 126 ASP B C 1
ATOM 2753 O O . ASP B 1 126 ? 21.672 -25.703 17.734 1 75.88 126 ASP B O 1
ATOM 2757 N N . ILE B 1 127 ? 21.891 -26.938 15.953 1 77.94 127 ILE B N 1
ATOM 2758 C CA . ILE B 1 127 ? 23.297 -27.188 16.266 1 77.94 127 ILE B CA 1
ATOM 2759 C C . ILE B 1 127 ? 24.094 -25.906 16.062 1 77.94 127 ILE B C 1
ATOM 2761 O O . ILE B 1 127 ? 25.156 -25.719 16.688 1 77.94 127 ILE B O 1
ATOM 2765 N N . ASP B 1 128 ? 23.547 -25.062 15.312 1 82 128 ASP B N 1
ATOM 2766 C CA . ASP B 1 128 ? 24.203 -23.766 15.102 1 82 128 ASP B CA 1
ATOM 2767 C C . ASP B 1 128 ? 23.75 -22.75 16.141 1 82 128 ASP B C 1
ATOM 2769 O O . ASP B 1 128 ? 22.719 -22.094 15.977 1 82 128 ASP B O 1
ATOM 2773 N N . SER B 1 129 ? 24.547 -22.578 17.125 1 83.69 129 SER B N 1
ATOM 2774 C CA . SER B 1 129 ? 24.188 -21.766 18.297 1 83.69 129 SER B CA 1
ATOM 2775 C C . SER B 1 129 ? 24.031 -20.297 17.922 1 83.69 129 SER B C 1
ATOM 2777 O O . SER B 1 129 ? 23.125 -19.625 18.406 1 83.69 129 SER B O 1
ATOM 2779 N N . GLU B 1 130 ? 24.859 -19.859 17.109 1 86.94 130 GLU B N 1
ATOM 2780 C CA . GLU B 1 130 ? 24.812 -18.438 16.719 1 86.94 130 GLU B CA 1
ATOM 2781 C C . GLU B 1 130 ? 23.531 -18.125 15.945 1 86.94 130 GLU B C 1
ATOM 2783 O O . GLU B 1 130 ? 22.844 -17.141 16.234 1 86.94 130 GLU B O 1
ATOM 2788 N N . LEU B 1 131 ? 23.25 -18.906 15.031 1 88.44 131 LEU B N 1
ATOM 2789 C CA . LEU B 1 131 ? 22.047 -18.703 14.227 1 88.44 131 LEU B CA 1
ATOM 2790 C C . LEU B 1 131 ? 20.797 -18.859 15.078 1 88.44 131 LEU B C 1
ATOM 2792 O O . LEU B 1 131 ? 19.828 -18.125 14.898 1 88.44 131 LEU B O 1
ATOM 2796 N N . SER B 1 132 ? 20.906 -19.781 15.938 1 87.75 132 SER B N 1
ATOM 2797 C CA . SER B 1 132 ? 19.781 -20 16.844 1 87.75 132 SER B CA 1
ATOM 2798 C C . SER B 1 132 ? 19.562 -18.781 17.734 1 87.75 132 SER B C 1
ATOM 2800 O O . SER B 1 132 ? 18.406 -18.438 18.047 1 87.75 132 SER B O 1
ATOM 2802 N N . ALA B 1 133 ? 20.625 -18.234 18.125 1 89.19 133 ALA B N 1
ATOM 2803 C CA . ALA B 1 133 ? 20.516 -17.031 18.953 1 89.19 133 ALA B CA 1
ATOM 2804 C C . ALA B 1 133 ? 19.891 -15.883 18.188 1 89.19 133 ALA B C 1
ATOM 2806 O O . ALA B 1 133 ? 19.047 -15.156 18.719 1 89.19 133 ALA B O 1
ATOM 2807 N N . ILE B 1 134 ? 20.297 -15.688 17.016 1 89.12 134 ILE B N 1
ATOM 2808 C CA . ILE B 1 134 ? 19.734 -14.648 16.172 1 89.12 134 ILE B CA 1
ATOM 2809 C C . ILE B 1 134 ? 18.234 -14.891 15.984 1 89.12 134 ILE B C 1
ATOM 2811 O O . ILE B 1 134 ? 17.438 -13.961 16.109 1 89.12 134 ILE B O 1
ATOM 2815 N N . TRP B 1 135 ? 17.891 -16.078 15.742 1 86.31 135 TRP B N 1
ATOM 2816 C CA . TRP B 1 135 ? 16.5 -16.5 15.562 1 86.31 135 TRP B CA 1
ATOM 2817 C C . TRP B 1 135 ? 15.664 -16.156 16.797 1 86.31 135 TRP B C 1
ATOM 2819 O O . TRP B 1 135 ? 14.594 -15.555 16.672 1 86.31 135 TRP B O 1
ATOM 2829 N N . ARG B 1 136 ? 16.172 -16.406 17.875 1 86.81 136 ARG B N 1
ATOM 2830 C CA . ARG B 1 136 ? 15.438 -16.234 19.125 1 86.81 136 ARG B CA 1
ATOM 2831 C C . ARG B 1 136 ? 15.414 -14.773 19.547 1 86.81 136 ARG B C 1
ATOM 2833 O O . ARG B 1 136 ? 14.383 -14.273 20 1 86.81 136 ARG B O 1
ATOM 2840 N N . LYS B 1 137 ? 16.453 -14.117 19.359 1 90.56 137 LYS B N 1
ATOM 2841 C CA . LYS B 1 137 ? 16.594 -12.766 19.906 1 90.56 137 LYS B CA 1
ATOM 2842 C C . LYS B 1 137 ? 16.047 -11.734 18.922 1 90.56 137 LYS B C 1
ATOM 2844 O O . LYS B 1 137 ? 15.25 -10.867 19.297 1 90.56 137 LYS B O 1
ATOM 2849 N N . ARG B 1 138 ? 16.453 -11.789 17.719 1 91.5 138 ARG B N 1
ATOM 2850 C CA . ARG B 1 138 ? 16.109 -10.773 16.719 1 91.5 138 ARG B CA 1
ATOM 2851 C C . ARG B 1 138 ? 14.734 -11.031 16.125 1 91.5 138 ARG B C 1
ATOM 2853 O O . ARG B 1 138 ? 14.023 -10.086 15.75 1 91.5 138 ARG B O 1
ATOM 2860 N N . LEU B 1 139 ? 14.344 -12.297 16.062 1 92.81 139 LEU B N 1
ATOM 2861 C CA . LEU B 1 139 ? 13.133 -12.625 15.312 1 92.81 139 LEU B CA 1
ATOM 2862 C C . LEU B 1 139 ? 12.031 -13.109 16.25 1 92.81 139 LEU B C 1
ATOM 2864 O O . LEU B 1 139 ? 11.188 -13.914 15.859 1 92.81 139 LEU B O 1
ATOM 2868 N N . GLN B 1 140 ? 12.117 -12.641 17.422 1 87.56 140 GLN B N 1
ATOM 2869 C CA . GLN B 1 140 ? 11.094 -12.992 18.391 1 87.56 140 GLN B CA 1
ATOM 2870 C C . GLN B 1 140 ? 9.703 -12.586 17.906 1 87.56 140 GLN B C 1
ATOM 2872 O O . GLN B 1 140 ? 8.727 -13.305 18.141 1 87.56 140 GLN B O 1
ATOM 2877 N N . HIS B 1 141 ? 9.695 -11.477 17.188 1 88.31 141 HIS B N 1
ATOM 2878 C CA . HIS B 1 141 ? 8.414 -10.961 16.719 1 88.31 141 HIS B CA 1
ATOM 2879 C C . HIS B 1 141 ? 8.211 -11.234 15.234 1 88.31 141 HIS B C 1
ATOM 2881 O O . HIS B 1 141 ? 7.312 -10.664 14.609 1 88.31 141 HIS B O 1
ATOM 2887 N N . GLY B 1 142 ? 9.055 -11.977 14.664 1 91.69 142 GLY B N 1
ATOM 2888 C CA . GLY B 1 142 ? 8.875 -12.43 13.297 1 91.69 142 GLY B CA 1
ATOM 2889 C C . GLY B 1 142 ? 9.703 -11.648 12.297 1 91.69 142 GLY B C 1
ATOM 2890 O O . GLY B 1 142 ? 10.133 -12.203 11.281 1 91.69 142 GLY B O 1
ATOM 2891 N N . TYR B 1 143 ? 9.867 -10.297 12.68 1 95.06 143 TYR B N 1
ATOM 2892 C CA . TYR B 1 143 ? 10.625 -9.445 11.773 1 95.06 143 TYR B CA 1
ATOM 2893 C C . TYR B 1 143 ? 11.664 -8.625 12.531 1 95.06 143 TYR B C 1
ATOM 2895 O O . TYR B 1 143 ? 11.492 -8.336 13.719 1 95.06 143 TYR B O 1
ATOM 2903 N N . TYR B 1 144 ? 12.695 -8.32 11.852 1 96.31 144 TYR B N 1
ATOM 2904 C CA . TYR B 1 144 ? 13.688 -7.398 12.383 1 96.31 144 TYR B CA 1
ATOM 2905 C C . TYR B 1 144 ? 14.242 -6.5 11.281 1 96.31 144 TYR B C 1
ATOM 2907 O O . TYR B 1 144 ? 14.633 -6.98 10.211 1 96.31 144 TYR B O 1
ATOM 2915 N N . PHE B 1 145 ? 14.203 -5.223 11.57 1 96.81 145 PHE B N 1
ATOM 2916 C CA . PHE B 1 145 ? 14.812 -4.234 10.688 1 96.81 145 PHE B CA 1
ATOM 2917 C C . PHE B 1 145 ? 15.859 -3.416 11.43 1 96.81 145 PHE B C 1
ATOM 2919 O O . PHE B 1 145 ? 15.586 -2.867 12.5 1 96.81 145 PHE B O 1
ATOM 2926 N N . GLY B 1 146 ? 17.047 -3.342 10.844 1 96 146 GLY B N 1
ATOM 2927 C CA . GLY B 1 146 ? 18.047 -2.498 11.453 1 96 146 GLY B CA 1
ATOM 2928 C C . GLY B 1 146 ? 19.469 -3.021 11.258 1 96 146 GLY B C 1
ATOM 2929 O O . GLY B 1 146 ? 19.734 -3.719 10.281 1 96 146 GLY B O 1
ATOM 2930 N N . ARG B 1 147 ? 20.266 -2.602 12.172 1 96.25 147 ARG B N 1
ATOM 2931 C CA . ARG B 1 147 ? 21.688 -2.957 12.086 1 96.25 147 ARG B CA 1
ATOM 2932 C C . ARG B 1 147 ? 21.984 -4.184 12.938 1 96.25 147 ARG B C 1
ATOM 2934 O O . ARG B 1 147 ? 21.266 -4.477 13.891 1 96.25 147 ARG B O 1
ATOM 2941 N N . LEU B 1 148 ? 22.953 -4.891 12.516 1 95.5 148 LEU B N 1
ATOM 2942 C CA . LEU B 1 148 ? 23.422 -6.055 13.25 1 95.5 148 LEU B CA 1
ATOM 2943 C C . LEU B 1 148 ? 24.828 -5.816 13.789 1 95.5 148 LEU B C 1
ATOM 2945 O O . LEU B 1 148 ? 25.516 -4.875 13.375 1 95.5 148 LEU B O 1
ATOM 2949 N N . THR B 1 149 ? 25.141 -6.648 14.773 1 94.56 149 THR B N 1
ATOM 2950 C CA . THR B 1 149 ? 26.547 -6.656 15.195 1 94.56 149 THR B CA 1
ATOM 2951 C C . THR B 1 149 ? 27.438 -7.238 14.102 1 94.56 149 THR B C 1
ATOM 2953 O O . THR B 1 149 ? 26.938 -7.902 13.18 1 94.56 149 THR B O 1
ATOM 2956 N N . LYS B 1 150 ? 28.75 -6.984 14.219 1 95 150 LYS B N 1
ATOM 2957 C CA . LYS B 1 150 ? 29.703 -7.535 13.266 1 95 150 LYS B CA 1
ATOM 2958 C C . LYS B 1 150 ? 29.641 -9.062 13.234 1 95 150 LYS B C 1
ATOM 2960 O O . LYS B 1 150 ? 29.703 -9.672 12.172 1 95 150 LYS B O 1
ATOM 2965 N N . GLU B 1 151 ? 29.484 -9.688 14.336 1 93.94 151 GLU B N 1
ATOM 2966 C CA . GLU B 1 151 ? 29.438 -11.141 14.469 1 93.94 151 GLU B CA 1
ATOM 2967 C C . GLU B 1 151 ? 28.188 -11.711 13.797 1 93.94 151 GLU B C 1
ATOM 2969 O O . GLU B 1 151 ? 28.281 -12.688 13.047 1 93.94 151 GLU B O 1
ATOM 2974 N N . GLU B 1 152 ? 27.078 -11.07 14.047 1 94.81 152 GLU B N 1
ATOM 2975 C CA . GLU B 1 152 ? 25.828 -11.523 13.453 1 94.81 152 GLU B CA 1
ATOM 2976 C C . GLU B 1 152 ? 25.844 -11.383 11.93 1 94.81 152 GLU B C 1
ATOM 2978 O O . GLU B 1 152 ? 25.406 -12.281 11.211 1 94.81 152 GLU B O 1
ATOM 2983 N N . SER B 1 153 ? 26.391 -10.258 11.5 1 95.75 153 SER B N 1
ATOM 2984 C CA . SER B 1 153 ? 26.469 -9.992 10.07 1 95.75 153 SER B CA 1
ATOM 2985 C C . SER B 1 153 ? 27.344 -11.031 9.367 1 95.75 153 SER B C 1
ATOM 2987 O O . SER B 1 153 ? 26.984 -11.539 8.305 1 95.75 153 SER B O 1
ATOM 2989 N N . LYS B 1 154 ? 28.438 -11.352 9.93 1 94.44 154 LYS B N 1
ATOM 2990 C CA . LYS B 1 154 ? 29.344 -12.336 9.352 1 94.44 154 LYS B CA 1
ATOM 2991 C C . LYS B 1 154 ? 28.719 -13.719 9.305 1 94.44 154 LYS B C 1
ATOM 2993 O O . LYS B 1 154 ? 28.922 -14.477 8.359 1 94.44 154 LYS B O 1
ATOM 2998 N N . ARG B 1 155 ? 28 -14.016 10.266 1 93.44 155 ARG B N 1
ATOM 2999 C CA . ARG B 1 155 ? 27.375 -15.328 10.328 1 93.44 155 ARG B CA 1
ATOM 3000 C C . ARG B 1 155 ? 26.281 -15.469 9.281 1 93.44 155 ARG B C 1
ATOM 3002 O O . ARG B 1 155 ? 26.125 -16.531 8.672 1 93.44 155 ARG B O 1
ATOM 3009 N N . LEU B 1 156 ? 25.516 -14.398 9.133 1 94.5 156 LEU B N 1
ATOM 3010 C CA . LEU B 1 156 ? 24.359 -14.445 8.242 1 94.5 156 LEU B CA 1
ATOM 3011 C C . LEU B 1 156 ? 24.797 -14.25 6.789 1 94.5 156 LEU B C 1
ATOM 3013 O O . LEU B 1 156 ? 24.234 -14.883 5.883 1 94.5 156 LEU B O 1
ATOM 3017 N N . PHE B 1 157 ? 25.797 -13.391 6.605 1 95.81 157 PHE B N 1
ATOM 3018 C CA . PHE B 1 157 ? 26.031 -12.945 5.238 1 95.81 157 PHE B CA 1
ATOM 3019 C C . PHE B 1 157 ? 27.484 -13.188 4.832 1 95.81 157 PHE B C 1
ATOM 3021 O O . PHE B 1 157 ? 27.844 -13.016 3.664 1 95.81 157 PHE B O 1
ATOM 3028 N N . GLY B 1 158 ? 28.312 -13.57 5.719 1 94.56 158 GLY B N 1
ATOM 3029 C CA . GLY B 1 158 ? 29.703 -13.82 5.422 1 94.56 158 GLY B CA 1
ATOM 3030 C C . GLY B 1 158 ? 30.547 -12.562 5.391 1 94.56 158 GLY B C 1
ATOM 3031 O O . GLY B 1 158 ? 31.75 -12.617 5.148 1 94.56 158 GLY B O 1
ATOM 3032 N N . SER B 1 159 ? 29.922 -11.391 5.609 1 95 159 SER B N 1
ATOM 3033 C CA . SER B 1 159 ? 30.594 -10.094 5.613 1 95 159 SER B CA 1
ATOM 3034 C C . SER B 1 159 ? 29.812 -9.062 6.406 1 95 159 SER B C 1
ATOM 3036 O O . SER B 1 159 ? 28.703 -9.344 6.867 1 95 159 SER B O 1
ATOM 3038 N N . GLU B 1 160 ? 30.484 -8.008 6.617 1 94.88 160 GLU B N 1
ATOM 3039 C CA . GLU B 1 160 ? 29.766 -6.902 7.238 1 94.88 160 GLU B CA 1
ATOM 3040 C C . GLU B 1 160 ? 28.781 -6.27 6.266 1 94.88 160 GLU B C 1
ATOM 3042 O O . GLU B 1 160 ? 29.062 -6.172 5.066 1 94.88 160 GLU B O 1
ATOM 3047 N N . VAL B 1 161 ? 27.609 -5.855 6.887 1 96.56 161 VAL B N 1
ATOM 3048 C CA . VAL B 1 161 ? 26.562 -5.238 6.07 1 96.56 161 VAL B CA 1
ATOM 3049 C C . VAL B 1 161 ? 26.062 -3.971 6.75 1 96.56 161 VAL B C 1
ATOM 3051 O O . VAL B 1 161 ? 26.359 -3.723 7.922 1 96.56 161 VAL B O 1
ATOM 3054 N N . GLY B 1 162 ? 25.422 -3.154 6.055 1 96.31 162 GLY B N 1
ATOM 3055 C CA . GLY B 1 162 ? 24.906 -1.91 6.602 1 96.31 162 GLY B CA 1
ATOM 3056 C C . GLY B 1 162 ? 23.672 -2.105 7.465 1 96.31 162 GLY B C 1
ATOM 3057 O O . GLY B 1 162 ? 23.75 -2.049 8.695 1 96.31 162 GLY B O 1
ATOM 3058 N N . SER B 1 163 ? 22.609 -2.332 6.883 1 97.56 163 SER B N 1
ATOM 3059 C CA . SER B 1 163 ? 21.359 -2.637 7.559 1 97.56 163 SER B CA 1
ATOM 3060 C C . SER B 1 163 ? 20.688 -3.875 6.965 1 97.56 163 SER B C 1
ATOM 3062 O O . SER B 1 163 ? 21 -4.27 5.84 1 97.56 163 SER B O 1
ATOM 3064 N N . VAL B 1 164 ? 19.797 -4.473 7.797 1 97.62 164 VAL B N 1
ATOM 3065 C CA . VAL B 1 164 ? 19.266 -5.75 7.336 1 97.62 164 VAL B CA 1
ATOM 3066 C C . VAL B 1 164 ? 17.766 -5.801 7.566 1 97.62 164 VAL B C 1
ATOM 3068 O O . VAL B 1 164 ? 17.234 -5.059 8.391 1 97.62 164 VAL B O 1
ATOM 3071 N N . SER B 1 165 ? 17.125 -6.562 6.738 1 97.69 165 SER B N 1
ATOM 3072 C CA . SER B 1 165 ? 15.766 -7.047 6.945 1 97.69 165 SER B CA 1
ATOM 3073 C C . SER B 1 165 ? 15.742 -8.555 7.18 1 97.69 165 SER B C 1
ATOM 3075 O O . SER B 1 165 ? 16.188 -9.32 6.328 1 97.69 165 SER B O 1
ATOM 3077 N N . LEU B 1 166 ? 15.305 -9 8.344 1 96.81 166 LEU B N 1
ATOM 3078 C CA . LEU B 1 166 ? 15.164 -10.414 8.672 1 96.81 166 LEU B CA 1
ATOM 3079 C C . LEU B 1 166 ? 13.695 -10.773 8.883 1 96.81 166 LEU B C 1
ATOM 3081 O O . LEU B 1 166 ? 12.953 -10.023 9.523 1 96.81 166 LEU B O 1
ATOM 3085 N N . ALA B 1 167 ? 13.312 -11.852 8.305 1 96.19 167 ALA B N 1
ATOM 3086 C CA . ALA B 1 167 ? 11.953 -12.352 8.484 1 96.19 167 ALA B CA 1
ATOM 3087 C C . ALA B 1 167 ? 11.945 -13.852 8.742 1 96.19 167 ALA B C 1
ATOM 3089 O O . ALA B 1 167 ? 12.695 -14.602 8.102 1 96.19 167 ALA B O 1
ATOM 3090 N N . ARG B 1 168 ? 11.133 -14.273 9.664 1 93.25 168 ARG B N 1
ATOM 3091 C CA . ARG B 1 168 ? 10.938 -15.688 9.953 1 93.25 168 ARG B CA 1
ATOM 3092 C C . ARG B 1 168 ? 9.953 -16.312 8.977 1 93.25 168 ARG B C 1
ATOM 3094 O O . ARG B 1 168 ? 8.859 -15.781 8.758 1 93.25 168 ARG B O 1
ATOM 3101 N N . LEU B 1 169 ? 10.359 -17.391 8.375 1 92.19 169 LEU B N 1
ATOM 3102 C CA . LEU B 1 169 ? 9.383 -18.156 7.598 1 92.19 169 LEU B CA 1
ATOM 3103 C C . LEU B 1 169 ? 8.609 -19.109 8.492 1 92.19 169 LEU B C 1
ATOM 3105 O O . LEU B 1 169 ? 9 -19.344 9.641 1 92.19 169 LEU B O 1
ATOM 3109 N N . SER B 1 170 ? 7.473 -19.562 8.055 1 81.31 170 SER B N 1
ATOM 3110 C CA . SER B 1 170 ? 6.57 -20.406 8.844 1 81.31 170 SER B CA 1
ATOM 3111 C C . SER B 1 170 ? 7.277 -21.656 9.359 1 81.31 170 SER B C 1
ATOM 3113 O O . SER B 1 170 ? 8.227 -22.125 8.742 1 81.31 170 SER B O 1
ATOM 3115 N N . GLU B 1 171 ? 6.738 -22.078 10.477 1 72.19 171 GLU B N 1
ATOM 3116 C CA . GLU B 1 171 ? 7.301 -23.234 11.164 1 72.19 171 GLU B CA 1
ATOM 3117 C C . GLU B 1 171 ? 7.172 -24.5 10.312 1 72.19 171 GLU B C 1
ATOM 3119 O O . GLU B 1 171 ? 7.945 -25.453 10.477 1 72.19 171 GLU B O 1
ATOM 3124 N N . GLN B 1 172 ? 6.215 -24.438 9.453 1 72.94 172 GLN B N 1
ATOM 3125 C CA . GLN B 1 172 ? 6.051 -25.609 8.586 1 72.94 172 GLN B CA 1
ATOM 3126 C C . GLN B 1 172 ? 7.289 -25.812 7.723 1 72.94 172 GLN B C 1
ATOM 3128 O O . GLN B 1 172 ? 7.531 -26.938 7.246 1 72.94 172 GLN B O 1
ATOM 3133 N N . ASN B 1 173 ? 8.023 -24.828 7.578 1 72.88 173 ASN B N 1
ATOM 3134 C CA . ASN B 1 173 ? 9.219 -24.891 6.742 1 72.88 173 ASN B CA 1
ATOM 3135 C C . ASN B 1 173 ? 10.477 -25.078 7.578 1 72.88 173 ASN B C 1
ATOM 3137 O O . ASN B 1 173 ? 11.594 -25.016 7.051 1 72.88 173 ASN B O 1
ATOM 3141 N N . GLY B 1 174 ? 10.219 -25.359 8.766 1 76.56 174 GLY B N 1
ATOM 3142 C CA . GLY B 1 174 ? 11.367 -25.328 9.656 1 76.56 174 GLY B CA 1
ATOM 3143 C C . GLY B 1 174 ? 11.758 -23.938 10.094 1 76.56 174 GLY B C 1
ATOM 3144 O O . GLY B 1 174 ? 10.953 -23 10.008 1 76.56 174 GLY B O 1
ATOM 3145 N N . GLN B 1 175 ? 12.938 -23.922 10.648 1 84.88 175 GLN B N 1
ATOM 3146 C CA . GLN B 1 175 ? 13.445 -22.609 11.062 1 84.88 175 GLN B CA 1
ATOM 3147 C C . GLN B 1 175 ? 14.266 -21.969 9.945 1 84.88 175 GLN B C 1
ATOM 3149 O O . GLN B 1 175 ? 15.453 -22.266 9.797 1 84.88 175 GLN B O 1
ATOM 3154 N N . VAL B 1 176 ? 13.586 -21.188 9.094 1 92 176 VAL B N 1
ATOM 3155 C CA . VAL B 1 176 ? 14.242 -20.547 7.965 1 92 176 VAL B CA 1
ATOM 3156 C C . VAL B 1 176 ? 14.164 -19.031 8.109 1 92 176 VAL B C 1
ATOM 3158 O O . VAL B 1 176 ? 13.109 -18.484 8.43 1 92 176 VAL B O 1
ATOM 3161 N N . ILE B 1 177 ? 15.281 -18.391 7.898 1 94.5 177 ILE B N 1
ATOM 3162 C CA . ILE B 1 177 ? 15.359 -16.938 7.938 1 94.5 177 ILE B CA 1
ATOM 3163 C C . ILE B 1 177 ? 15.461 -16.391 6.516 1 94.5 177 ILE B C 1
ATOM 3165 O O . ILE B 1 177 ? 16.312 -16.828 5.734 1 94.5 177 ILE B O 1
ATOM 3169 N N . PHE B 1 178 ? 14.508 -15.523 6.156 1 96.5 178 PHE B N 1
ATOM 3170 C CA . PHE B 1 178 ? 14.625 -14.703 4.957 1 96.5 178 PHE B CA 1
ATOM 3171 C C . PHE B 1 178 ? 15.391 -13.422 5.25 1 96.5 178 PHE B C 1
ATOM 3173 O O . PHE B 1 178 ? 14.859 -12.508 5.883 1 96.5 178 PHE B O 1
ATOM 3180 N N . ALA B 1 179 ? 16.672 -13.375 4.758 1 97.31 179 ALA B N 1
ATOM 3181 C CA . ALA B 1 179 ? 17.578 -12.297 5.141 1 97.31 179 ALA B CA 1
ATOM 3182 C C . ALA B 1 179 ? 17.969 -11.445 3.932 1 97.31 179 ALA B C 1
ATOM 3184 O O . ALA B 1 179 ? 18.422 -11.977 2.916 1 97.31 179 ALA B O 1
ATOM 3185 N N . ILE B 1 180 ? 17.75 -10.172 4.07 1 97.94 180 ILE B N 1
ATOM 3186 C CA . ILE B 1 180 ? 18.156 -9.203 3.061 1 97.94 180 ILE B CA 1
ATOM 3187 C C . ILE B 1 180 ? 19.078 -8.156 3.686 1 97.94 180 ILE B C 1
ATOM 3189 O O . ILE B 1 180 ? 18.797 -7.66 4.781 1 97.94 180 ILE B O 1
ATOM 3193 N N . ALA B 1 181 ? 20.141 -7.855 3.008 1 97.81 181 ALA B N 1
ATOM 3194 C CA . ALA B 1 181 ? 21.078 -6.859 3.527 1 97.81 181 ALA B CA 1
ATOM 3195 C C . ALA B 1 181 ? 21.297 -5.734 2.52 1 97.81 181 ALA B C 1
ATOM 3197 O O . ALA B 1 181 ? 21.344 -5.973 1.312 1 97.81 181 ALA B O 1
ATOM 3198 N N . SER B 1 182 ? 21.422 -4.57 3.029 1 97.31 182 SER B N 1
ATOM 3199 C CA . SER B 1 182 ? 21.812 -3.395 2.262 1 97.31 182 SER B CA 1
ATOM 3200 C C . SER B 1 182 ? 23.141 -2.836 2.752 1 97.31 182 SER B C 1
ATOM 3202 O O . SER B 1 182 ? 23.453 -2.922 3.939 1 97.31 182 SER B O 1
ATOM 3204 N N . ALA B 1 183 ? 23.875 -2.244 1.829 1 95.62 183 ALA B N 1
ATOM 3205 C CA . ALA B 1 183 ? 25.109 -1.572 2.219 1 95.62 183 ALA B CA 1
ATOM 3206 C C . ALA B 1 183 ? 24.812 -0.269 2.957 1 95.62 183 ALA B C 1
ATOM 3208 O O . ALA B 1 183 ? 25.641 0.202 3.748 1 95.62 183 ALA B O 1
ATOM 3209 N N . ASP B 1 184 ? 23.719 0.256 2.725 1 95.5 184 ASP B N 1
ATOM 3210 C CA . ASP B 1 184 ? 23.281 1.497 3.363 1 95.5 184 ASP B CA 1
ATOM 3211 C C . ASP B 1 184 ? 22.766 1.235 4.773 1 95.5 184 ASP B C 1
ATOM 3213 O O . ASP B 1 184 ? 21.75 0.557 4.949 1 95.5 184 ASP B O 1
ATOM 3217 N N . VAL B 1 185 ? 23.344 1.901 5.781 1 94.25 185 VAL B N 1
ATOM 3218 C CA . VAL B 1 185 ? 23.031 1.684 7.191 1 94.25 185 VAL B CA 1
ATOM 3219 C C . VAL B 1 185 ? 21.641 2.232 7.508 1 94.25 185 VAL B C 1
ATOM 3221 O O . VAL B 1 185 ? 21.031 1.87 8.523 1 94.25 185 VAL B O 1
ATOM 3224 N N . THR B 1 186 ? 21.156 3.043 6.602 1 92.62 186 THR B N 1
ATOM 3225 C CA . THR B 1 186 ? 19.906 3.725 6.902 1 92.62 186 THR B CA 1
ATOM 3226 C C . THR B 1 186 ? 18.766 3.152 6.062 1 92.62 186 THR B C 1
ATOM 3228 O O . THR B 1 186 ? 17.609 3.566 6.207 1 92.62 186 THR B O 1
ATOM 3231 N N . HIS B 1 187 ? 19.047 2.199 5.289 1 93.56 187 HIS B N 1
ATOM 3232 C CA . HIS B 1 187 ? 18.016 1.678 4.395 1 93.56 187 HIS B CA 1
ATOM 3233 C C . HIS B 1 187 ? 16.891 0.997 5.172 1 93.56 187 HIS B C 1
ATOM 3235 O O . HIS B 1 187 ? 15.719 1.342 5.012 1 93.56 187 HIS B O 1
ATOM 3241 N N . PHE B 1 188 ? 17.297 0.012 5.969 1 95.19 188 PHE B N 1
ATOM 3242 C CA . PHE B 1 188 ? 16.328 -0.656 6.824 1 95.19 188 PHE B CA 1
ATOM 3243 C C . PHE B 1 188 ? 16.328 -0.059 8.227 1 95.19 188 PHE B C 1
ATOM 3245 O O . PHE B 1 188 ? 17.375 -0.014 8.883 1 95.19 188 PHE B O 1
ATOM 3252 N N . HIS B 1 189 ? 15.203 0.318 8.664 1 93.25 189 HIS B N 1
ATOM 3253 C CA . HIS B 1 189 ? 15.086 0.938 9.977 1 93.25 189 HIS B CA 1
ATOM 3254 C C . HIS B 1 189 ? 13.922 0.352 10.766 1 93.25 189 HIS B C 1
ATOM 3256 O O . HIS B 1 189 ? 12.93 -0.093 10.18 1 93.25 189 HIS B O 1
ATOM 3262 N N . PRO B 1 190 ? 14.047 0.415 12.055 1 91.12 190 PRO B N 1
ATOM 3263 C CA . PRO B 1 190 ? 13.078 -0.268 12.914 1 91.12 190 PRO B CA 1
ATOM 3264 C C . PRO B 1 190 ? 11.648 0.245 12.719 1 91.12 190 PRO B C 1
ATOM 3266 O O . PRO B 1 190 ? 10.688 -0.477 12.984 1 91.12 190 PRO B O 1
ATOM 3269 N N . GLU B 1 191 ? 11.516 1.403 12.25 1 87.69 191 GLU B N 1
ATOM 3270 C CA . GLU B 1 191 ? 10.188 1.994 12.109 1 87.69 191 GLU B CA 1
ATOM 3271 C C . GLU B 1 191 ? 9.539 1.585 10.789 1 87.69 191 GLU B C 1
ATOM 3273 O O . GLU B 1 191 ? 8.383 1.923 10.531 1 87.69 191 GLU B O 1
ATOM 3278 N N . MET B 1 192 ? 10.219 0.829 10.016 1 88.31 192 MET B N 1
ATOM 3279 C CA . MET B 1 192 ? 9.688 0.411 8.727 1 88.31 192 MET B CA 1
ATOM 3280 C C . MET B 1 192 ? 8.555 -0.594 8.891 1 88.31 192 MET B C 1
ATOM 3282 O O . MET B 1 192 ? 8.578 -1.414 9.812 1 88.31 192 MET B O 1
ATOM 3286 N N . ASP B 1 193 ? 7.617 -0.397 8.016 1 88.12 193 ASP B N 1
ATOM 3287 C CA . ASP B 1 193 ? 6.508 -1.345 7.969 1 88.12 193 ASP B CA 1
ATOM 3288 C C . ASP B 1 193 ? 6.895 -2.609 7.207 1 88.12 193 ASP B C 1
ATOM 3290 O O . ASP B 1 193 ? 7.621 -2.543 6.211 1 88.12 193 ASP B O 1
ATOM 3294 N N . ASN B 1 194 ? 6.375 -3.74 7.641 1 91.56 194 ASN B N 1
ATOM 3295 C CA . ASN B 1 194 ? 6.75 -5.008 7.023 1 91.56 194 ASN B CA 1
ATOM 3296 C C . ASN B 1 194 ? 5.676 -5.512 6.066 1 91.56 194 ASN B C 1
ATOM 3298 O O . ASN B 1 194 ? 5.758 -6.633 5.566 1 91.56 194 ASN B O 1
ATOM 3302 N N . MET B 1 195 ? 4.809 -4.754 5.777 1 88.81 195 MET B N 1
ATOM 3303 C CA . MET B 1 195 ? 3.658 -5.191 4.992 1 88.81 195 MET B CA 1
ATOM 3304 C C . MET B 1 195 ? 4.094 -5.711 3.627 1 88.81 195 MET B C 1
ATOM 3306 O O . MET B 1 195 ? 3.678 -6.789 3.207 1 88.81 195 MET B O 1
ATOM 3310 N N . LEU B 1 196 ? 4.902 -4.945 3.023 1 88.94 196 LEU B N 1
ATOM 3311 C CA . LEU B 1 196 ? 5.297 -5.293 1.663 1 88.94 196 LEU B CA 1
ATOM 3312 C C . LEU B 1 196 ? 6.238 -6.496 1.664 1 88.94 196 LEU B C 1
ATOM 3314 O O . LEU B 1 196 ? 6.176 -7.336 0.766 1 88.94 196 LEU B O 1
ATOM 3318 N N . LEU B 1 197 ? 7.02 -6.605 2.676 1 93.12 197 LEU B N 1
ATOM 3319 C CA . LEU B 1 197 ? 7.867 -7.781 2.846 1 93.12 197 LEU B CA 1
ATOM 3320 C C . LEU B 1 197 ? 7.035 -9.008 3.199 1 93.12 197 LEU B C 1
ATOM 3322 O O . LEU B 1 197 ? 7.359 -10.125 2.785 1 93.12 197 LEU B O 1
ATOM 3326 N N . ASP B 1 198 ? 6.051 -8.773 3.932 1 93.62 198 ASP B N 1
ATOM 3327 C CA . ASP B 1 198 ? 5.203 -9.859 4.41 1 93.62 198 ASP B CA 1
ATOM 3328 C C . ASP B 1 198 ? 4.543 -10.594 3.246 1 93.62 198 ASP B C 1
ATOM 3330 O O . ASP B 1 198 ? 4.324 -11.805 3.318 1 93.62 198 ASP B O 1
ATOM 3334 N N . GLN B 1 199 ? 4.23 -9.883 2.266 1 93.25 199 GLN B N 1
ATOM 3335 C CA . GLN B 1 199 ? 3.66 -10.516 1.084 1 93.25 199 GLN B CA 1
ATOM 3336 C C . GLN B 1 199 ? 4.617 -11.547 0.495 1 93.25 199 GLN B C 1
ATOM 3338 O O . GLN B 1 199 ? 4.219 -12.672 0.185 1 93.25 199 GLN B O 1
ATOM 3343 N N . LEU B 1 200 ? 5.812 -11.211 0.328 1 94.69 200 LEU B N 1
ATOM 3344 C CA . LEU B 1 200 ? 6.82 -12.117 -0.217 1 94.69 200 LEU B CA 1
ATOM 3345 C C . LEU B 1 200 ? 7.074 -13.281 0.73 1 94.69 200 LEU B C 1
ATOM 3347 O O . LEU B 1 200 ? 7.207 -14.43 0.29 1 94.69 200 LEU B O 1
ATOM 3351 N N . ARG B 1 201 ? 7.16 -12.914 1.982 1 94.5 201 ARG B N 1
ATOM 3352 C CA . ARG B 1 201 ? 7.375 -13.93 3.004 1 94.5 201 ARG B CA 1
ATOM 3353 C C . ARG B 1 201 ? 6.293 -15.008 2.941 1 94.5 201 ARG B C 1
ATOM 3355 O O . ARG B 1 201 ? 6.594 -16.203 2.969 1 94.5 201 ARG B O 1
ATOM 3362 N N . GLN B 1 202 ? 5.09 -14.656 2.896 1 93.62 202 GLN B N 1
ATOM 3363 C CA . GLN B 1 202 ? 3.965 -15.586 2.867 1 93.62 202 GLN B CA 1
ATOM 3364 C C . GLN B 1 202 ? 3.99 -16.453 1.607 1 93.62 202 GLN B C 1
ATOM 3366 O O . GLN B 1 202 ? 3.678 -17.641 1.654 1 93.62 202 GLN B O 1
ATOM 3371 N N . LEU B 1 203 ? 4.297 -15.797 0.533 1 94.94 203 LEU B N 1
ATOM 3372 C CA . LEU B 1 203 ? 4.406 -16.562 -0.704 1 94.94 203 LEU B CA 1
ATOM 3373 C C . LEU B 1 203 ? 5.504 -17.625 -0.591 1 94.94 203 LEU B C 1
ATOM 3375 O O . LEU B 1 203 ? 5.301 -18.766 -0.986 1 94.94 203 LEU B O 1
ATOM 3379 N N . LEU B 1 204 ? 6.625 -17.234 -0.06 1 94.44 204 LEU B N 1
ATOM 3380 C CA . LEU B 1 204 ? 7.727 -18.172 0.13 1 94.44 204 LEU B CA 1
ATOM 3381 C C . LEU B 1 204 ? 7.309 -19.328 1.038 1 94.44 204 LEU B C 1
ATOM 3383 O O . LEU B 1 204 ? 7.637 -20.484 0.771 1 94.44 204 LEU B O 1
ATOM 3387 N N . ASP B 1 205 ? 6.566 -18.938 2.057 1 92.81 205 ASP B N 1
ATOM 3388 C CA . ASP B 1 205 ? 6.047 -19.953 2.967 1 92.81 205 ASP B CA 1
ATOM 3389 C C . ASP B 1 205 ? 5.18 -20.969 2.225 1 92.81 205 ASP B C 1
ATOM 3391 O O . ASP B 1 205 ? 5.188 -22.156 2.545 1 92.81 205 ASP B O 1
ATOM 3395 N N . HIS B 1 206 ? 4.523 -20.516 1.294 1 91.5 206 HIS B N 1
ATOM 3396 C CA . HIS B 1 206 ? 3.602 -21.344 0.538 1 91.5 206 HIS B CA 1
ATOM 3397 C C . HIS B 1 206 ? 4.348 -22.203 -0.486 1 91.5 206 HIS B C 1
ATOM 3399 O O . HIS B 1 206 ? 3.979 -23.359 -0.726 1 91.5 206 HIS B O 1
ATOM 3405 N N . LEU B 1 207 ? 5.41 -21.703 -1.046 1 92.06 207 LEU B N 1
ATOM 3406 C CA . LEU B 1 207 ? 6.082 -22.328 -2.174 1 92.06 207 LEU B CA 1
ATOM 3407 C C . LEU B 1 207 ? 7.129 -23.328 -1.69 1 92.06 207 LEU B C 1
ATOM 3409 O O . LEU B 1 207 ? 7.328 -24.375 -2.311 1 92.06 207 LEU B O 1
ATOM 3413 N N . LEU B 1 208 ? 7.742 -23.125 -0.617 1 89.88 208 LEU B N 1
ATOM 3414 C CA . LEU B 1 208 ? 8.93 -23.859 -0.199 1 89.88 208 LEU B CA 1
ATOM 3415 C C . LEU B 1 208 ? 8.602 -25.328 0.076 1 89.88 208 LEU B C 1
ATOM 3417 O O . LEU B 1 208 ? 9.336 -26.219 -0.343 1 89.88 208 LEU B O 1
ATOM 3421 N N . PRO B 1 209 ? 7.5 -25.578 0.747 1 86.62 209 PRO B N 1
ATOM 3422 C CA . PRO B 1 209 ? 7.176 -26.984 1.008 1 86.62 209 PRO B CA 1
ATOM 3423 C C . PRO B 1 209 ? 6.883 -27.781 -0.269 1 86.62 209 PRO B C 1
ATOM 3425 O O . PRO B 1 209 ? 6.914 -29 -0.261 1 86.62 209 PRO B O 1
ATOM 3428 N N . LYS B 1 210 ? 6.578 -27.125 -1.359 1 83.31 210 LYS B N 1
ATOM 3429 C CA . LYS B 1 210 ? 6.172 -27.781 -2.604 1 83.31 210 LYS B CA 1
ATOM 3430 C C . LYS B 1 210 ? 7.367 -28 -3.523 1 83.31 210 LYS B C 1
ATOM 3432 O O . LYS B 1 210 ? 7.25 -28.672 -4.551 1 83.31 210 LYS B O 1
ATOM 3437 N N . LEU B 1 211 ? 8.422 -27.375 -3.172 1 81.88 211 LEU B N 1
ATOM 3438 C CA . LEU B 1 211 ? 9.609 -27.484 -4.008 1 81.88 211 LEU B CA 1
ATOM 3439 C C . LEU B 1 211 ? 10.609 -28.469 -3.414 1 81.88 211 LEU B C 1
ATOM 3441 O O . LEU B 1 211 ? 10.648 -28.656 -2.197 1 81.88 211 LEU B O 1
#

pLDDT: mean 83.67, std 16.8, range [26.92, 97.94]

Secondary structure (DSSP, 8-state):
---------HHHHHHHHHHHHHH-TTHHHH-THHHHH------STTHHHHHHHHHHHHHHHHHHHHHHHHHHHHHHHHHHHHHHHHHHHHHHHHT--SHHHHHHHHHHHHHHHH--SEEEEEE--TT-HHHHHHHHHHTTTSEEEE---HHHHHHHHSS--SEEEEEEPPGGG-SEEEEEEES-TTTS-TT---HHHHHHHHHHHHHGGG-/----------HHHHHHHHHHHHH-TTHHHH-THHHHH---SSSS-HHHHHHHHHHHHHHHHHHHHHHHHHHHHHHHHHHHHHHHHHHHHHHHHHT--SHHHHHHHHHHHHHHHH--SEEEEEE--TT-HHHHHHHHHHTTTSEEEE---HHHHHHHHSS--SEEEEEEPPGGG-SEEEEEEES-TTTS-TT---HHHHHHHHHHHHHGGG-

InterPro domains:
  IPR007435 Protein of unknown function DUF484 [PF04340] (13-210)
  IPR007435 Protein of unknown function DUF484 [PTHR38765] (1-211)
  IPR029016 GAF-like domain superfamily [G3DSA:3.30.450.40] (47-211)

Solvent-accessible surface area (backbone atoms only — not comparable to full-atom values): 23019 Å² total; per-residue (Å²): 135,84,79,73,74,76,70,75,73,65,70,70,51,49,54,51,46,51,53,46,43,67,75,38,24,51,50,46,54,77,41,55,71,54,46,68,53,44,42,73,57,62,72,69,81,69,67,31,50,50,54,50,50,50,46,51,50,40,51,50,48,40,52,50,47,52,51,49,45,52,50,50,52,52,50,52,51,51,50,48,52,51,48,54,48,49,48,54,50,50,57,55,51,71,67,42,82,36,59,69,52,34,50,49,50,54,33,52,52,48,28,68,76,70,60,35,74,43,60,46,79,41,75,50,46,82,85,40,58,67,55,41,46,47,48,57,67,54,34,66,79,37,50,37,41,23,68,69,55,69,68,55,24,32,72,76,68,72,39,81,64,27,7,27,42,39,32,59,42,50,69,91,69,38,52,30,36,44,37,38,29,25,69,46,58,71,72,31,39,69,85,60,79,55,65,75,57,46,49,55,48,52,51,47,52,63,47,53,80,78,75,133,84,78,73,71,75,71,76,81,51,65,75,41,52,57,50,42,52,53,48,42,66,74,36,26,54,50,33,50,76,41,50,70,52,41,57,56,35,42,52,76,70,84,79,69,40,51,68,38,50,55,50,47,27,44,49,52,38,51,48,48,40,50,51,47,50,51,49,46,50,49,52,52,52,51,52,52,52,50,51,52,52,48,53,52,50,47,53,49,50,56,56,51,70,66,41,82,37,60,68,52,33,51,50,51,54,35,52,52,48,27,68,75,68,60,36,74,44,60,48,80,42,74,50,45,82,86,39,58,68,54,41,47,47,47,55,67,53,34,67,79,36,50,37,41,23,68,69,54,67,67,57,24,32,72,76,68,71,38,80,62,26,7,27,42,39,32,59,42,50,70,91,69,38,51,30,37,44,38,37,29,26,69,46,58,74,72,30,39,70,84,59,77,56,65,76,55,46,51,55,47,52,50,48,51,63,45,53,80,77,77

Organism: NCBI:txid38313

Nearest PDB structures (foldseek):
  6ozb-assembly1_C  TM=6.317E-01  e=8.522E-02  Nostoc sp. PCC 7120 = FACHB-418
  6ozb-assembly1_A  TM=5.723E-01  e=1.219E-01  Nostoc sp. PCC 7120 = FACHB-418
  6oza-assembly1_C  TM=5.857E-01  e=1.458E-01  Nostoc sp. PCC 7120 = FACHB-418
  6ozb-assembly1_B  TM=5.257E-01  e=6.323E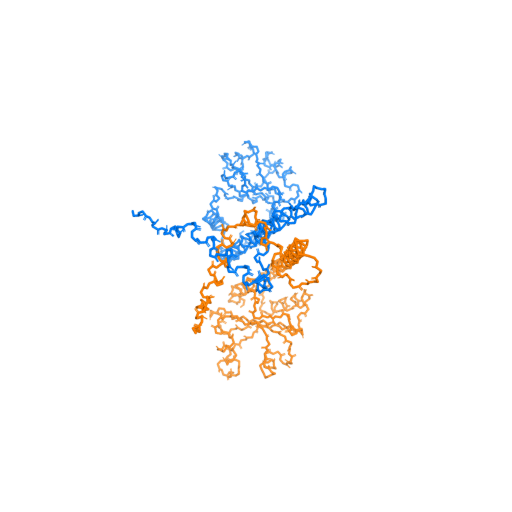-02  Nostoc sp. PCC 7120 = FACHB-418
  8k9o-assembly1_A  TM=2.698E-01  e=4.420E-02  Microchaete diplosiphon